Protein AF-0000000068497777 (afdb_homodimer)

Solvent-accessible surface area (backbone atoms only — not comparable to full-atom values): 35418 Å² total; per-residue (Å²): 121,46,76,78,46,37,33,44,28,44,34,46,70,92,45,95,61,66,51,59,37,71,40,70,39,78,86,41,73,68,55,46,53,51,49,53,51,52,52,51,50,53,75,66,37,89,63,47,37,45,18,34,58,46,62,65,91,71,25,62,55,58,51,33,50,48,42,30,70,76,35,62,87,40,38,60,64,34,50,40,52,50,52,52,51,45,45,56,50,34,73,77,33,88,85,57,70,53,30,39,40,36,43,31,38,31,33,49,96,89,40,60,34,33,38,40,38,48,44,57,55,38,70,26,30,34,71,46,80,43,80,56,93,94,33,38,41,31,40,77,44,81,33,79,62,28,30,50,68,85,61,76,73,47,38,35,36,41,39,50,85,64,56,94,83,45,94,44,39,32,37,40,32,42,45,70,31,55,75,66,71,47,86,42,61,65,41,52,60,56,53,26,34,45,77,50,85,43,39,56,52,48,41,52,49,47,54,53,49,51,52,53,48,34,68,72,64,41,70,48,57,65,61,34,50,51,30,50,51,46,51,52,48,46,58,70,73,40,63,59,48,48,59,65,60,47,33,69,74,43,38,55,80,92,46,28,64,59,52,53,51,51,38,49,74,71,67,57,69,63,43,50,49,33,54,69,57,46,63,69,66,58,45,57,43,34,39,36,37,74,71,55,39,32,42,33,31,40,35,70,44,64,70,30,76,71,38,25,50,76,44,76,67,84,80,70,28,26,27,43,32,42,31,65,29,55,46,68,43,82,102,121,46,78,76,45,37,32,44,27,42,35,46,71,92,46,96,61,65,50,60,37,69,40,70,39,77,88,41,73,68,54,47,52,50,50,52,52,52,53,52,50,52,75,65,37,90,64,47,38,44,20,34,59,45,61,66,92,71,27,64,54,60,51,33,48,48,43,28,70,76,36,63,87,38,38,60,61,33,49,39,52,50,52,52,50,44,45,57,51,33,72,77,33,89,85,55,70,52,30,39,40,36,42,32,39,30,34,48,97,88,40,63,33,35,38,40,37,48,44,58,55,38,69,26,30,33,70,46,80,43,78,58,93,93,32,38,41,31,40,76,45,81,33,79,60,28,30,50,68,84,60,76,72,48,38,36,39,42,38,50,86,66,57,95,84,45,95,44,40,33,37,40,32,42,46,70,32,55,76,66,72,48,87,42,60,65,39,52,60,55,53,27,33,46,75,50,85,44,40,57,51,49,41,52,49,48,54,52,48,50,53,52,49,36,69,72,66,42,68,46,58,64,61,35,51,51,30,48,50,46,50,51,47,46,59,70,73,40,62,57,49,48,60,65,59,47,33,68,72,44,38,56,78,92,46,28,64,58,50,52,50,52,37,50,74,72,67,56,69,64,44,51,48,34,55,69,56,45,63,68,66,58,46,56,42,33,38,36,36,74,71,53,37,34,42,35,32,42,36,68,44,64,69,29,76,69,37,23,50,76,45,77,68,83,79,69,26,26,27,42,32,41,31,64,29,54,46,68,42,82,102

Secondary structure (DSSP, 8-state):
-EEEEEEEEEE-TTSSS-B--SSPPPP-HHHHHHHHHHHHHHHT-TT-EEEEETTTTT-HHHHHHHHHHH-GGGHHHHHHHHHHHHHHHHHH-SSS--EEEEEEEEEETTEEEEEEEEEE-EEEEEEEEEEETTEEEEEEEEEEEEEETTPPP-EEEEE----TTSS-SEEEEEHHHHHHT---HIIIIIS-EEE---HHHHHHHHHHHHHHHHHHH-SSHHHHHHHHHHHHHHHHH-SEE-HHHHHHHHS-HHHHHHHHHHHHHTT---EE--HHHHHHHSSEEEEEETTS-EEEEEHHHHT-TTTEEEEE-SSS-EEEEEEEE--EEE-/-EEEEEEEEEE-TTSSS-B--SSPPPP-HHHHHHHHHHHHHHHT-TT-EEEEETTTTT-HHHHHHHHHHH-GGGHHHHHHHHHHHHHHHHHH-SSS--EEEEEEEEEETTEEEEEEEEEE-EEEEEEEEEEETTEEEEEEEEEEEEEETTPPP-EEEEE----TTSS-SEEEEEHHHHHHT---HIIIIIS-EEE---HHHHHHHHHHHHHHHHHHH-SSHHHHHHHHHHHHHHHHH-SEE-HHHHHHHHS-HHHHHHHHHHHHHTT---EE--HHHHHHHSSEEEEEETTS-EEEEEHHHHT-TTTEEEEE-SSS-EEEEEEEE--EEE-

Structure (mmCIF, N/CA/C/O backbone):
data_AF-0000000068497777-model_v1
#
loop_
_entity.id
_entity.type
_entity.pdbx_description
1 polymer 'Phage protein'
#
loop_
_atom_site.group_PDB
_atom_site.id
_atom_site.type_symbol
_atom_site.label_atom_id
_atom_site.label_alt_id
_atom_site.label_comp_id
_atom_site.label_asym_id
_atom_site.label_entity_id
_atom_site.label_seq_id
_atom_site.pdbx_PDB_ins_code
_atom_site.Cartn_x
_atom_site.Cartn_y
_atom_site.Cartn_z
_atom_site.occupancy
_atom_site.B_iso_or_equiv
_atom_site.auth_seq_id
_atom_site.auth_comp_id
_atom_site.auth_asym_id
_atom_site.auth_atom_id
_atom_site.pdbx_PDB_model_num
ATOM 1 N N . MET A 1 1 ? 5.203 11.422 24.797 1 94.56 1 MET A N 1
ATOM 2 C CA . MET A 1 1 ? 4.488 12.523 24.172 1 94.56 1 MET A CA 1
ATOM 3 C C . MET A 1 1 ? 3.098 12.688 24.766 1 94.56 1 MET A C 1
ATOM 5 O O . MET A 1 1 ? 2.398 11.703 25.016 1 94.56 1 MET A O 1
ATOM 9 N N . ILE A 1 2 ? 2.697 13.945 25.156 1 95.38 2 ILE A N 1
ATOM 10 C CA . ILE A 1 2 ? 1.401 14.234 25.766 1 95.38 2 ILE A CA 1
ATOM 11 C C . ILE A 1 2 ? 0.687 15.32 24.953 1 95.38 2 ILE A C 1
ATOM 13 O O . ILE A 1 2 ? 1.232 16.406 24.75 1 95.38 2 ILE A O 1
ATOM 17 N N . ILE A 1 3 ? -0.537 15 24.531 1 97.38 3 ILE A N 1
ATOM 18 C CA . ILE A 1 3 ? -1.357 15.984 23.844 1 97.38 3 ILE A CA 1
ATOM 19 C C . ILE A 1 3 ? -2.131 16.828 24.859 1 97.38 3 ILE A C 1
ATOM 21 O O . ILE A 1 3 ? -2.949 16.297 25.609 1 97.38 3 ILE A O 1
ATOM 25 N N . HIS A 1 4 ? -1.884 18.094 24.891 1 97.12 4 HIS A N 1
ATOM 26 C CA . HIS A 1 4 ? -2.557 18.969 25.859 1 97.12 4 HIS A CA 1
ATOM 27 C C . HIS A 1 4 ? -3.877 19.484 25.297 1 97.12 4 HIS A C 1
ATOM 29 O O . HIS A 1 4 ? -4.891 19.5 26 1 97.12 4 HIS A O 1
ATOM 35 N N . LYS A 1 5 ? -3.805 19.969 24.078 1 98 5 LYS A N 1
ATOM 36 C CA . LYS A 1 5 ? -4.961 20.516 23.375 1 98 5 LYS A CA 1
ATOM 37 C C . LYS A 1 5 ? -4.895 20.203 21.875 1 98 5 LYS A C 1
ATOM 39 O O . LYS A 1 5 ? -3.809 20.047 21.312 1 98 5 LYS A O 1
ATOM 44 N N . PHE A 1 6 ? -6.043 20.047 21.281 1 98.56 6 PHE A N 1
ATOM 45 C CA . PHE A 1 6 ? -6.109 20.016 19.828 1 98.56 6 PHE A CA 1
ATOM 46 C C . PHE A 1 6 ? -7.398 20.656 19.312 1 98.56 6 PHE A C 1
ATOM 48 O O . PHE A 1 6 ? -8.352 20.812 20.078 1 98.56 6 PHE A O 1
ATOM 55 N N . ILE A 1 7 ? -7.359 21.109 18.078 1 98.75 7 ILE A N 1
ATOM 56 C CA . ILE A 1 7 ? -8.516 21.719 17.438 1 98.75 7 ILE A CA 1
ATOM 57 C C . ILE A 1 7 ? -8.492 21.406 15.938 1 98.75 7 ILE A C 1
ATOM 59 O O . ILE A 1 7 ? -7.422 21.203 15.359 1 98.75 7 ILE A O 1
ATOM 63 N N . ILE A 1 8 ? -9.68 21.297 15.352 1 98.56 8 ILE A N 1
ATOM 64 C CA . ILE A 1 8 ? -9.836 21.062 13.922 1 98.56 8 ILE A CA 1
ATOM 65 C C . ILE A 1 8 ? -10.578 22.234 13.281 1 98.56 8 ILE A C 1
ATOM 67 O O . ILE A 1 8 ? -11.617 22.672 13.789 1 98.56 8 ILE A O 1
ATOM 71 N N . HIS A 1 9 ? -10.008 22.812 12.289 1 98.88 9 HIS A N 1
ATOM 72 C CA . HIS A 1 9 ? -10.672 23.781 11.422 1 98.88 9 HIS A CA 1
ATOM 73 C C . HIS A 1 9 ? -10.906 23.188 10.031 1 98.88 9 HIS A C 1
ATOM 75 O O . HIS A 1 9 ? -10.07 22.453 9.508 1 98.88 9 HIS A O 1
ATOM 81 N N . VAL A 1 10 ? -12.016 23.469 9.414 1 98.56 10 VAL A N 1
ATOM 82 C CA . VAL A 1 10 ? -12.344 22.953 8.094 1 98.56 10 VAL A CA 1
ATOM 83 C C . VAL A 1 10 ? -11.977 24 7.031 1 98.56 10 VAL A C 1
ATOM 85 O O . VAL A 1 10 ? -12.539 25.094 7 1 98.56 10 VAL A O 1
ATOM 88 N N . LEU A 1 11 ? -11.031 23.656 6.227 1 98.44 11 LEU A N 1
ATOM 89 C CA . LEU A 1 11 ? -10.594 24.516 5.133 1 98.44 11 LEU A CA 1
ATOM 90 C C . LEU A 1 11 ? -11.039 23.953 3.785 1 98.44 11 LEU A C 1
ATOM 92 O O . LEU A 1 11 ? -10.289 23.234 3.129 1 98.44 11 LEU A O 1
ATOM 96 N N . ASP A 1 12 ? -12.195 24.312 3.381 1 96.25 12 ASP A N 1
ATOM 97 C CA . ASP A 1 12 ? -12.758 23.891 2.1 1 96.25 12 ASP A CA 1
ATOM 98 C C . ASP A 1 12 ? -12.547 24.969 1.033 1 96.25 12 ASP A C 1
ATOM 100 O O . ASP A 1 12 ? -13.188 26.016 1.062 1 96.25 12 ASP A O 1
ATOM 104 N N . LYS A 1 13 ? -11.727 24.75 0.121 1 93.06 13 LYS A N 1
ATOM 105 C CA . LYS A 1 13 ? -11.336 25.703 -0.904 1 93.06 13 LYS A CA 1
ATOM 106 C C . LYS A 1 13 ? -12.531 26.094 -1.775 1 93.06 13 LYS A C 1
ATOM 108 O O . LYS A 1 13 ? -12.484 27.109 -2.477 1 93.06 13 LYS A O 1
ATOM 113 N N . ASN A 1 14 ? -13.562 25.25 -1.854 1 92.62 14 ASN A N 1
ATOM 114 C CA . ASN A 1 14 ? -14.75 25.531 -2.656 1 92.62 14 ASN A CA 1
ATOM 115 C C . ASN A 1 14 ? -15.648 26.562 -1.987 1 92.62 14 ASN A C 1
ATOM 117 O O . ASN A 1 14 ? -16.578 27.078 -2.609 1 92.62 14 ASN A O 1
ATOM 121 N N . SER A 1 15 ? -15.344 26.844 -0.765 1 95.12 15 SER A N 1
ATOM 122 C CA . SER A 1 15 ? -16.078 27.875 -0.03 1 95.12 15 SER A CA 1
ATOM 123 C C . SER A 1 15 ? -15.352 29.203 -0.049 1 95.12 15 SER A C 1
ATOM 125 O O . SER A 1 15 ? -14.148 29.266 -0.307 1 95.12 15 SER A O 1
ATOM 127 N N . ASP A 1 16 ? -16.031 30.25 0.201 1 95.56 16 ASP A N 1
ATOM 128 C CA . ASP A 1 16 ? -15.445 31.594 0.217 1 95.56 16 ASP A CA 1
ATOM 129 C C . ASP A 1 16 ? -14.688 31.844 1.518 1 95.56 16 ASP A C 1
ATOM 131 O O . ASP A 1 16 ? -13.742 32.625 1.547 1 95.56 16 ASP A O 1
ATOM 135 N N . THR A 1 17 ? -15.195 31.188 2.561 1 96.88 17 THR A N 1
ATOM 136 C CA . THR A 1 17 ? -14.586 31.359 3.873 1 96.88 17 THR A CA 1
ATOM 137 C C . THR A 1 17 ? -14.359 30.016 4.547 1 96.88 17 THR A C 1
ATOM 139 O O . THR A 1 17 ? -15.094 29.062 4.293 1 96.88 17 THR A O 1
ATOM 142 N N . PRO A 1 18 ? -13.266 29.891 5.34 1 97.94 18 PRO A N 1
ATOM 143 C CA . PRO A 1 18 ? -13.094 28.656 6.109 1 97.94 18 PRO A CA 1
ATOM 144 C C . PRO A 1 18 ? -14.086 28.547 7.266 1 97.94 18 PRO A C 1
ATOM 146 O O . PRO A 1 18 ? -14.719 29.531 7.645 1 97.94 18 PRO A O 1
ATOM 149 N N . ILE A 1 19 ? -14.289 27.406 7.691 1 98.38 19 ILE A N 1
ATOM 150 C CA . ILE A 1 19 ? -15.055 27.203 8.922 1 98.38 19 ILE A CA 1
ATOM 151 C C . ILE A 1 19 ? -14.094 27.062 10.102 1 98.38 19 ILE A C 1
ATOM 153 O O . ILE A 1 19 ? -13.469 26.016 10.281 1 98.38 19 ILE A O 1
ATOM 157 N N . LEU A 1 20 ? -14.047 28.109 10.891 1 98.69 20 LEU A N 1
ATOM 158 C CA . LEU A 1 20 ? -13.141 28.172 12.031 1 98.69 20 LEU A CA 1
ATOM 159 C C . LEU A 1 20 ? -13.836 27.703 13.305 1 98.69 20 LEU A C 1
ATOM 161 O O . LEU A 1 20 ? -14.938 28.156 13.617 1 98.69 20 LEU A O 1
ATOM 165 N N . ASN A 1 21 ? -13.242 26.766 13.969 1 98.69 21 ASN A N 1
ATOM 166 C CA . ASN A 1 21 ? -13.828 26.156 15.156 1 98.69 21 ASN A CA 1
ATOM 167 C C . ASN A 1 21 ? -13.789 27.109 16.344 1 98.69 21 ASN A C 1
ATOM 169 O O . ASN A 1 21 ? -12.797 27.797 16.562 1 98.69 21 ASN A O 1
ATOM 173 N N . ASP A 1 22 ? -14.836 27.156 17.062 1 98.31 22 ASP A N 1
ATOM 174 C CA . ASP A 1 22 ? -14.938 28 18.25 1 98.31 22 ASP A CA 1
ATOM 175 C C . ASP A 1 22 ? -14.703 27.188 19.516 1 98.31 22 ASP A C 1
ATOM 177 O O . ASP A 1 22 ? -14.719 27.734 20.625 1 98.31 22 ASP A O 1
ATOM 181 N N . PHE A 1 23 ? -14.438 25.859 19.344 1 97.44 23 PHE A N 1
ATOM 182 C CA . PHE A 1 23 ? -14.242 24.984 20.5 1 97.44 23 PHE A CA 1
ATOM 183 C C . PHE A 1 23 ? -13.008 24.109 20.297 1 97.44 23 PHE A C 1
ATOM 185 O O . PHE A 1 23 ? -12.742 23.641 19.203 1 97.44 23 PHE A O 1
ATOM 192 N N . GLU A 1 24 ? -12.336 23.859 21.406 1 97.38 24 GLU A N 1
ATOM 193 C CA . GLU A 1 24 ? -11.242 22.891 21.391 1 97.38 24 GLU A CA 1
ATOM 194 C C . GLU A 1 24 ? -11.758 21.469 21.141 1 97.38 24 GLU A C 1
ATOM 196 O O . GLU A 1 24 ? -12.914 21.172 21.438 1 97.38 24 GLU A O 1
ATOM 201 N N . GLY A 1 25 ? -10.891 20.672 20.547 1 96.81 25 GLY A N 1
ATOM 202 C CA . GLY A 1 25 ? -11.258 19.266 20.391 1 96.81 25 GLY A CA 1
ATOM 203 C C . GLY A 1 25 ? -11.469 18.547 21.703 1 96.81 25 GLY A C 1
ATOM 204 O O . GLY A 1 25 ? -10.789 18.828 22.688 1 96.81 25 GLY A O 1
ATOM 205 N N . ARG A 1 26 ? -12.383 17.656 21.719 1 92.69 26 ARG A N 1
ATOM 206 C CA . ARG A 1 26 ? -12.625 16.828 22.891 1 92.69 26 ARG A CA 1
ATOM 207 C C . ARG A 1 26 ? -11.547 15.758 23.047 1 92.69 26 ARG A C 1
ATOM 209 O O . ARG A 1 26 ? -11.375 14.922 22.156 1 92.69 26 ARG A O 1
ATOM 216 N N . VAL A 1 27 ? -10.906 15.844 24.109 1 85.75 27 VAL A N 1
ATOM 217 C CA . VAL A 1 27 ? -9.812 14.906 24.359 1 85.75 27 VAL A CA 1
ATOM 218 C C . VAL A 1 27 ? -10.375 13.516 24.656 1 85.75 27 VAL A C 1
ATOM 220 O O . VAL A 1 27 ? -11.32 13.383 25.438 1 85.75 27 VAL A O 1
ATOM 223 N N . SER A 1 28 ? -10.031 12.523 23.953 1 92.06 28 SER A N 1
ATOM 224 C CA . SER A 1 28 ? -10.328 11.109 24.172 1 92.06 28 SER A CA 1
ATOM 225 C C . SER A 1 28 ? -9.102 10.242 23.922 1 92.06 28 SER A C 1
ATOM 227 O O . SER A 1 28 ? -8.117 10.703 23.344 1 92.06 28 SER A O 1
ATOM 229 N N . GLN A 1 29 ? -9.227 9.078 24.422 1 93 29 GLN A N 1
ATOM 230 C CA . GLN A 1 29 ? -8.117 8.156 24.219 1 93 29 GLN A CA 1
ATOM 231 C C . GLN A 1 29 ? -7.844 7.953 22.734 1 93 29 GLN A C 1
ATOM 233 O O . GLN A 1 29 ? -6.691 7.941 22.297 1 93 29 GLN A O 1
ATOM 238 N N . ASP A 1 30 ? -8.867 7.852 21.906 1 92.38 30 ASP A N 1
ATOM 239 C CA . ASP A 1 30 ? -8.742 7.629 20.469 1 92.38 30 ASP A CA 1
ATOM 240 C C . ASP A 1 30 ? -8.078 8.82 19.797 1 92.38 30 ASP A C 1
ATOM 242 O O . ASP A 1 30 ? -7.172 8.641 18.969 1 92.38 30 ASP A O 1
ATOM 246 N N . MET A 1 31 ? -8.484 9.977 20.203 1 94.81 31 MET A N 1
ATOM 247 C CA . MET A 1 31 ? -7.926 11.18 19.578 1 94.81 31 MET A CA 1
ATOM 248 C C . MET A 1 31 ? -6.477 11.383 20.016 1 94.81 31 MET A C 1
ATOM 250 O O . MET A 1 31 ? -5.637 11.781 19.203 1 94.81 31 MET A O 1
ATOM 254 N N . ASP A 1 32 ? -6.227 11.07 21.281 1 96.12 32 ASP A N 1
ATOM 255 C CA . ASP A 1 32 ? -4.859 11.18 21.781 1 96.12 32 ASP A CA 1
ATOM 256 C C . ASP A 1 32 ? -3.912 10.273 21 1 96.12 32 ASP A C 1
ATOM 258 O O . ASP A 1 32 ? -2.867 10.719 20.531 1 96.12 32 ASP A O 1
ATOM 262 N N . LEU A 1 33 ? -4.344 9.094 20.844 1 95.5 33 LEU A N 1
ATOM 263 C CA . LEU A 1 33 ? -3.523 8.117 20.141 1 95.5 33 LEU A CA 1
ATOM 264 C C . LEU A 1 33 ? -3.354 8.516 18.672 1 95.5 33 LEU A C 1
ATOM 266 O O . LEU A 1 33 ? -2.268 8.359 18.109 1 95.5 33 LEU A O 1
ATOM 270 N N . PHE A 1 34 ? -4.387 9.008 18.109 1 96.38 34 PHE A N 1
ATOM 271 C CA . PHE A 1 34 ? -4.367 9.43 16.703 1 96.38 34 PHE A CA 1
ATOM 272 C C . PHE A 1 34 ? -3.314 10.508 16.484 1 96.38 34 PHE A C 1
ATOM 274 O O . PHE A 1 34 ? -2.434 10.359 15.633 1 96.38 34 PHE A O 1
ATOM 281 N N . PHE A 1 35 ? -3.336 11.508 17.281 1 97.88 35 PHE A N 1
ATOM 282 C CA . PHE A 1 35 ? -2.455 12.648 17.062 1 97.88 35 PHE A CA 1
ATOM 283 C C . PHE A 1 35 ? -1.031 12.328 17.5 1 97.88 35 PHE A C 1
ATOM 285 O O . PHE A 1 35 ? -0.067 12.812 16.906 1 97.88 35 PHE A O 1
ATOM 292 N N . GLN A 1 36 ? -0.919 11.531 18.547 1 97.69 36 GLN A N 1
ATOM 293 C CA . GLN A 1 36 ? 0.421 11.086 18.922 1 97.69 36 GLN A CA 1
ATOM 294 C C . GLN A 1 36 ? 1.099 10.344 17.766 1 97.69 36 GLN A C 1
ATOM 296 O O . GLN A 1 36 ? 2.26 10.609 17.453 1 97.69 36 GLN A O 1
ATOM 301 N N . LYS A 1 37 ? 0.345 9.5 17.172 1 97.06 37 LYS A N 1
ATOM 302 C CA . LYS A 1 37 ? 0.875 8.727 16.047 1 97.06 37 LYS A CA 1
ATOM 303 C C . LYS A 1 37 ? 1.213 9.633 14.867 1 97.06 37 LYS A C 1
ATOM 305 O O . LYS A 1 37 ? 2.287 9.508 14.273 1 97.06 37 LYS A O 1
ATOM 310 N N . LYS A 1 38 ? 0.327 10.555 14.516 1 98.19 38 LYS A N 1
ATOM 311 C CA . LYS A 1 38 ? 0.532 11.453 13.383 1 98.19 38 LYS A CA 1
ATOM 312 C C . LYS A 1 38 ? 1.753 12.344 13.602 1 98.19 38 LYS A C 1
ATOM 314 O O . LYS A 1 38 ? 2.6 12.469 12.711 1 98.19 38 LYS A O 1
ATOM 319 N N . ILE A 1 39 ? 1.844 12.883 14.789 1 98.44 39 ILE A N 1
ATOM 320 C CA . ILE A 1 39 ? 2.941 13.797 15.094 1 98.44 39 ILE A CA 1
ATOM 321 C C . ILE A 1 39 ? 4.262 13.031 15.109 1 98.44 39 ILE A C 1
ATOM 323 O O . ILE A 1 39 ? 5.266 13.5 14.57 1 98.44 39 ILE A O 1
ATOM 327 N N . SER A 1 40 ? 4.254 11.875 15.656 1 97.88 40 SER A N 1
ATOM 328 C CA . SER A 1 40 ? 5.453 11.039 15.695 1 97.88 40 SER A CA 1
ATOM 329 C C . SER A 1 40 ? 5.926 10.68 14.297 1 97.88 40 SER A C 1
ATOM 331 O O . SER A 1 40 ? 7.117 10.773 13.992 1 97.88 40 SER A O 1
ATOM 333 N N . LYS A 1 41 ? 5.031 10.328 13.438 1 97.44 41 LYS A N 1
ATOM 334 C CA . LYS A 1 41 ? 5.375 9.969 12.07 1 97.44 41 LYS A CA 1
ATOM 335 C C . LYS A 1 41 ? 5.926 11.164 11.305 1 97.44 41 LYS A C 1
ATOM 337 O O . LYS A 1 41 ? 6.887 11.039 10.539 1 97.44 41 LYS A O 1
ATOM 342 N N . VAL A 1 42 ? 5.312 12.281 11.539 1 97.94 42 VAL A N 1
ATOM 343 C CA . VAL A 1 42 ? 5.777 13.492 10.875 1 97.94 42 VAL A CA 1
ATOM 344 C C . VAL A 1 42 ? 7.191 13.828 11.352 1 97.94 42 VAL A C 1
ATOM 346 O O . VAL A 1 42 ? 8.07 14.125 10.531 1 97.94 42 VAL A O 1
ATOM 349 N N . SER A 1 43 ? 7.434 13.711 12.625 1 96.5 43 SER A N 1
ATOM 350 C CA . SER A 1 43 ? 8.703 14.094 13.219 1 96.5 43 SER A CA 1
ATOM 351 C C . SER A 1 43 ? 9.828 13.172 12.766 1 96.5 43 SER A C 1
ATOM 353 O O . SER A 1 43 ? 11 13.547 12.789 1 96.5 43 SER A O 1
ATOM 355 N N . ARG A 1 44 ? 9.508 12.023 12.32 1 93.06 44 ARG A N 1
ATOM 356 C CA . ARG A 1 44 ? 10.516 11.031 11.969 1 93.06 44 ARG A CA 1
ATOM 357 C C . ARG A 1 44 ? 10.57 10.82 10.453 1 93.06 44 ARG A C 1
ATOM 359 O O . ARG A 1 44 ? 11.305 9.953 9.969 1 93.06 44 ARG A O 1
ATOM 366 N N . ASP A 1 45 ? 9.734 11.555 9.789 1 95.31 45 ASP A N 1
ATOM 367 C CA . ASP A 1 45 ? 9.68 11.391 8.336 1 95.31 45 ASP A CA 1
ATOM 368 C C . ASP A 1 45 ? 11.023 11.711 7.695 1 95.31 45 ASP A C 1
ATOM 370 O O . ASP A 1 45 ? 11.695 12.664 8.086 1 95.31 45 ASP A O 1
ATOM 374 N N . ASN A 1 46 ? 11.406 11.008 6.66 1 90.38 46 ASN A N 1
ATOM 375 C CA . ASN A 1 46 ? 12.688 11.18 5.988 1 90.38 46 ASN A CA 1
ATOM 376 C C . ASN A 1 46 ? 12.766 12.523 5.262 1 90.38 46 ASN A C 1
ATOM 378 O O . ASN A 1 46 ? 13.859 13.047 5.039 1 90.38 46 ASN A O 1
ATOM 382 N N . ASP A 1 47 ? 11.578 13.102 4.961 1 93.81 47 ASP A N 1
ATOM 383 C CA . ASP A 1 47 ? 11.547 14.312 4.148 1 93.81 47 ASP A CA 1
ATOM 384 C C . ASP A 1 47 ? 11.344 15.547 5.023 1 93.81 47 ASP A C 1
ATOM 386 O O . ASP A 1 47 ? 11.219 16.672 4.512 1 93.81 47 ASP A O 1
ATOM 390 N N . ILE A 1 48 ? 11.305 15.375 6.285 1 95.88 48 ILE A N 1
ATOM 391 C CA . ILE A 1 48 ? 11.148 16.5 7.191 1 95.88 48 ILE A CA 1
ATOM 392 C C . ILE A 1 48 ? 12.391 17.391 7.121 1 95.88 48 ILE A C 1
ATOM 394 O O . ILE A 1 48 ? 13.516 16.906 7.035 1 95.88 48 ILE A O 1
ATOM 398 N N . ARG A 1 49 ? 12.227 18.766 7.172 1 96.12 49 ARG A N 1
ATOM 399 C CA . ARG A 1 49 ? 13.312 19.75 7.078 1 96.12 49 ARG A CA 1
ATOM 400 C C . ARG A 1 49 ? 13.273 20.719 8.25 1 96.12 49 ARG A C 1
ATOM 402 O O . ARG A 1 49 ? 1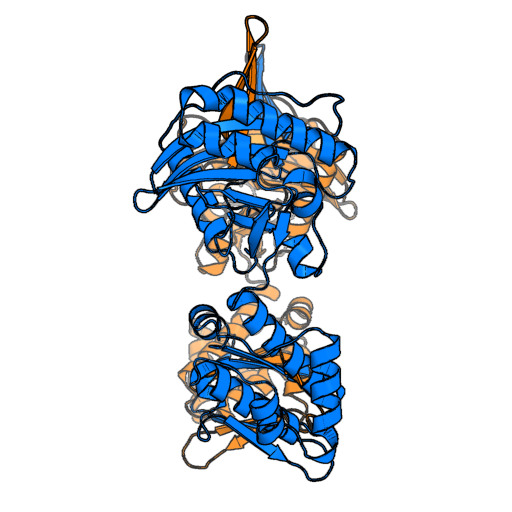2.195 21.047 8.758 1 96.12 49 ARG A O 1
ATOM 409 N N . THR A 1 50 ? 14.43 21.141 8.648 1 97.38 50 THR A N 1
ATOM 410 C CA . THR A 1 50 ? 14.5 22.281 9.555 1 97.38 50 THR A CA 1
ATOM 411 C C . THR A 1 50 ? 14.391 23.594 8.773 1 97.38 50 THR A C 1
ATOM 413 O O . THR A 1 50 ? 14.789 23.656 7.613 1 97.38 50 THR A O 1
ATOM 416 N N . ALA A 1 51 ? 13.844 24.609 9.43 1 98 51 ALA A N 1
ATOM 417 C CA . ALA A 1 51 ? 13.656 25.906 8.766 1 98 51 ALA A CA 1
ATOM 418 C C . ALA A 1 51 ? 13.742 27.047 9.758 1 98 51 ALA A C 1
ATOM 420 O O . ALA A 1 51 ? 13.688 26.844 10.969 1 98 51 ALA A O 1
ATOM 421 N N . VAL A 1 52 ? 13.992 28.25 9.195 1 98.5 52 VAL A N 1
ATOM 422 C CA . VAL A 1 52 ? 13.984 29.469 9.984 1 98.5 52 VAL A CA 1
ATOM 423 C C . VAL A 1 52 ? 12.875 30.391 9.492 1 98.5 52 VAL A C 1
ATOM 425 O O . VAL A 1 52 ? 12.625 30.484 8.289 1 98.5 52 VAL A O 1
ATOM 428 N N . PHE A 1 53 ? 12.18 31.047 10.406 1 98.69 53 PHE A N 1
ATOM 429 C CA . PHE A 1 53 ? 11.148 32 10.031 1 98.69 53 PHE A CA 1
ATOM 430 C C . PHE A 1 53 ? 11.758 33.219 9.367 1 98.69 53 PHE A C 1
ATOM 432 O O . PHE A 1 53 ? 12.789 33.75 9.812 1 98.69 53 PHE A O 1
ATOM 439 N N . ASN A 1 54 ? 11.141 33.594 8.289 1 97.94 54 ASN A N 1
ATOM 440 C CA . ASN A 1 54 ? 11.461 34.906 7.738 1 97.94 54 ASN A CA 1
ATOM 441 C C . ASN A 1 54 ? 10.773 36 8.508 1 97.94 54 ASN A C 1
ATOM 443 O O . ASN A 1 54 ? 9.633 35.875 8.953 1 97.94 54 ASN A O 1
ATOM 447 N N . ASP A 1 55 ? 11.453 37.188 8.695 1 96.62 55 ASP A N 1
ATOM 448 C CA . ASP A 1 55 ? 10.914 38.25 9.5 1 96.62 55 ASP A CA 1
ATOM 449 C C . ASP A 1 55 ? 10.555 37.781 10.906 1 96.62 55 ASP A C 1
ATOM 451 O O . ASP A 1 55 ? 9.422 37.938 11.359 1 96.62 55 ASP A O 1
ATOM 455 N N . TYR A 1 56 ? 11.508 37.219 11.555 1 97.56 56 TYR A N 1
ATOM 456 C CA . TYR A 1 56 ? 11.406 36.469 12.805 1 97.56 56 TYR A CA 1
ATOM 457 C C . TYR A 1 56 ? 10.508 37.188 13.797 1 97.56 56 TYR A C 1
ATOM 459 O O . TYR A 1 56 ? 9.617 36.562 14.398 1 97.56 56 TYR A O 1
ATOM 467 N N . SER A 1 57 ? 10.656 38.438 13.93 1 96.62 57 SER A N 1
ATOM 468 C CA . SER A 1 57 ? 9.961 39.188 14.969 1 96.62 57 SER A CA 1
ATOM 469 C C . SER A 1 57 ? 8.5 39.438 14.594 1 96.62 57 SER A C 1
ATOM 471 O O . SER A 1 57 ? 7.648 39.594 15.477 1 96.62 57 SER A O 1
ATOM 473 N N . ASN A 1 58 ? 8.211 39.406 13.273 1 97.19 58 ASN A N 1
ATOM 474 C CA . ASN A 1 58 ? 6.863 39.75 12.844 1 97.19 58 ASN A CA 1
ATOM 475 C C . ASN A 1 58 ? 6.156 38.562 12.188 1 97.19 58 ASN A C 1
ATOM 477 O O . ASN A 1 58 ? 5.043 38.719 11.68 1 97.19 58 ASN A O 1
ATOM 481 N N . ASN A 1 59 ? 6.77 37.438 12.211 1 98.38 59 ASN A N 1
ATOM 482 C CA . ASN A 1 59 ? 6.16 36.281 11.578 1 98.38 59 ASN A CA 1
ATOM 483 C C . ASN A 1 59 ? 4.875 35.875 12.289 1 98.38 59 ASN A C 1
ATOM 485 O O . ASN A 1 59 ? 4.891 35.562 13.484 1 98.38 59 ASN A O 1
ATOM 489 N N . LEU A 1 60 ? 3.82 35.844 11.547 1 98.44 60 LEU A N 1
ATOM 490 C CA . LEU A 1 60 ? 2.494 35.594 12.109 1 98.44 60 LEU A CA 1
ATOM 491 C C . LEU A 1 60 ? 2.408 34.219 12.75 1 98.44 60 LEU A C 1
ATOM 493 O O . LEU A 1 60 ? 1.934 34.094 13.883 1 98.44 60 LEU A O 1
ATOM 497 N N . ILE A 1 61 ? 2.844 33.219 12.047 1 98.81 61 ILE A N 1
ATOM 498 C CA . ILE A 1 61 ? 2.723 31.828 12.5 1 98.81 61 ILE A CA 1
ATOM 499 C C . ILE A 1 61 ? 3.584 31.609 13.742 1 98.81 61 ILE A C 1
ATOM 501 O O . ILE A 1 61 ? 3.137 31.016 14.727 1 98.81 61 ILE A O 1
ATOM 505 N N . LYS A 1 62 ? 4.77 32.125 13.719 1 98.75 62 LYS A N 1
ATOM 506 C CA . LYS A 1 62 ? 5.645 32.062 14.883 1 98.75 62 LYS A CA 1
ATOM 507 C C . LYS A 1 62 ? 4.98 32.656 16.109 1 98.75 62 LYS A C 1
ATOM 509 O O . LYS A 1 62 ? 4.941 32.062 17.172 1 98.75 62 LYS A O 1
ATOM 514 N N . LYS A 1 63 ? 4.461 33.844 15.953 1 98.56 63 LYS A N 1
ATOM 515 C CA . LYS A 1 63 ? 3.844 34.594 17.062 1 98.56 63 LYS A CA 1
ATOM 516 C C . LYS A 1 63 ? 2.654 33.812 17.625 1 98.56 63 LYS A C 1
ATOM 518 O O . LYS A 1 63 ? 2.512 33.688 18.844 1 98.56 63 LYS A O 1
ATOM 523 N N . CYS A 1 64 ? 1.833 33.312 16.75 1 98.81 64 CYS A N 1
ATOM 524 C CA . CYS A 1 64 ? 0.669 32.562 17.172 1 98.81 64 CYS A CA 1
ATOM 525 C C . CYS A 1 64 ? 1.09 31.344 17.984 1 98.81 64 CYS A C 1
ATOM 527 O O . CYS A 1 64 ? 0.536 31.062 19.047 1 98.81 64 CYS A O 1
ATOM 529 N N . CYS A 1 65 ? 2.037 30.609 17.5 1 98.81 65 CYS A N 1
ATOM 530 C CA . CYS A 1 65 ? 2.48 29.391 18.172 1 98.81 65 CYS A CA 1
ATOM 531 C C . CYS A 1 65 ? 3.131 29.703 19.516 1 98.81 65 CYS A C 1
ATOM 533 O O . CYS A 1 65 ? 2.902 29 20.5 1 98.81 65 CYS A O 1
ATOM 535 N N . GLU A 1 66 ? 3.938 30.734 19.516 1 98.38 66 GLU A N 1
ATOM 536 C CA . GLU A 1 66 ? 4.562 31.156 20.766 1 98.38 66 GLU A CA 1
ATOM 537 C C . GLU A 1 66 ? 3.512 31.531 21.812 1 98.38 66 GLU A C 1
ATOM 539 O O . GLU A 1 66 ? 3.635 31.188 22.984 1 98.38 66 GLU A O 1
ATOM 544 N N . GLN A 1 67 ? 2.543 32.25 21.344 1 98.44 67 GLN A N 1
ATOM 545 C CA . GLN A 1 67 ? 1.459 32.656 22.25 1 98.44 67 GLN A CA 1
ATOM 546 C C . GLN A 1 67 ? 0.753 31.438 22.828 1 98.44 67 GLN A C 1
ATOM 548 O O . GLN A 1 67 ? 0.461 31.406 24.031 1 98.44 67 GLN A O 1
ATOM 553 N N . ILE A 1 68 ? 0.524 30.453 21.984 1 98.69 68 ILE A N 1
ATOM 554 C CA . ILE A 1 68 ? -0.128 29.219 22.422 1 98.69 68 ILE A CA 1
ATOM 555 C C . ILE A 1 68 ? 0.71 28.547 23.5 1 98.69 68 ILE A C 1
ATOM 557 O O . ILE A 1 68 ? 0.172 28.078 24.516 1 98.69 68 ILE A O 1
ATOM 561 N N . ILE A 1 69 ? 2.002 28.516 23.328 1 98.44 69 ILE A N 1
ATOM 562 C CA . ILE A 1 69 ? 2.906 27.812 24.219 1 98.44 69 ILE A CA 1
ATOM 563 C C . ILE A 1 69 ? 2.996 28.562 25.562 1 98.44 69 ILE A C 1
ATOM 565 O O . ILE A 1 69 ? 2.961 27.938 26.625 1 98.44 69 ILE A O 1
ATOM 569 N N . TYR A 1 70 ? 3.014 29.906 25.5 1 97.62 70 TYR A N 1
ATOM 570 C CA . TYR A 1 70 ? 3.176 30.703 26.703 1 97.62 70 TYR A CA 1
ATOM 571 C C . TYR A 1 70 ? 1.862 30.812 27.469 1 97.62 70 TYR A C 1
ATOM 573 O O . TYR A 1 70 ? 1.856 30.875 28.703 1 97.62 70 TYR A O 1
ATOM 581 N N . ASP A 1 71 ? 0.808 30.938 26.703 1 97.94 71 ASP A N 1
ATOM 582 C CA . ASP A 1 71 ? -0.513 31.141 27.297 1 97.94 71 ASP A CA 1
ATOM 583 C C . ASP A 1 71 ? -1.555 30.25 26.609 1 97.94 71 ASP A C 1
ATOM 585 O O . ASP A 1 71 ? -2.17 30.656 25.625 1 97.94 71 ASP A O 1
ATOM 589 N N . GLU A 1 72 ? -1.841 29.203 27.172 1 96.88 72 GLU A N 1
ATOM 590 C CA . GLU A 1 72 ? -2.723 28.188 26.594 1 96.88 72 GLU A CA 1
ATOM 591 C C . GLU A 1 72 ? -4.129 28.75 26.375 1 96.88 72 GLU A C 1
ATOM 593 O O . GLU A 1 72 ? -4.914 28.188 25.609 1 96.88 72 GLU A O 1
ATOM 598 N N . SER A 1 73 ? -4.469 29.781 27.078 1 97.56 73 SER A N 1
ATOM 599 C CA . SER A 1 73 ? -5.789 30.375 26.906 1 97.56 73 SER A CA 1
ATOM 600 C C . SER A 1 73 ? -5.934 31.031 25.531 1 97.56 73 SER A C 1
ATOM 602 O O . SER A 1 73 ? -7.047 31.312 25.078 1 97.56 73 SER A O 1
ATOM 604 N N . SER A 1 74 ? -4.797 31.234 24.906 1 98.12 74 SER A N 1
ATOM 605 C CA . SER A 1 74 ? -4.82 31.859 23.594 1 98.12 74 SER A CA 1
ATOM 606 C C . SER A 1 74 ? -4.977 30.797 22.5 1 98.12 74 SER A C 1
ATOM 608 O O . SER A 1 74 ? -5.062 31.141 21.312 1 98.12 74 SER A O 1
ATOM 610 N N . PHE A 1 75 ? -5.055 29.578 22.875 1 98.69 75 PHE A N 1
ATOM 611 C CA . PHE A 1 75 ? -5.023 28.469 21.938 1 98.69 75 PHE A CA 1
ATOM 612 C C . PHE A 1 75 ? -6.098 28.609 20.875 1 98.69 75 PHE A C 1
ATOM 614 O O . PHE A 1 75 ? -5.809 28.516 19.672 1 98.69 75 PHE A O 1
ATOM 621 N N . LEU A 1 76 ? -7.262 28.922 21.266 1 98.5 76 LEU A N 1
ATOM 622 C CA . LEU A 1 76 ? -8.398 29.016 20.344 1 98.5 76 LEU A CA 1
ATOM 623 C C . LEU A 1 76 ? -8.203 30.156 19.344 1 98.5 76 LEU A C 1
ATOM 625 O O . LEU A 1 76 ? -8.25 29.922 18.141 1 98.5 76 LEU A O 1
ATOM 629 N N . ASN A 1 77 ? -7.938 31.312 19.875 1 98.44 77 ASN A N 1
ATOM 630 C CA . ASN A 1 77 ? -7.801 32.469 19.016 1 98.44 77 ASN A CA 1
ATOM 631 C C . ASN A 1 77 ? -6.605 32.344 18.078 1 98.44 77 ASN A C 1
ATOM 633 O O . ASN A 1 77 ? -6.711 32.656 16.891 1 98.44 77 ASN A O 1
ATOM 637 N N . SER A 1 78 ? -5.508 31.891 18.594 1 98.81 78 SER A N 1
ATOM 638 C CA . SER A 1 78 ? -4.309 31.719 17.781 1 98.81 78 SER A CA 1
ATOM 639 C C . SER A 1 78 ? -4.516 30.656 16.703 1 98.81 78 SER A C 1
ATOM 641 O O . SER A 1 78 ? -4.059 30.812 15.57 1 98.81 78 SER A O 1
ATOM 643 N N . SER A 1 79 ? -5.219 29.594 17.062 1 98.81 79 SER A N 1
ATOM 644 C CA . SER A 1 79 ? -5.484 28.531 16.078 1 98.81 79 SER A CA 1
ATOM 645 C C . SER A 1 79 ? -6.348 29.047 14.938 1 98.81 79 SER A C 1
ATOM 647 O O . SER A 1 79 ? -6.137 28.688 13.781 1 98.81 79 SER A O 1
ATOM 649 N N . LYS A 1 80 ? -7.32 29.906 15.266 1 98.75 80 LYS A N 1
ATOM 650 C CA . LYS A 1 80 ? -8.18 30.484 14.234 1 98.75 80 LYS A CA 1
ATOM 651 C C . LYS A 1 80 ? -7.375 31.375 13.289 1 98.75 80 LYS A C 1
ATOM 653 O O . LYS A 1 80 ? -7.59 31.344 12.07 1 98.75 80 LYS A O 1
ATOM 658 N N . GLU A 1 81 ? -6.512 32.125 13.875 1 98.81 81 GLU A N 1
ATOM 659 C CA . GLU A 1 81 ? -5.672 33 13.062 1 98.81 81 GLU A CA 1
ATOM 660 C C . GLU A 1 81 ? -4.793 32.188 12.109 1 98.81 81 GLU A C 1
ATOM 662 O O . GLU A 1 81 ? -4.68 32.531 10.93 1 98.81 81 GLU A O 1
ATOM 667 N N . ILE A 1 82 ? -4.211 31.125 12.586 1 98.88 82 ILE A N 1
ATOM 668 C CA . ILE A 1 82 ? -3.369 30.234 11.789 1 98.88 82 ILE A CA 1
ATOM 669 C C . ILE A 1 82 ? -4.184 29.641 10.641 1 98.88 82 ILE A C 1
ATOM 671 O O . ILE A 1 82 ? -3.768 29.688 9.484 1 98.88 82 ILE A O 1
ATOM 675 N N . ALA A 1 83 ? -5.348 29.125 10.961 1 98.88 83 ALA A N 1
ATOM 676 C CA . ALA A 1 83 ? -6.203 28.453 9.984 1 98.88 83 ALA A CA 1
ATOM 677 C C . ALA A 1 83 ? -6.688 29.438 8.922 1 98.88 83 ALA A C 1
ATOM 679 O O . ALA A 1 83 ? -6.695 29.125 7.73 1 98.88 83 ALA A O 1
ATOM 680 N N . ALA A 1 84 ? -7.086 30.625 9.391 1 98.69 84 ALA A N 1
ATOM 681 C CA . ALA A 1 84 ? -7.559 31.641 8.469 1 98.69 84 ALA A CA 1
ATOM 682 C C . ALA A 1 84 ? -6.461 32.031 7.484 1 98.69 84 ALA A C 1
ATOM 684 O O . ALA A 1 84 ? -6.715 32.188 6.285 1 98.69 84 ALA A O 1
ATOM 685 N N . TYR A 1 85 ? -5.324 32.219 8.016 1 98.62 85 TYR A N 1
ATOM 686 C CA . TYR A 1 85 ? -4.211 32.625 7.16 1 98.62 85 TYR A CA 1
ATOM 687 C C . TYR A 1 85 ? -3.873 31.516 6.156 1 98.62 85 TYR A C 1
ATOM 689 O O . TYR A 1 85 ? -3.65 31.797 4.973 1 98.62 85 TYR A O 1
ATOM 697 N N . LEU A 1 86 ? -3.826 30.203 6.586 1 98.5 86 LEU A N 1
ATOM 698 C CA . LEU A 1 86 ? -3.58 29.109 5.645 1 98.5 86 LEU A CA 1
ATOM 699 C C . LEU A 1 86 ? -4.652 29.078 4.559 1 98.5 86 LEU A C 1
ATOM 701 O O . LEU A 1 86 ? -4.344 28.859 3.385 1 98.5 86 LEU A O 1
ATOM 705 N N . PHE A 1 87 ? -5.863 29.312 4.941 1 98.56 87 PHE A N 1
ATOM 706 C CA . PHE A 1 87 ? -6.961 29.312 3.98 1 98.56 87 PHE A CA 1
ATOM 707 C C . PHE A 1 87 ? -6.746 30.359 2.908 1 98.56 87 PHE A C 1
ATOM 709 O O . PHE A 1 87 ? -6.953 30.109 1.722 1 98.56 87 PHE A O 1
ATOM 716 N N . ASP A 1 88 ? -6.301 31.547 3.322 1 97.69 88 ASP A N 1
ATOM 717 C CA . ASP A 1 88 ? -5.996 32.625 2.375 1 97.69 88 ASP A CA 1
ATOM 718 C C . ASP A 1 88 ? -4.93 32.188 1.375 1 97.69 88 ASP A C 1
ATOM 720 O O . ASP A 1 88 ? -5.051 32.438 0.176 1 97.69 88 ASP A O 1
ATOM 724 N N . VAL A 1 89 ? -3.963 31.547 1.868 1 96.81 89 VAL A N 1
ATOM 725 C CA . VAL A 1 89 ? -2.867 31.062 1.035 1 96.81 89 VAL A CA 1
ATOM 726 C C . VAL A 1 89 ? -3.381 29.984 0.083 1 96.81 89 VAL A C 1
ATOM 728 O O . VAL A 1 89 ? -3.008 29.953 -1.092 1 96.81 89 VAL A O 1
ATOM 731 N N . MET A 1 90 ? -4.246 29.109 0.565 1 96.62 90 MET A N 1
ATOM 732 C CA . MET A 1 90 ? -4.816 28.016 -0.219 1 96.62 90 MET A CA 1
ATOM 733 C C . MET A 1 90 ? -5.656 28.547 -1.373 1 96.62 90 MET A C 1
ATOM 735 O O . MET A 1 90 ? -5.668 27.969 -2.461 1 96.62 90 MET A O 1
ATOM 739 N N . LYS A 1 91 ? -6.332 29.641 -1.141 1 95.25 91 LYS A N 1
ATOM 740 C CA . LYS A 1 91 ? -7.195 30.234 -2.154 1 95.25 91 LYS A CA 1
ATOM 741 C C . LYS A 1 91 ? -6.383 30.75 -3.336 1 95.25 91 LYS A C 1
ATOM 743 O O . LYS A 1 91 ? -6.859 30.75 -4.473 1 95.25 91 LYS A O 1
ATOM 748 N N . LEU A 1 92 ? -5.168 31.078 -3.09 1 92.38 92 LEU A N 1
ATOM 749 C CA . LEU A 1 92 ? -4.312 31.672 -4.105 1 92.38 92 LEU A CA 1
ATOM 750 C C . LEU A 1 92 ? -3.416 30.625 -4.75 1 92.38 92 LEU A C 1
ATOM 752 O O . LEU A 1 92 ? -2.697 30.906 -5.707 1 92.38 92 LEU A O 1
ATOM 756 N N . ASN A 1 93 ? -3.482 29.422 -4.203 1 87.19 93 ASN A N 1
ATOM 757 C CA . ASN A 1 93 ? -2.568 28.375 -4.672 1 87.19 93 ASN A CA 1
ATOM 758 C C . ASN A 1 93 ? -3.316 27.109 -5.078 1 87.19 93 ASN A C 1
ATOM 760 O O . ASN A 1 93 ? -4.109 26.578 -4.301 1 87.19 93 ASN A O 1
ATOM 764 N N . ALA A 1 94 ? -2.982 26.609 -6.211 1 80.44 94 ALA A N 1
ATOM 765 C CA . ALA A 1 94 ? -3.709 25.484 -6.789 1 80.44 94 ALA A CA 1
ATOM 766 C C . ALA A 1 94 ? -3.266 24.172 -6.16 1 80.44 94 ALA A C 1
ATOM 768 O O . ALA A 1 94 ? -4.035 23.203 -6.117 1 80.44 94 ALA A O 1
ATOM 769 N N . THR A 1 95 ? -2.098 24.062 -5.496 1 85.69 95 THR A N 1
ATOM 770 C CA . THR A 1 95 ? -1.531 22.781 -5.094 1 85.69 95 THR A CA 1
ATOM 771 C C . THR A 1 95 ? -2.043 22.359 -3.717 1 85.69 95 THR A C 1
ATOM 773 O O . THR A 1 95 ? -2.02 21.188 -3.365 1 85.69 95 THR A O 1
ATOM 776 N N . LEU A 1 96 ? -2.473 23.281 -2.936 1 91.94 96 LEU A N 1
ATOM 777 C CA . LEU A 1 96 ? -3 22.969 -1.611 1 91.94 96 LEU A CA 1
ATOM 778 C C . LEU A 1 96 ? -4.492 22.672 -1.679 1 91.94 96 LEU A C 1
ATOM 780 O O . LEU A 1 96 ? -5.309 23.562 -1.867 1 91.94 96 LEU A O 1
ATOM 784 N N . GLU A 1 97 ? -4.887 21.453 -1.426 1 93.12 97 GLU A N 1
ATOM 785 C CA . GLU A 1 97 ? -6.266 20.984 -1.544 1 93.12 97 GLU A CA 1
ATOM 786 C C . GLU A 1 97 ? -7.027 21.172 -0.235 1 93.12 97 GLU A C 1
ATOM 788 O O . GLU A 1 97 ? -6.418 21.406 0.814 1 93.12 97 GLU A O 1
ATOM 793 N N . SER A 1 98 ? -8.414 21.078 -0.341 1 96.75 98 SER A N 1
ATOM 794 C CA . SER A 1 98 ? -9.273 21.156 0.837 1 96.75 98 SER A CA 1
ATOM 795 C C . SER A 1 98 ? -8.852 20.125 1.887 1 96.75 98 SER A C 1
ATOM 797 O O . SER A 1 98 ? -8.391 19.047 1.548 1 96.75 98 SER A O 1
ATOM 799 N N . CYS A 1 99 ? -9.023 20.516 3.127 1 98.12 99 CYS A N 1
ATOM 800 C CA . CYS A 1 99 ? -8.578 19.641 4.207 1 98.12 99 CYS A CA 1
ATOM 801 C C . CYS A 1 99 ? -9.195 20.062 5.535 1 98.12 99 CYS A C 1
ATOM 803 O O . CYS A 1 99 ? -9.844 21.094 5.625 1 98.12 99 CYS A O 1
ATOM 805 N N . ASP A 1 100 ? -9.016 19.172 6.5 1 98.5 100 ASP A N 1
ATOM 806 C CA . ASP A 1 100 ? -9.078 19.594 7.895 1 98.5 100 ASP A CA 1
ATOM 807 C C . ASP A 1 100 ? -7.699 20 8.406 1 98.5 100 ASP A C 1
ATOM 809 O O . ASP A 1 100 ? -6.715 19.281 8.195 1 98.5 100 ASP A O 1
ATOM 813 N N . LEU A 1 101 ? -7.656 21.141 8.977 1 98.88 101 LEU A N 1
ATOM 814 C CA . LEU A 1 101 ? -6.406 21.578 9.602 1 98.88 101 LEU A CA 1
ATOM 815 C C . LEU A 1 101 ? -6.422 21.297 11.102 1 98.88 101 LEU A C 1
ATOM 817 O O . LEU A 1 101 ? -7.273 21.812 11.82 1 98.88 101 LEU A O 1
ATOM 821 N N . ALA A 1 102 ? -5.496 20.484 11.523 1 98.81 102 ALA A N 1
ATOM 822 C CA . ALA A 1 102 ? -5.367 20.172 12.945 1 98.81 102 ALA A CA 1
ATOM 823 C C . ALA A 1 102 ? -4.23 20.984 13.57 1 98.81 102 ALA A C 1
ATOM 825 O O . ALA A 1 102 ? -3.129 21.047 13.023 1 98.81 102 ALA A O 1
ATOM 826 N N . ILE A 1 103 ? -4.492 21.609 14.633 1 98.88 103 ILE A N 1
ATOM 827 C CA . ILE A 1 103 ? -3.484 22.266 15.453 1 98.88 103 ILE A CA 1
ATOM 828 C C . ILE A 1 103 ? -3.438 21.625 16.828 1 98.88 103 ILE A C 1
ATOM 830 O O . ILE A 1 103 ? -4.465 21.5 17.5 1 98.88 103 ILE A O 1
ATOM 834 N N . CYS A 1 104 ? -2.27 21.203 17.266 1 98.75 104 CYS A N 1
ATOM 835 C CA . CYS A 1 104 ? -2.117 20.5 18.531 1 98.75 104 CYS A CA 1
ATOM 836 C C . CYS A 1 104 ? -1.049 21.141 19.406 1 98.75 104 CYS A C 1
ATOM 838 O O . CYS A 1 104 ? 0.03 21.484 18.906 1 98.75 104 CYS A O 1
ATOM 840 N N . LEU A 1 105 ? -1.385 21.391 20.641 1 98.69 105 LEU A N 1
ATOM 841 C CA . LEU A 1 105 ? -0.395 21.688 21.672 1 98.69 105 LEU A CA 1
ATOM 842 C C . LEU A 1 105 ? 0.03 20.406 22.391 1 98.69 105 LEU A C 1
ATOM 844 O O . LEU A 1 105 ? -0.811 19.688 22.922 1 98.69 105 LEU A O 1
ATOM 848 N N . TYR A 1 106 ? 1.307 20.094 22.344 1 98.19 106 TYR A N 1
ATOM 849 C CA . TYR A 1 106 ? 1.759 18.844 22.953 1 98.19 106 TYR A CA 1
ATOM 850 C C . TYR A 1 106 ? 3.121 19.031 23.625 1 98.19 106 TYR A C 1
ATOM 852 O O . TYR A 1 106 ? 3.787 20.047 23.406 1 98.19 106 TYR A O 1
ATOM 860 N N . SER A 1 107 ? 3.449 18.125 24.453 1 97.5 107 SER A N 1
ATOM 861 C CA . SER A 1 107 ? 4.773 18.094 25.062 1 97.5 107 SER A CA 1
ATOM 862 C C . SER A 1 107 ? 5.527 16.828 24.703 1 97.5 107 SER A C 1
ATOM 864 O O . SER A 1 107 ? 4.93 15.75 24.594 1 97.5 107 SER A O 1
ATOM 866 N N . GLN A 1 108 ? 6.699 16.969 24.469 1 95.25 108 GLN A N 1
ATOM 867 C CA . GLN A 1 108 ? 7.652 15.891 24.25 1 95.25 108 GLN A CA 1
ATOM 868 C C . GLN A 1 108 ? 8.977 16.172 24.953 1 95.25 108 GLN A C 1
ATOM 870 O O . GLN A 1 108 ? 9.57 17.234 24.766 1 95.25 108 GLN A O 1
ATOM 875 N N . LYS A 1 109 ? 9.484 15.289 25.766 1 92.31 109 LYS A N 1
ATOM 876 C CA . LYS A 1 109 ? 10.695 15.461 26.562 1 92.31 109 LYS A CA 1
ATOM 877 C C . LYS A 1 109 ? 10.656 16.781 27.328 1 92.31 109 LYS A C 1
ATOM 879 O O . LYS A 1 109 ? 11.609 17.562 27.297 1 92.31 109 LYS A O 1
ATOM 884 N N . ASP A 1 110 ? 9.578 17.219 27.797 1 90.31 110 ASP A N 1
ATOM 885 C CA . ASP A 1 110 ? 9.352 18.344 28.703 1 90.31 110 ASP A CA 1
ATOM 886 C C . ASP A 1 110 ? 9.367 19.672 27.953 1 90.31 110 ASP A C 1
ATOM 888 O O . ASP A 1 110 ? 9.531 20.734 28.562 1 90.31 110 ASP A O 1
ATOM 892 N N . GLU A 1 111 ? 9.336 19.641 26.703 1 95.69 111 GLU A N 1
ATOM 893 C CA . GLU A 1 111 ? 9.203 20.844 25.875 1 95.69 111 GLU A CA 1
ATOM 894 C C . GLU A 1 111 ? 7.84 20.891 25.203 1 95.69 111 GLU A C 1
ATOM 896 O O . GLU A 1 111 ? 7.383 19.906 24.625 1 95.69 111 GLU A O 1
ATOM 901 N N . LYS A 1 112 ? 7.258 22.047 25.312 1 97.69 112 LYS A N 1
ATOM 902 C CA . LYS A 1 112 ? 5.973 22.25 24.656 1 97.69 112 LYS A CA 1
ATOM 903 C C . LYS A 1 112 ? 6.168 22.719 23.219 1 97.69 112 LYS A C 1
ATOM 905 O O . LYS A 1 112 ? 7.027 23.547 22.938 1 97.69 112 LYS A O 1
ATOM 910 N N . LYS A 1 113 ? 5.391 22.156 22.344 1 98.56 113 LYS A N 1
ATOM 911 C CA . LYS A 1 113 ? 5.43 22.484 20.922 1 98.56 113 LYS A CA 1
ATOM 912 C C . LYS A 1 113 ? 4.023 22.531 20.328 1 98.56 113 LYS A C 1
ATOM 914 O O . LYS A 1 113 ? 3.07 22.062 20.938 1 98.56 113 LYS A O 1
ATOM 919 N N . VAL A 1 114 ? 3.918 23.172 19.219 1 98.88 114 VAL A N 1
ATOM 920 C CA . VAL A 1 114 ? 2.68 23.203 18.438 1 98.88 114 VAL A CA 1
ATOM 921 C C . VAL A 1 114 ? 2.857 22.438 17.141 1 98.88 114 VAL A C 1
ATOM 923 O O . VAL A 1 114 ? 3.832 22.641 16.406 1 98.88 114 VAL A O 1
ATOM 926 N N . ALA A 1 115 ? 1.974 21.484 16.891 1 98.88 115 ALA A N 1
ATOM 927 C CA . ALA A 1 115 ? 1.931 20.781 15.602 1 98.88 115 ALA A CA 1
ATOM 928 C C . ALA A 1 115 ? 0.799 21.312 14.734 1 98.88 115 ALA A C 1
ATOM 930 O O . ALA A 1 115 ? -0.342 21.438 15.18 1 98.88 115 ALA A O 1
ATOM 931 N N . ILE A 1 116 ? 1.108 21.719 13.539 1 98.94 116 ILE A N 1
ATOM 932 C CA . ILE A 1 116 ? 0.148 22.078 12.508 1 98.94 116 ILE A CA 1
ATOM 933 C C . ILE A 1 116 ? 0.106 20.984 11.438 1 98.94 116 ILE A C 1
ATOM 935 O O . ILE A 1 116 ? 1.079 20.781 10.711 1 98.94 116 ILE A O 1
ATOM 939 N N . LEU A 1 117 ? -1.017 20.328 11.312 1 98.81 117 LEU A N 1
ATOM 940 C CA . LEU A 1 117 ? -1.107 19.156 10.453 1 98.81 117 LEU A CA 1
ATOM 941 C C . LEU A 1 117 ? -2.238 19.297 9.445 1 98.81 117 LEU A C 1
ATOM 943 O O . LEU A 1 117 ? -3.389 19.547 9.82 1 98.81 117 LEU A O 1
ATOM 947 N N . LYS A 1 118 ? -1.895 19.203 8.203 1 98.5 118 LYS A N 1
ATOM 948 C CA . LYS A 1 118 ? -2.906 19.141 7.148 1 98.5 118 LYS A CA 1
ATOM 949 C C . LYS A 1 118 ? -3.471 17.734 6.992 1 98.5 118 LYS A C 1
ATOM 951 O O . LYS A 1 118 ? -2.785 16.844 6.496 1 98.5 118 LYS A O 1
ATOM 956 N N . LEU A 1 119 ? -4.664 17.5 7.398 1 98.19 119 LEU A N 1
ATOM 957 C CA . LEU A 1 119 ? -5.32 16.203 7.266 1 98.19 119 LEU A CA 1
ATOM 958 C C . LEU A 1 119 ? -6.059 16.094 5.938 1 98.19 1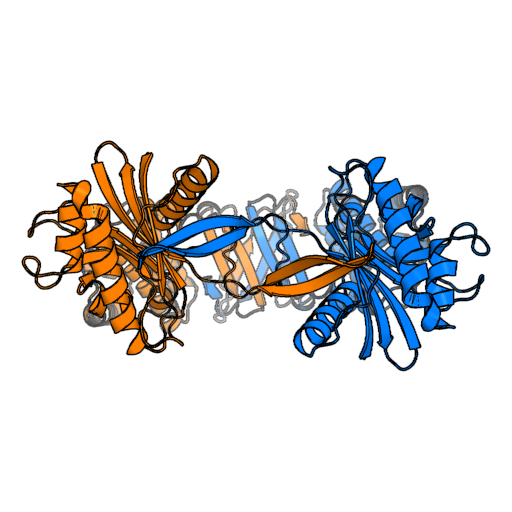19 LEU A C 1
ATOM 960 O O . LEU A 1 119 ? -7.121 16.703 5.762 1 98.19 119 LEU A O 1
ATOM 964 N N . ASP A 1 120 ? -5.551 15.297 5.074 1 97.12 120 ASP A N 1
ATOM 965 C CA . ASP A 1 120 ? -6.129 15.156 3.744 1 97.12 120 ASP A CA 1
ATOM 966 C C . ASP A 1 120 ? -7.297 14.172 3.752 1 97.12 120 ASP A C 1
ATOM 968 O O . ASP A 1 120 ? -7.246 13.148 4.441 1 97.12 120 ASP A O 1
ATOM 972 N N . TYR A 1 121 ? -8.211 14.523 2.906 1 95.94 121 TYR A N 1
ATOM 973 C CA . TYR A 1 121 ? -9.375 13.656 2.791 1 95.94 121 TYR A CA 1
ATOM 974 C C . TYR A 1 121 ? -9.094 12.477 1.871 1 95.94 121 TYR A C 1
ATOM 976 O O . TYR A 1 121 ? -8.234 12.562 0.985 1 95.94 121 TYR A O 1
ATOM 984 N N . ASN A 1 122 ? -9.812 11.383 2.094 1 94.25 122 ASN A N 1
ATOM 985 C CA . ASN A 1 122 ? -9.797 10.211 1.231 1 94.25 122 ASN A CA 1
ATOM 986 C C . ASN A 1 122 ? -11.18 9.891 0.688 1 94.25 122 ASN A C 1
ATOM 988 O O . ASN A 1 122 ? -12.18 10.016 1.403 1 94.25 122 ASN A O 1
ATOM 992 N N . LYS A 1 123 ? -11.164 9.445 -0.546 1 92.19 123 LYS A N 1
ATOM 993 C CA . LYS A 1 123 ? -12.422 8.992 -1.125 1 92.19 123 LYS A CA 1
ATOM 994 C C . LYS A 1 123 ? -12.922 7.727 -0.431 1 92.19 123 LYS A C 1
ATOM 996 O O . LYS A 1 123 ? -12.172 6.758 -0.275 1 92.19 123 LYS A O 1
ATOM 1001 N N . SER A 1 124 ? -14.141 7.793 0.025 1 95.12 124 SER A N 1
ATOM 1002 C CA . SER A 1 124 ? -14.727 6.668 0.741 1 95.12 124 SER A CA 1
ATOM 1003 C C . SER A 1 124 ? -16.25 6.68 0.639 1 95.12 124 SER A C 1
ATOM 1005 O O . SER A 1 124 ? -16.828 7.562 0.002 1 95.12 124 SER A O 1
ATOM 1007 N N . TYR A 1 125 ? -16.844 5.652 1.124 1 94.81 125 TYR A N 1
ATOM 1008 C CA . TYR A 1 125 ? -18.281 5.48 1.136 1 94.81 125 TYR A CA 1
ATOM 1009 C C . TYR A 1 125 ? -18.781 5.082 2.523 1 94.81 125 TYR A C 1
ATOM 1011 O O . TYR A 1 125 ? -18.016 4.52 3.318 1 94.81 125 TYR A O 1
ATOM 1019 N N . THR A 1 126 ? -19.953 5.449 2.807 1 94.19 126 THR A N 1
ATOM 1020 C CA . THR A 1 126 ? -20.609 5.059 4.043 1 94.19 126 THR A CA 1
ATOM 1021 C C . THR A 1 126 ? -22.094 4.754 3.789 1 94.19 126 THR A C 1
ATOM 1023 O O . THR A 1 126 ? -22.641 5.164 2.77 1 94.19 126 THR A O 1
ATOM 1026 N N . HIS A 1 127 ? -22.625 3.896 4.609 1 95.75 127 HIS A N 1
ATOM 1027 C CA . HIS A 1 127 ? -24.062 3.648 4.48 1 95.75 127 HIS A CA 1
ATOM 1028 C C . HIS A 1 127 ? -24.859 4.5 5.461 1 95.75 127 HIS A C 1
ATOM 1030 O O . HIS A 1 127 ? -24.344 4.883 6.516 1 95.75 127 HIS A O 1
ATOM 1036 N N . SER A 1 128 ? -26.047 4.902 5.109 1 95.25 128 SER A N 1
ATOM 1037 C CA . SER A 1 128 ? -27.031 5.523 5.992 1 95.25 128 SER A CA 1
ATOM 1038 C C . SER A 1 128 ? -28.266 4.641 6.152 1 95.25 128 SER A C 1
ATOM 1040 O O . SER A 1 128 ? -28.656 3.953 5.211 1 95.25 128 SER A O 1
ATOM 1042 N N . ILE A 1 129 ? -28.812 4.625 7.387 1 96.19 129 ILE A N 1
ATOM 1043 C CA . ILE A 1 129 ? -29.984 3.818 7.68 1 96.19 129 ILE A CA 1
ATOM 1044 C C . ILE A 1 129 ? -31.156 4.727 8.07 1 96.19 129 ILE A C 1
ATOM 1046 O O . ILE A 1 129 ? -31.047 5.504 9.023 1 96.19 129 ILE A O 1
ATOM 1050 N N . GLU A 1 130 ? -32.094 4.699 7.297 1 96.19 130 GLU A N 1
ATOM 1051 C CA . GLU A 1 130 ? -33.344 5.367 7.617 1 96.19 130 GLU A CA 1
ATOM 1052 C C . GLU A 1 130 ? -34.438 4.359 7.922 1 96.19 130 GLU A C 1
ATOM 1054 O O . GLU A 1 130 ? -34.562 3.324 7.258 1 96.19 130 GLU A O 1
ATOM 1059 N N . PHE A 1 131 ? -35.156 4.605 8.961 1 93.62 131 PHE A N 1
ATOM 1060 C CA . PHE A 1 131 ? -36.25 3.736 9.344 1 93.62 131 PHE A CA 1
ATOM 1061 C C . PHE A 1 131 ? -37.594 4.48 9.25 1 93.62 131 PHE A C 1
ATOM 1063 O O . PHE A 1 131 ? -37.812 5.469 9.953 1 93.62 131 PHE A O 1
ATOM 1070 N N . LYS A 1 132 ? -38.438 4.07 8.305 1 90.06 132 LYS A N 1
ATOM 1071 C CA . LYS A 1 132 ? -39.75 4.68 8.125 1 90.06 132 LYS A CA 1
ATOM 1072 C C . LYS A 1 132 ? -40.781 3.627 7.758 1 90.06 132 LYS A C 1
ATOM 1074 O O . LYS A 1 132 ? -40.562 2.781 6.895 1 90.06 132 LYS A O 1
ATOM 1079 N N . ASP A 1 133 ? -41.969 3.703 8.344 1 92.12 133 ASP A N 1
ATOM 1080 C CA . ASP A 1 133 ? -43.094 2.811 8.086 1 92.12 133 ASP A CA 1
ATOM 1081 C C . ASP A 1 133 ? -42.688 1.35 8.266 1 92.12 133 ASP A C 1
ATOM 1083 O O . ASP A 1 133 ? -42.969 0.514 7.402 1 92.12 133 ASP A O 1
ATOM 1087 N N . ASP A 1 134 ? -41.844 1.058 9.297 1 92.31 134 ASP A N 1
ATOM 1088 C CA . ASP A 1 134 ? -41.438 -0.282 9.688 1 92.31 134 ASP A CA 1
ATOM 1089 C C . ASP A 1 134 ? -40.531 -0.904 8.617 1 92.31 134 ASP A C 1
ATOM 1091 O O . ASP A 1 134 ? -40.5 -2.125 8.453 1 92.31 134 ASP A O 1
ATOM 1095 N N . LYS A 1 135 ? -39.906 -0.033 7.832 1 95.38 135 LYS A N 1
ATOM 1096 C CA . LYS A 1 135 ? -38.969 -0.477 6.793 1 95.38 135 LYS A CA 1
ATOM 1097 C C . LYS A 1 135 ? -37.625 0.222 6.918 1 95.38 135 LYS A C 1
ATOM 1099 O O . LYS A 1 135 ? -37.562 1.41 7.238 1 95.38 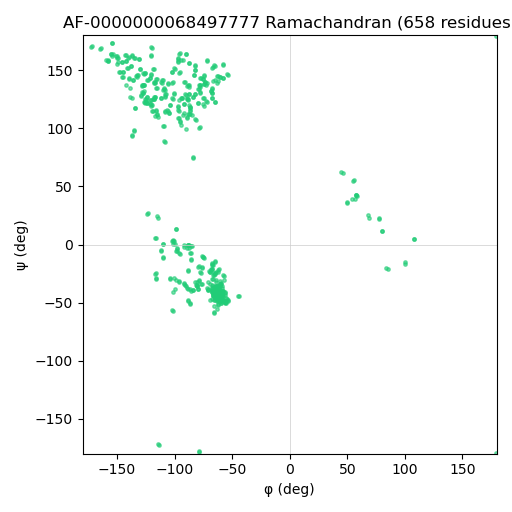135 LYS A O 1
ATOM 1104 N N . PHE A 1 136 ? -36.625 -0.64 6.738 1 96.75 136 PHE A N 1
ATOM 1105 C CA . PHE A 1 136 ? -35.281 -0.078 6.738 1 96.75 136 PHE A CA 1
ATOM 1106 C C . PHE A 1 136 ? -34.875 0.352 5.332 1 96.75 136 PHE A C 1
ATOM 1108 O O . PHE A 1 136 ? -35.031 -0.406 4.375 1 96.75 136 PHE A O 1
ATOM 1115 N N . ASN A 1 137 ? -34.469 1.557 5.156 1 97.81 137 ASN A N 1
ATOM 1116 C CA . ASN A 1 137 ? -33.875 2.07 3.928 1 97.81 137 ASN A CA 1
ATOM 1117 C C . ASN A 1 137 ? -32.375 2.371 4.113 1 97.81 137 ASN A C 1
ATOM 1119 O O . ASN A 1 137 ? -32.031 3.387 4.707 1 97.81 137 ASN A O 1
ATOM 1123 N N . ILE A 1 138 ? -31.547 1.476 3.611 1 97.75 138 ILE A N 1
ATOM 1124 C CA . ILE A 1 138 ? -30.109 1.603 3.727 1 97.75 138 ILE A CA 1
ATOM 1125 C C . ILE A 1 138 ? -29.516 2.047 2.389 1 97.75 138 ILE A C 1
ATOM 1127 O O . ILE A 1 138 ? -29.672 1.361 1.376 1 97.75 138 ILE A O 1
ATOM 1131 N N . GLN A 1 139 ? -28.875 3.146 2.34 1 97.25 139 GLN A N 1
ATOM 1132 C CA . GLN A 1 139 ? -28.266 3.67 1.116 1 97.25 139 GLN A CA 1
ATOM 1133 C C . GLN A 1 139 ? -26.797 3.996 1.325 1 97.25 139 GLN A C 1
ATOM 1135 O O . GLN A 1 139 ? -26.406 4.473 2.393 1 97.25 139 GLN A O 1
ATOM 1140 N N . MET A 1 140 ? -26.047 3.631 0.383 1 95.69 140 MET A N 1
ATOM 1141 C CA . MET A 1 140 ? -24.625 3.967 0.349 1 95.69 140 MET A CA 1
ATOM 1142 C C . MET A 1 140 ? -24.406 5.312 -0.334 1 95.69 140 MET A C 1
ATOM 1144 O O . MET A 1 140 ? -25.047 5.621 -1.337 1 95.69 140 MET A O 1
ATOM 1148 N N . SER A 1 141 ? -23.562 6.121 0.205 1 94.25 141 SER A N 1
ATOM 1149 C CA . SER A 1 141 ? -23.234 7.414 -0.387 1 94.25 141 SER A CA 1
ATOM 1150 C C . SER A 1 141 ? -21.75 7.738 -0.23 1 94.25 141 SER A C 1
ATOM 1152 O O . SER A 1 141 ? -21.078 7.191 0.647 1 94.25 141 SER A O 1
ATOM 1154 N N . LYS A 1 142 ? -21.234 8.602 -1.057 1 93.19 142 LYS A N 1
ATOM 1155 C CA . LYS A 1 142 ? -19.859 9.062 -1.004 1 93.19 142 LYS A CA 1
ATOM 1156 C C . LYS A 1 142 ? -19.609 9.914 0.237 1 93.19 142 LYS A C 1
ATOM 1158 O O . LYS A 1 142 ? -20.438 10.75 0.601 1 93.19 142 LYS A O 1
ATOM 1163 N N . ASN A 1 143 ? -18.547 9.578 0.893 1 91.81 143 ASN A N 1
ATOM 1164 C CA . ASN A 1 143 ? -18.047 10.398 1.983 1 91.81 143 ASN A CA 1
ATOM 1165 C C . ASN A 1 143 ? -16.797 11.188 1.56 1 91.81 143 ASN A C 1
ATOM 1167 O O . ASN A 1 143 ? -15.719 10.609 1.426 1 91.81 143 ASN A O 1
ATOM 1171 N N . GLU A 1 144 ? -16.922 12.492 1.498 1 90.31 144 GLU A N 1
ATOM 1172 C CA . GLU A 1 144 ? -15.883 13.328 0.907 1 90.31 144 GLU A CA 1
ATOM 1173 C C . GLU A 1 144 ? -14.977 13.922 1.98 1 90.31 144 GLU A C 1
ATOM 1175 O O . GLU A 1 144 ? -14 14.609 1.667 1 90.31 144 GLU A O 1
ATOM 1180 N N . ILE A 1 145 ? -15.281 13.672 3.219 1 92.69 145 ILE A N 1
ATOM 1181 C CA . ILE A 1 145 ? -14.508 14.312 4.27 1 92.69 145 ILE A CA 1
ATOM 1182 C C . ILE A 1 145 ? -13.914 13.258 5.199 1 92.69 145 ILE A C 1
ATOM 1184 O O . ILE A 1 145 ? -13.695 13.508 6.383 1 92.69 145 ILE A O 1
ATOM 1188 N N . ASN A 1 146 ? -13.727 12.109 4.648 1 94.62 146 ASN A N 1
ATOM 1189 C CA . ASN A 1 146 ? -13.164 11 5.418 1 94.62 146 ASN A CA 1
ATOM 1190 C C . ASN A 1 146 ? -11.656 11.133 5.57 1 94.62 146 ASN A C 1
ATOM 1192 O O . ASN A 1 146 ? -10.953 11.438 4.602 1 94.62 146 ASN A O 1
ATOM 1196 N N . ILE A 1 147 ? -11.211 10.883 6.781 1 95.75 147 ILE A N 1
ATOM 1197 C CA . ILE A 1 147 ? -9.781 10.844 7.074 1 95.75 147 ILE A CA 1
ATOM 1198 C C . ILE A 1 147 ? -9.375 9.438 7.5 1 95.75 147 ILE A C 1
ATOM 1200 O O . ILE A 1 147 ? -9.719 8.992 8.602 1 95.75 147 ILE A O 1
ATOM 1204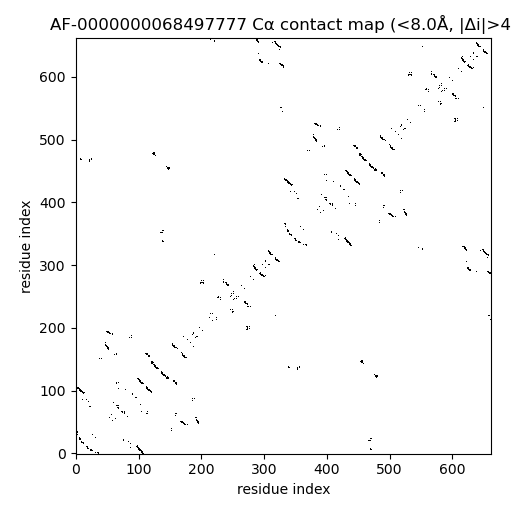 N N . GLN A 1 148 ? -8.625 8.836 6.645 1 93.69 148 GLN A N 1
ATOM 1205 C CA . GLN A 1 148 ? -8.203 7.465 6.922 1 93.69 148 GLN A CA 1
ATOM 1206 C C . GLN A 1 148 ? -7.137 7.426 8.016 1 93.69 148 GLN A C 1
ATOM 1208 O O . GLN A 1 148 ? -6.203 8.234 8 1 93.69 148 GLN A O 1
ATOM 1213 N N . GLU A 1 149 ? -7.223 6.488 8.867 1 91.88 149 GLU A N 1
ATOM 1214 C CA . GLU A 1 149 ? -6.289 6.363 9.984 1 91.88 149 GLU A CA 1
ATOM 1215 C C . GLU A 1 149 ? -4.863 6.148 9.484 1 91.88 149 GLU A C 1
ATOM 1217 O O . GLU A 1 149 ? -3.92 6.734 10.023 1 91.88 149 GLU A O 1
ATOM 1222 N N . THR A 1 150 ? -4.699 5.367 8.477 1 90.88 150 THR A N 1
ATOM 1223 C CA . THR A 1 150 ? -3.377 4.945 8.031 1 90.88 150 THR A CA 1
ATOM 1224 C C . THR A 1 150 ? -2.783 5.969 7.062 1 90.88 150 THR A C 1
ATOM 1226 O O . THR A 1 150 ? -1.625 5.848 6.66 1 90.88 150 THR A O 1
ATOM 1229 N N . LYS A 1 151 ? -3.537 6.988 6.641 1 91.81 151 LYS A N 1
ATOM 1230 C CA . LYS A 1 151 ? -3.039 7.957 5.668 1 91.81 151 LYS A CA 1
ATOM 1231 C C . LYS A 1 151 ? -1.917 8.805 6.258 1 91.81 151 LYS A C 1
ATOM 1233 O O . LYS A 1 151 ? -2.055 9.344 7.355 1 91.81 151 LYS A O 1
ATOM 1238 N N . THR A 1 152 ? -0.903 8.875 5.555 1 95 152 THR A N 1
ATOM 1239 C CA . THR A 1 152 ? 0.261 9.641 5.988 1 95 152 THR A CA 1
ATOM 1240 C C . THR A 1 152 ? 0.014 11.133 5.832 1 95 152 THR A C 1
ATOM 1242 O O . THR A 1 152 ? -0.618 11.57 4.867 1 95 152 THR A O 1
ATOM 1245 N N . ILE A 1 153 ? 0.533 11.859 6.789 1 97.88 153 ILE A N 1
ATOM 1246 C CA . ILE A 1 153 ? 0.526 13.312 6.668 1 97.88 153 ILE A CA 1
ATOM 1247 C C . ILE A 1 153 ? 1.587 13.758 5.66 1 97.88 153 ILE A C 1
ATOM 1249 O O . ILE A 1 153 ? 2.768 13.438 5.816 1 97.88 153 ILE A O 1
ATOM 1253 N N . LYS A 1 154 ? 1.18 14.516 4.688 1 97.31 154 LYS A N 1
ATOM 1254 C CA . LYS A 1 154 ? 2.119 14.961 3.662 1 97.31 154 LYS A CA 1
ATOM 1255 C C . LYS A 1 154 ? 2.65 16.359 3.971 1 97.31 154 LYS A C 1
ATOM 1257 O O . LYS A 1 154 ? 3.766 16.703 3.574 1 97.31 154 LYS A O 1
ATOM 1262 N N . ILE A 1 155 ? 1.781 17.156 4.609 1 98.25 155 ILE A N 1
ATOM 1263 C CA . ILE A 1 155 ? 2.135 18.531 4.891 1 98.25 155 ILE A CA 1
ATOM 1264 C C . ILE A 1 155 ? 1.89 18.844 6.367 1 98.25 155 ILE A C 1
ATOM 1266 O O . ILE A 1 155 ? 0.812 18.562 6.895 1 98.25 155 ILE A O 1
ATOM 1270 N N . GLY A 1 156 ? 2.855 19.359 7.012 1 98.44 156 GLY A N 1
ATOM 1271 C CA . GLY A 1 156 ? 2.75 19.734 8.406 1 98.44 156 GLY A CA 1
ATOM 1272 C C . GLY A 1 156 ? 3.961 20.5 8.914 1 98.44 156 GLY A C 1
ATOM 1273 O O . GLY A 1 156 ? 4.945 20.656 8.195 1 98.44 156 GLY A O 1
ATOM 1274 N N . ALA A 1 157 ? 3.846 21.031 10.117 1 98.81 157 ALA A N 1
ATOM 1275 C CA . ALA A 1 157 ? 4.922 21.781 10.758 1 98.81 157 ALA A CA 1
ATOM 1276 C C . ALA A 1 157 ? 4.926 21.562 12.266 1 98.81 157 ALA A C 1
ATOM 1278 O O . ALA A 1 157 ? 3.873 21.359 12.867 1 98.81 157 ALA A O 1
ATOM 1279 N N . ILE A 1 158 ? 6.055 21.516 12.836 1 98.81 158 ILE A N 1
ATOM 1280 C CA . ILE A 1 158 ? 6.27 21.422 14.273 1 98.81 158 ILE A CA 1
ATOM 1281 C C . ILE A 1 158 ? 7.055 22.641 14.758 1 98.81 158 ILE A C 1
ATOM 1283 O O . ILE A 1 158 ? 8.18 22.875 14.32 1 98.81 158 ILE A O 1
ATOM 1287 N N . ILE A 1 159 ? 6.48 23.359 15.617 1 98.81 159 ILE A N 1
ATOM 1288 C CA . ILE A 1 159 ? 7.059 24.641 16.031 1 98.81 159 ILE A CA 1
ATOM 1289 C C . ILE A 1 159 ? 7.195 24.672 17.547 1 98.81 159 ILE A C 1
ATOM 1291 O O . ILE A 1 159 ? 6.223 24.438 18.266 1 98.81 159 ILE A O 1
ATOM 1295 N N . GLY A 1 160 ? 8.398 24.875 18.047 1 97.62 160 GLY A N 1
ATOM 1296 C CA . GLY A 1 160 ? 8.672 25.125 19.453 1 97.62 160 GLY A CA 1
ATOM 1297 C C . GLY A 1 160 ? 9.211 26.516 19.703 1 97.62 160 GLY A C 1
ATOM 1298 O O . GLY A 1 160 ? 9.156 27.391 18.828 1 97.62 160 GLY A O 1
ATOM 1299 N N . LEU A 1 161 ? 9.617 26.703 20.922 1 97.06 161 LEU A N 1
ATOM 1300 C CA . LEU A 1 161 ? 10.242 27.969 21.25 1 97.06 161 LEU A CA 1
ATOM 1301 C C . LEU A 1 161 ? 11.656 28.047 20.688 1 97.06 161 LEU A C 1
ATOM 1303 O O . LEU A 1 161 ? 12.383 27.047 20.688 1 97.06 161 LEU A O 1
ATOM 1307 N N . SER A 1 162 ? 11.992 29.203 20.156 1 96.62 162 SER A N 1
ATOM 1308 C CA . SER A 1 162 ? 13.32 29.391 19.594 1 96.62 162 SER A CA 1
ATOM 1309 C C . SER A 1 162 ? 13.773 30.844 19.719 1 96.62 162 SER A C 1
ATOM 1311 O O . SER A 1 162 ? 12.945 31.75 19.891 1 96.62 162 SER A O 1
ATOM 1313 N N . GLY A 1 163 ? 15.094 31 19.719 1 96.75 163 GLY A N 1
ATOM 1314 C CA . GLY A 1 163 ? 15.68 32.344 19.594 1 96.75 163 GLY A CA 1
ATOM 1315 C C . GLY A 1 163 ? 16.078 32.688 18.188 1 96.75 163 GLY A C 1
ATOM 1316 O O . GLY A 1 163 ? 16.328 31.812 17.359 1 96.75 163 GLY A O 1
ATOM 1317 N N . VAL A 1 164 ? 16.172 33.938 17.938 1 95.56 164 VAL A N 1
ATOM 1318 C CA . VAL A 1 164 ? 16.422 34.469 16.594 1 95.56 164 VAL A CA 1
ATOM 1319 C C . VAL A 1 164 ? 17.734 33.875 16.062 1 95.56 164 VAL A C 1
ATOM 1321 O O . VAL A 1 164 ? 17.859 33.656 14.852 1 95.56 164 VAL A O 1
ATOM 1324 N N . ASN A 1 165 ? 18.672 33.469 16.906 1 95.88 165 ASN A N 1
ATOM 1325 C CA . ASN A 1 165 ? 20 33.031 16.469 1 95.88 165 ASN A CA 1
ATOM 1326 C C . ASN A 1 165 ? 20.125 31.516 16.469 1 95.88 165 ASN A C 1
ATOM 1328 O O . ASN A 1 165 ? 21.188 30.984 16.188 1 95.88 165 ASN A O 1
ATOM 1332 N N . ASP A 1 166 ? 19 30.891 16.797 1 96.62 166 ASP A N 1
ATOM 1333 C CA . ASP A 1 166 ? 19.047 29.422 16.797 1 96.62 166 ASP A CA 1
ATOM 1334 C C . ASP A 1 166 ? 19.281 28.891 15.375 1 96.62 166 ASP A C 1
ATOM 1336 O O . ASP A 1 166 ? 18.938 29.547 14.398 1 96.62 166 ASP A O 1
ATOM 1340 N N . GLU A 1 167 ? 19.859 27.719 15.227 1 95.38 167 GLU A N 1
ATOM 1341 C CA . GLU A 1 167 ? 20.172 27.094 13.938 1 95.38 167 GLU A CA 1
ATOM 1342 C C . GLU A 1 167 ? 18.922 26.891 13.109 1 95.38 167 GLU A C 1
ATOM 1344 O O . GLU A 1 167 ? 18.953 26.953 11.875 1 95.38 167 GLU A O 1
ATOM 1349 N N . TYR A 1 168 ? 17.891 26.641 13.805 1 97.75 168 TYR A N 1
ATOM 1350 C CA . TYR A 1 168 ? 16.594 26.531 13.164 1 97.75 168 TYR A CA 1
ATOM 1351 C C . TYR A 1 168 ? 15.469 26.859 14.148 1 97.75 168 TYR A C 1
ATOM 1353 O O . TYR A 1 168 ? 15.688 26.875 15.359 1 97.75 168 TYR A O 1
ATOM 1361 N N . HIS A 1 169 ? 14.297 27.141 13.602 1 98.44 169 HIS A N 1
ATOM 1362 C CA . HIS A 1 169 ? 13.188 27.609 14.43 1 98.44 169 HIS A CA 1
ATOM 1363 C C . HIS A 1 169 ? 12.031 26.609 14.414 1 98.44 169 HIS A C 1
ATOM 1365 O O . HIS A 1 169 ? 11.234 26.562 15.352 1 98.44 169 HIS A O 1
ATOM 1371 N N . LEU A 1 170 ? 11.938 25.812 13.367 1 98.56 170 LEU A N 1
ATOM 1372 C CA . LEU A 1 170 ? 10.828 24.891 13.195 1 98.56 170 LEU A CA 1
ATOM 1373 C C . LEU A 1 170 ? 11.227 23.719 12.297 1 98.56 170 LEU A C 1
ATOM 1375 O O . LEU A 1 170 ? 12.281 23.766 11.656 1 98.56 170 LEU A O 1
ATOM 1379 N N . LYS A 1 171 ? 10.414 22.703 12.359 1 98.12 171 LYS A N 1
ATOM 1380 C CA . LYS A 1 171 ? 10.484 21.609 11.398 1 98.12 171 LYS A CA 1
ATOM 1381 C C . LYS A 1 171 ? 9.258 21.594 10.484 1 98.12 171 LYS A C 1
ATOM 1383 O O . LYS A 1 171 ? 8.141 21.859 10.938 1 98.12 171 LYS A O 1
ATOM 1388 N N . VAL A 1 172 ? 9.523 21.328 9.227 1 98.19 172 VAL A N 1
ATOM 1389 C CA . VAL A 1 172 ? 8.43 21.422 8.266 1 98.19 172 VAL A CA 1
ATOM 1390 C C . VAL A 1 172 ? 8.469 20.234 7.312 1 98.19 172 VAL A C 1
ATOM 1392 O O . VAL A 1 172 ? 9.555 19.75 6.957 1 98.19 172 VAL A O 1
ATOM 1395 N N . LEU A 1 173 ? 7.312 19.75 6.992 1 97.69 173 LEU A N 1
ATOM 1396 C CA . LEU A 1 173 ? 7.156 18.625 6.074 1 97.69 173 LEU A CA 1
ATOM 1397 C C . LEU A 1 173 ? 6.254 19 4.906 1 97.69 173 LEU A C 1
ATOM 1399 O O . LEU A 1 173 ? 5.137 19.469 5.105 1 97.69 173 LEU A O 1
ATOM 1403 N N . ASP A 1 174 ? 6.73 18.891 3.773 1 96.12 174 ASP A N 1
ATOM 1404 C CA . ASP A 1 174 ? 5.984 18.844 2.518 1 96.12 174 ASP A CA 1
ATOM 1405 C C . ASP A 1 174 ? 6.543 17.781 1.584 1 96.12 174 ASP A C 1
ATOM 1407 O O . ASP A 1 174 ? 7.461 18.047 0.804 1 96.12 174 ASP A O 1
ATOM 1411 N N . LYS A 1 175 ? 5.996 16.641 1.627 1 95 175 LYS A N 1
ATOM 1412 C CA . LYS A 1 175 ? 6.559 15.453 0.995 1 95 175 LYS A CA 1
ATOM 1413 C C . LYS A 1 175 ? 6.641 15.617 -0.52 1 95 175 LYS A C 1
ATOM 1415 O O . LYS A 1 175 ? 7.676 15.336 -1.126 1 95 175 LYS A O 1
ATOM 1420 N N . ASP A 1 176 ? 5.57 16.078 -1.134 1 93.44 176 ASP A N 1
ATOM 1421 C CA . ASP A 1 176 ? 5.535 16.203 -2.588 1 93.44 176 ASP A CA 1
ATOM 1422 C C . ASP A 1 176 ? 6.512 17.266 -3.078 1 93.44 176 ASP A C 1
ATOM 1424 O O . ASP A 1 176 ? 7.234 17.047 -4.055 1 93.44 176 ASP A O 1
ATOM 1428 N N . ALA A 1 177 ? 6.547 18.312 -2.383 1 92.94 177 ALA A N 1
ATOM 1429 C CA . ALA A 1 177 ? 7.465 19.375 -2.762 1 92.94 177 ALA A CA 1
ATOM 1430 C C . ALA A 1 177 ? 8.914 18.938 -2.592 1 92.94 177 ALA A C 1
ATOM 1432 O O . ALA A 1 177 ? 9.773 19.281 -3.414 1 92.94 177 ALA A O 1
ATOM 1433 N N . GLU A 1 178 ? 9.195 18.219 -1.524 1 91.44 178 GLU A N 1
ATOM 1434 C CA . GLU A 1 178 ? 10.555 17.75 -1.27 1 91.44 178 GLU A CA 1
ATOM 1435 C C . GLU A 1 178 ? 11 16.766 -2.336 1 91.44 178 GLU A C 1
ATOM 1437 O O . GLU A 1 178 ? 12.141 16.828 -2.814 1 91.44 178 GLU A O 1
ATOM 1442 N N . LYS A 1 179 ? 10.133 15.922 -2.738 1 88 179 LYS A N 1
ATOM 1443 C CA . LYS A 1 179 ? 10.438 14.945 -3.777 1 88 179 LYS A CA 1
ATOM 1444 C C . LYS A 1 179 ? 10.727 15.633 -5.109 1 88 179 LYS A C 1
ATOM 1446 O O . LYS A 1 179 ? 11.617 15.203 -5.855 1 88 179 LYS A O 1
ATOM 1451 N N . GLU A 1 180 ? 9.984 16.734 -5.328 1 88.75 180 GLU A N 1
ATOM 1452 C CA . GLU A 1 180 ? 10.141 17.453 -6.582 1 88.75 180 GLU A CA 1
ATOM 1453 C C . GLU A 1 180 ? 11.234 18.516 -6.473 1 88.75 180 GLU A C 1
ATOM 1455 O O . GLU A 1 180 ? 11.547 19.203 -7.453 1 88.75 180 GLU A O 1
ATOM 1460 N N . GLU A 1 181 ? 11.773 18.656 -5.336 1 83.44 181 GLU A N 1
ATOM 1461 C CA . GLU A 1 181 ? 12.828 19.625 -5.066 1 83.44 181 GLU A CA 1
ATOM 1462 C C . GLU A 1 181 ? 12.375 21.031 -5.398 1 83.44 181 GLU A C 1
ATOM 1464 O O . GLU A 1 181 ? 13.102 21.797 -6.055 1 83.44 181 GLU A O 1
ATOM 1469 N N . VAL A 1 182 ? 11.094 21.344 -4.988 1 85.75 182 VAL A N 1
ATOM 1470 C CA . VAL A 1 182 ? 10.555 22.672 -5.195 1 85.75 182 VAL A CA 1
ATOM 1471 C C . VAL A 1 182 ? 10.164 23.297 -3.852 1 85.75 182 VAL A C 1
ATOM 1473 O O . VAL A 1 182 ? 10.086 22.594 -2.842 1 85.75 182 VAL A O 1
ATOM 1476 N N . ASN A 1 183 ? 10.016 24.625 -3.941 1 86.06 183 ASN A N 1
ATOM 1477 C CA . ASN A 1 183 ? 9.578 25.312 -2.732 1 86.06 183 ASN A CA 1
ATOM 1478 C C . ASN A 1 183 ? 8.062 25.281 -2.582 1 86.06 183 ASN A C 1
ATOM 1480 O O . ASN A 1 183 ? 7.332 25.594 -3.521 1 86.06 183 ASN A O 1
ATOM 1484 N N . SER A 1 184 ? 7.641 24.844 -1.476 1 89.75 184 SER A N 1
ATOM 1485 C CA . SER A 1 184 ? 6.242 24.703 -1.095 1 89.75 184 SER A CA 1
ATOM 1486 C C . SER A 1 184 ? 5.648 26.047 -0.669 1 89.75 184 SER A C 1
ATOM 1488 O O . SER A 1 184 ? 6.301 26.812 0.039 1 89.75 184 SER A O 1
ATOM 1490 N N . LYS A 1 185 ? 4.434 26.406 -1.166 1 93.31 185 LYS A N 1
ATOM 1491 C CA . LYS A 1 185 ? 3.764 27.625 -0.708 1 93.31 185 LYS A CA 1
ATOM 1492 C C . LYS A 1 185 ? 3.4 27.531 0.771 1 93.31 185 LYS A C 1
ATOM 1494 O O . LYS A 1 185 ? 3.271 28.547 1.452 1 93.31 185 LYS A O 1
ATOM 1499 N N . PHE A 1 186 ? 3.244 26.281 1.208 1 97.38 186 PHE A N 1
ATOM 1500 C CA . PHE A 1 186 ? 3.061 26.062 2.639 1 97.38 186 PHE A CA 1
ATOM 1501 C C . PHE A 1 186 ? 4.25 26.609 3.426 1 97.38 186 PHE A C 1
ATOM 1503 O O . PHE A 1 186 ? 4.078 27.234 4.465 1 97.38 186 PHE A O 1
ATOM 1510 N N . VAL A 1 187 ? 5.414 26.484 2.918 1 97.12 187 VAL A N 1
ATOM 1511 C CA . VAL A 1 187 ? 6.633 26.891 3.613 1 97.12 187 VAL A CA 1
ATOM 1512 C C . VAL A 1 187 ? 6.91 28.375 3.357 1 97.12 187 VAL A C 1
ATOM 1514 O O . VAL A 1 187 ? 7.043 29.156 4.301 1 97.12 187 VAL A O 1
ATOM 1517 N N . THR A 1 188 ? 6.898 28.812 2.096 1 96.62 188 THR A N 1
ATOM 1518 C CA . THR A 1 188 ? 7.395 30.125 1.706 1 96.62 188 THR A CA 1
ATOM 1519 C C . THR A 1 188 ? 6.355 31.203 1.994 1 96.62 188 THR A C 1
ATOM 1521 O O . THR A 1 188 ? 6.707 32.344 2.355 1 96.62 188 THR A O 1
ATOM 1524 N N . GLU A 1 189 ? 5.109 30.875 1.843 1 96.56 189 GLU A N 1
ATOM 1525 C CA . GLU A 1 189 ? 4.062 31.891 2.016 1 96.56 189 GLU A CA 1
ATOM 1526 C C . GLU A 1 189 ? 3.381 31.734 3.375 1 96.56 189 GLU A C 1
ATOM 1528 O O . GLU A 1 189 ? 3.443 32.656 4.203 1 96.56 189 GLU A O 1
ATOM 1533 N N . PHE A 1 190 ? 2.855 30.609 3.652 1 98.25 190 PHE A N 1
ATOM 1534 C CA . PHE A 1 190 ? 2.117 30.422 4.895 1 98.25 190 PHE A CA 1
ATOM 1535 C C . PHE A 1 190 ? 3.043 30.531 6.098 1 98.25 190 PHE A C 1
ATOM 1537 O O . PHE A 1 190 ? 2.865 31.422 6.941 1 98.25 190 PHE A O 1
ATOM 1544 N N . LEU A 1 191 ? 4.059 29.672 6.105 1 98.56 191 LEU A N 1
ATOM 1545 C CA . LEU A 1 191 ? 4.973 29.719 7.242 1 98.56 191 LEU A CA 1
ATOM 1546 C C . LEU A 1 191 ? 5.922 30.906 7.129 1 98.56 191 LEU A C 1
ATOM 1548 O O . LEU A 1 191 ? 6.512 31.328 8.125 1 98.56 191 LEU A O 1
ATOM 1552 N N . ASN A 1 192 ? 6.055 31.438 5.879 1 98.31 192 ASN A N 1
ATOM 1553 C CA . ASN A 1 192 ? 7.062 32.438 5.617 1 98.31 192 ASN A CA 1
ATOM 1554 C C . ASN A 1 192 ? 8.406 32.094 6.23 1 98.31 192 ASN A C 1
ATOM 1556 O O . ASN A 1 192 ? 8.938 32.812 7.062 1 98.31 192 ASN A O 1
ATOM 1560 N N . ALA A 1 193 ? 8.93 30.969 5.738 1 98.19 193 ALA A N 1
ATOM 1561 C CA . ALA A 1 193 ? 10.148 30.375 6.281 1 98.19 193 ALA A CA 1
ATOM 1562 C C . ALA A 1 193 ? 11.086 29.938 5.164 1 98.19 193 ALA A C 1
ATOM 1564 O O . ALA A 1 193 ? 10.68 29.828 4.008 1 98.19 193 ALA A O 1
ATOM 1565 N N . THR A 1 194 ? 12.289 29.781 5.52 1 97.31 194 THR A N 1
ATOM 1566 C CA . THR A 1 194 ? 13.328 29.281 4.621 1 97.31 194 THR A CA 1
ATOM 1567 C C . THR A 1 194 ? 13.953 28.016 5.176 1 97.31 194 THR A C 1
ATOM 1569 O O . THR A 1 194 ? 14.375 27.969 6.332 1 97.31 194 THR A O 1
ATOM 1572 N N . LYS A 1 195 ? 13.945 26.969 4.422 1 95.62 195 LYS A N 1
ATOM 1573 C CA . LYS A 1 195 ? 14.555 25.703 4.824 1 95.62 195 LYS A CA 1
ATOM 1574 C C . LYS A 1 195 ? 16.062 25.844 5.027 1 95.62 195 LYS A C 1
ATOM 1576 O O . LYS A 1 195 ? 16.734 26.516 4.238 1 95.62 195 LYS A O 1
ATOM 1581 N N . VAL A 1 196 ? 16.516 25.219 6.031 1 96 196 VAL A N 1
ATOM 1582 C CA . VAL A 1 196 ? 17.938 25.25 6.359 1 96 196 VAL A CA 1
ATOM 1583 C C . VAL A 1 196 ? 18.656 24.078 5.684 1 96 196 VAL A C 1
ATOM 1585 O O . VAL A 1 196 ? 18.125 22.969 5.625 1 96 196 VAL A O 1
ATOM 1588 N N . LYS A 1 197 ? 19.859 24.344 5.164 1 94 197 LYS A N 1
ATOM 1589 C CA . LYS A 1 197 ? 20.703 23.266 4.66 1 94 197 LYS A CA 1
ATOM 1590 C C . LYS A 1 197 ? 21.5 22.625 5.793 1 94 197 LYS A C 1
ATOM 1592 O O . LYS A 1 197 ? 22.703 22.828 5.898 1 94 197 LYS A O 1
ATOM 1597 N N . ASP A 1 198 ? 20.797 21.844 6.562 1 94.56 198 ASP A N 1
ATOM 1598 C CA . ASP A 1 198 ? 21.438 21.234 7.719 1 94.56 198 ASP A CA 1
ATOM 1599 C C . ASP A 1 198 ? 22.281 20.031 7.309 1 94.56 198 ASP A C 1
ATOM 1601 O O . ASP A 1 198 ? 22.438 19.75 6.117 1 94.56 198 ASP A O 1
ATOM 1605 N N . ASP A 1 199 ? 22.891 19.359 8.281 1 95.19 199 ASP A N 1
ATOM 1606 C CA . ASP A 1 199 ? 23.812 18.266 8.016 1 95.19 199 ASP A CA 1
ATOM 1607 C C . ASP A 1 199 ? 23.109 17.125 7.277 1 95.19 199 ASP A C 1
ATOM 1609 O O . ASP A 1 199 ? 23.688 16.5 6.383 1 95.19 199 ASP A O 1
ATOM 1613 N N . LYS A 1 200 ? 21.906 16.922 7.672 1 94.56 200 LYS A N 1
ATOM 1614 C CA . LYS A 1 200 ? 21.141 15.859 7.012 1 94.56 200 LYS A CA 1
ATOM 1615 C C . LYS A 1 200 ? 20.953 16.172 5.531 1 94.56 200 LYS A C 1
ATOM 1617 O O . LYS A 1 200 ? 21.219 15.32 4.676 1 94.56 200 LYS A O 1
ATOM 1622 N N . TYR A 1 201 ? 20.484 17.328 5.289 1 93.5 201 TYR A N 1
ATOM 1623 C CA . TYR A 1 201 ? 20.266 17.766 3.912 1 93.5 201 TYR A CA 1
ATOM 1624 C C . TYR A 1 201 ? 21.562 17.672 3.105 1 93.5 201 TYR A C 1
ATOM 1626 O O . TYR A 1 201 ? 21.562 17.141 1.995 1 93.5 201 TYR A O 1
ATOM 1634 N N . ARG A 1 202 ? 22.641 18.188 3.602 1 95.5 202 ARG A N 1
ATOM 1635 C CA . ARG A 1 202 ? 23.906 18.234 2.895 1 95.5 202 ARG A CA 1
ATOM 1636 C C . ARG A 1 202 ? 24.438 16.828 2.615 1 95.5 202 ARG A C 1
ATOM 1638 O O . ARG A 1 202 ? 24.969 16.578 1.538 1 95.5 202 ARG A O 1
ATOM 1645 N N . THR A 1 203 ? 24.297 16.016 3.627 1 96.62 203 THR A N 1
ATOM 1646 C CA . THR A 1 203 ? 24.734 14.633 3.453 1 96.62 203 THR A CA 1
ATOM 1647 C C . THR A 1 203 ? 23.953 13.961 2.32 1 96.62 203 THR A C 1
ATOM 1649 O O . THR A 1 203 ? 24.547 13.383 1.413 1 96.62 203 THR A O 1
ATOM 1652 N N . LYS A 1 204 ? 22.688 14.125 2.355 1 92.88 204 LYS A N 1
ATOM 1653 C CA . LYS A 1 204 ? 21.812 13.562 1.325 1 92.88 204 LYS A CA 1
ATOM 1654 C C . LYS A 1 204 ? 22.141 14.148 -0.047 1 92.88 204 LYS A C 1
ATOM 1656 O O . LYS A 1 204 ? 22.234 13.414 -1.032 1 92.88 204 LYS A O 1
ATOM 1661 N N . MET A 1 205 ? 22.266 15.375 -0.084 1 93 205 MET A N 1
ATOM 1662 C CA . MET A 1 205 ? 22.516 16.078 -1.337 1 93 205 MET A CA 1
ATOM 1663 C C . MET A 1 205 ? 23.844 15.641 -1.958 1 93 205 MET A C 1
ATOM 1665 O O . MET A 1 205 ? 23.922 15.461 -3.174 1 93 205 MET A O 1
ATOM 1669 N N . PHE A 1 206 ? 24.828 15.508 -1.146 1 96 206 PHE A N 1
ATOM 1670 C CA . PHE A 1 206 ? 26.141 15.117 -1.662 1 96 206 PHE A CA 1
ATOM 1671 C C . PHE A 1 206 ? 26.094 13.695 -2.217 1 96 206 PHE A C 1
ATOM 1673 O O . PHE A 1 206 ? 26.625 13.43 -3.297 1 96 206 PHE A O 1
ATOM 1680 N N . LYS A 1 207 ? 25.531 12.836 -1.453 1 94.38 207 LYS A N 1
ATOM 1681 C CA . LYS A 1 207 ? 25.375 11.469 -1.926 1 94.38 207 LYS A CA 1
ATOM 1682 C C . LYS A 1 207 ? 24.672 11.43 -3.275 1 94.38 207 LYS A C 1
ATOM 1684 O O . LYS A 1 207 ? 25.125 10.773 -4.207 1 94.38 207 LYS A O 1
ATOM 1689 N N . THR A 1 208 ? 23.578 12.117 -3.434 1 91.12 208 THR A N 1
ATOM 1690 C CA . THR A 1 208 ? 22.812 12.18 -4.672 1 91.12 208 THR A CA 1
ATOM 1691 C C . THR A 1 208 ? 23.641 12.797 -5.793 1 91.12 208 THR A C 1
ATOM 1693 O O . THR A 1 208 ? 23.609 12.328 -6.93 1 91.12 208 THR A O 1
ATOM 1696 N N . PHE A 1 209 ? 24.359 13.805 -5.383 1 93.19 209 PHE A N 1
ATOM 1697 C CA . PHE A 1 209 ? 25.219 14.508 -6.324 1 93.19 209 PHE A CA 1
ATOM 1698 C C . PHE A 1 209 ? 26.266 13.562 -6.906 1 93.19 209 PHE A C 1
ATOM 1700 O O . PHE A 1 209 ? 26.438 13.508 -8.125 1 93.19 209 PHE A O 1
ATOM 1707 N N . VAL A 1 210 ? 26.922 12.828 -6.031 1 93.31 210 VAL A N 1
ATOM 1708 C CA . VAL A 1 210 ? 27.984 11.93 -6.465 1 93.31 210 VAL A CA 1
ATOM 1709 C C . VAL A 1 210 ? 27.406 10.789 -7.293 1 93.31 210 VAL A C 1
ATOM 1711 O O . VAL A 1 210 ? 27.969 10.398 -8.312 1 93.31 210 VAL A O 1
ATOM 1714 N N . ASP A 1 211 ? 26.266 10.281 -6.906 1 88.62 211 ASP A N 1
ATOM 1715 C CA . ASP A 1 211 ? 25.609 9.227 -7.676 1 88.62 211 ASP A CA 1
ATOM 1716 C C . ASP A 1 211 ? 25.297 9.703 -9.094 1 88.62 211 ASP A C 1
ATOM 1718 O O . ASP A 1 211 ? 25.516 8.977 -10.062 1 88.62 211 ASP A O 1
ATOM 1722 N N . ALA A 1 212 ? 24.766 10.836 -9.195 1 87.81 212 ALA A N 1
ATOM 1723 C CA . ALA A 1 212 ? 24.438 11.406 -10.5 1 87.81 212 ALA A CA 1
ATOM 1724 C C . ALA A 1 212 ? 25.703 11.625 -11.328 1 87.81 212 ALA A C 1
ATOM 1726 O O . ALA A 1 212 ? 25.703 11.406 -12.539 1 87.81 212 ALA A O 1
ATOM 1727 N N . TYR A 1 213 ? 26.719 12.086 -10.648 1 88.81 213 TYR A N 1
ATOM 1728 C CA . TYR A 1 213 ? 28 12.312 -11.312 1 88.81 213 TYR A CA 1
ATOM 1729 C C . TYR A 1 213 ? 28.547 11.016 -11.898 1 88.81 213 TYR A C 1
ATOM 1731 O O . TYR A 1 213 ? 28.984 10.992 -13.047 1 88.81 213 TYR A O 1
ATOM 1739 N N . ILE A 1 214 ? 28.5 9.969 -11.086 1 85.88 214 ILE A N 1
ATOM 1740 C CA . ILE A 1 214 ? 28.969 8.656 -11.508 1 85.88 214 ILE A CA 1
ATOM 1741 C C . ILE A 1 214 ? 28.156 8.18 -12.719 1 85.88 214 ILE A C 1
ATOM 1743 O O . ILE A 1 214 ? 28.734 7.707 -13.703 1 85.88 214 ILE A O 1
ATOM 1747 N N . ALA A 1 215 ? 26.922 8.312 -12.719 1 80.5 215 ALA A N 1
ATOM 1748 C CA . ALA A 1 215 ? 26.016 7.836 -13.766 1 80.5 215 ALA A CA 1
ATOM 1749 C C . ALA A 1 215 ? 26.297 8.555 -15.086 1 80.5 215 ALA A C 1
ATOM 1751 O O . ALA A 1 215 ? 26.172 7.957 -16.156 1 80.5 215 ALA A O 1
ATOM 1752 N N . ASN A 1 216 ? 26.719 9.781 -15.07 1 81.12 216 ASN A N 1
ATOM 1753 C CA . ASN A 1 216 ? 26.875 10.602 -16.266 1 81.12 216 ASN A CA 1
ATOM 1754 C C . ASN A 1 216 ? 28.281 10.445 -16.859 1 81.12 216 ASN A C 1
ATOM 1756 O O . ASN A 1 216 ? 28.453 10.578 -18.078 1 81.12 216 ASN A O 1
ATOM 1760 N N . LEU A 1 217 ? 29.219 10.297 -16.094 1 72.75 217 LEU A N 1
ATOM 1761 C CA . LEU A 1 217 ? 30.578 10.438 -16.578 1 72.75 217 LEU A CA 1
ATOM 1762 C C . LEU A 1 217 ? 31.219 9.07 -16.812 1 72.75 217 LEU A C 1
ATOM 1764 O O . LEU A 1 217 ? 32.062 8.914 -17.688 1 72.75 217 LEU A O 1
ATOM 1768 N N . TYR A 1 218 ? 30.922 8.227 -15.891 1 63 218 TYR A N 1
ATOM 1769 C CA . TYR A 1 218 ? 31.719 7.008 -15.961 1 63 218 TYR A CA 1
ATOM 1770 C C . TYR A 1 218 ? 31.031 5.965 -16.844 1 63 218 TYR A C 1
ATOM 1772 O O . TYR A 1 218 ? 29.906 5.57 -16.578 1 63 218 TYR A O 1
ATOM 1780 N N . SER A 1 219 ? 31.641 6.023 -18.094 1 61.06 219 SER A N 1
ATOM 1781 C CA . SER A 1 219 ? 31.297 4.914 -18.969 1 61.06 219 SER A CA 1
ATOM 1782 C C . SER A 1 219 ? 31.812 3.59 -18.422 1 61.06 219 SER A C 1
ATOM 1784 O O . SER A 1 219 ? 31.266 2.529 -18.719 1 61.06 219 SER A O 1
ATOM 1786 N N . ASP A 1 220 ? 32.844 3.777 -17.625 1 68.5 220 ASP A N 1
ATOM 1787 C CA . ASP A 1 220 ? 33.5 2.6 -17.047 1 68.5 220 ASP A CA 1
ATOM 1788 C C . ASP A 1 220 ? 32.906 2.275 -15.672 1 68.5 220 ASP A C 1
ATOM 1790 O O . ASP A 1 220 ? 33.031 3.051 -14.727 1 68.5 220 ASP A O 1
ATOM 1794 N N . MET A 1 221 ? 32.219 1.242 -15.477 1 75.06 221 MET A N 1
ATOM 1795 C CA . MET A 1 221 ? 31.547 0.767 -14.281 1 75.06 221 MET A CA 1
ATOM 1796 C C . MET A 1 221 ? 32.531 0.6 -13.117 1 75.06 221 MET A C 1
ATOM 1798 O O . MET A 1 221 ? 32.188 0.885 -11.969 1 75.06 221 MET A O 1
ATOM 1802 N N . LYS A 1 222 ? 33.719 0.292 -13.453 1 75.12 222 LYS A N 1
ATOM 1803 C CA . LYS A 1 222 ? 34.719 0.073 -12.398 1 75.12 222 LYS A CA 1
ATOM 1804 C C . LYS A 1 222 ? 35.062 1.379 -11.688 1 75.12 222 LYS A C 1
ATOM 1806 O O . LYS A 1 222 ? 35.125 1.424 -10.461 1 75.12 222 LYS A O 1
ATOM 1811 N N . GLN A 1 223 ? 35.312 2.367 -12.5 1 80.19 223 GLN A N 1
ATOM 1812 C CA . GLN A 1 223 ? 35.625 3.662 -11.922 1 80.19 223 GLN A CA 1
ATOM 1813 C C . GLN A 1 223 ? 34.5 4.184 -11.047 1 80.19 223 GLN A C 1
ATOM 1815 O O . GLN A 1 223 ? 34.75 4.734 -9.969 1 80.19 223 GLN A O 1
ATOM 1820 N N . GLY A 1 224 ? 33.312 4 -11.516 1 83.56 224 GLY A N 1
ATOM 1821 C CA . GLY A 1 224 ? 32.156 4.402 -10.727 1 83.56 224 GLY A CA 1
ATOM 1822 C C . GLY A 1 224 ? 32.062 3.688 -9.391 1 83.56 224 GLY A C 1
ATOM 1823 O O . GLY A 1 224 ? 31.766 4.309 -8.367 1 83.56 224 GLY A O 1
ATOM 1824 N N . GLU A 1 225 ? 32.375 2.416 -9.391 1 82 225 GLU A N 1
ATOM 1825 C CA . GLU A 1 225 ? 32.344 1.617 -8.164 1 82 225 GLU A CA 1
ATOM 1826 C C . GLU A 1 225 ? 33.406 2.098 -7.172 1 82 225 GLU A C 1
ATOM 1828 O O . GLU A 1 225 ? 33.156 2.111 -5.961 1 82 225 GLU A O 1
ATOM 1833 N N . ASP A 1 226 ? 34.531 2.416 -7.73 1 86 226 ASP A N 1
ATOM 1834 C CA . ASP A 1 226 ? 35.594 2.918 -6.867 1 86 226 ASP A CA 1
ATOM 1835 C C . ASP A 1 226 ? 35.188 4.219 -6.18 1 86 226 ASP A C 1
ATOM 1837 O O . ASP A 1 226 ? 35.406 4.387 -4.98 1 86 226 ASP A O 1
ATOM 1841 N N . VAL A 1 227 ? 34.625 5.117 -6.992 1 91.06 227 VAL A N 1
ATOM 1842 C CA . VAL A 1 227 ? 34.156 6.387 -6.449 1 91.06 227 VAL A CA 1
ATOM 1843 C C . VAL A 1 227 ? 33.125 6.137 -5.375 1 91.06 227 VAL A C 1
ATOM 1845 O O . VAL A 1 227 ? 33.156 6.738 -4.301 1 91.06 227 VAL A O 1
ATOM 1848 N N . ARG A 1 228 ? 32.219 5.227 -5.605 1 88.5 228 ARG A N 1
ATOM 1849 C CA . ARG A 1 228 ? 31.141 4.895 -4.664 1 88.5 228 ARG A CA 1
ATOM 1850 C C . ARG A 1 228 ? 31.719 4.336 -3.367 1 88.5 228 ARG A C 1
ATOM 1852 O O . ARG A 1 228 ? 31.25 4.672 -2.277 1 88.5 228 ARG A O 1
ATOM 1859 N N . SER A 1 229 ? 32.656 3.486 -3.516 1 88.19 229 SER A N 1
ATOM 1860 C CA . SER A 1 229 ? 33.281 2.885 -2.346 1 88.19 229 SER A CA 1
ATOM 1861 C C . SER A 1 229 ? 33.938 3.941 -1.466 1 88.19 229 SER A C 1
ATOM 1863 O O . SER A 1 229 ? 33.812 3.895 -0.239 1 88.19 229 SER A O 1
ATOM 1865 N N . ILE A 1 230 ? 34.594 4.836 -2.109 1 93.75 230 ILE A N 1
ATOM 1866 C CA . ILE A 1 230 ? 35.281 5.898 -1.369 1 93.75 230 ILE A CA 1
ATOM 1867 C C . ILE A 1 230 ? 34.219 6.789 -0.693 1 93.75 230 ILE A C 1
ATOM 1869 O O . ILE A 1 230 ? 34.406 7.172 0.469 1 93.75 230 ILE A O 1
ATOM 1873 N N . LEU A 1 231 ? 33.188 7.121 -1.441 1 94.94 231 LEU A N 1
ATOM 1874 C CA . LEU A 1 231 ? 32.094 7.922 -0.88 1 94.94 231 LEU A CA 1
ATOM 1875 C C . LEU A 1 231 ? 31.516 7.258 0.367 1 94.94 231 LEU A C 1
ATOM 1877 O O . LEU A 1 231 ? 31.406 7.891 1.417 1 94.94 231 LEU A O 1
ATOM 1881 N N . LEU A 1 232 ? 31.219 6.008 0.285 1 92.38 232 LEU A N 1
ATOM 1882 C CA . LEU A 1 232 ? 30.625 5.262 1.388 1 92.38 232 LEU A CA 1
ATOM 1883 C C . LEU A 1 232 ? 31.562 5.227 2.59 1 92.38 232 LEU A C 1
ATOM 1885 O O . LEU A 1 232 ? 31.125 5.434 3.727 1 92.38 232 LEU A O 1
ATOM 1889 N N . TYR A 1 233 ? 32.781 4.957 2.273 1 93.5 233 TYR A N 1
ATOM 1890 C CA . TYR A 1 233 ? 33.781 4.938 3.33 1 93.5 233 TYR A CA 1
ATOM 1891 C C . TYR A 1 233 ? 33.844 6.277 4.055 1 93.5 233 TYR A C 1
ATOM 1893 O O . TYR A 1 233 ? 33.812 6.324 5.285 1 93.5 233 TYR A O 1
ATOM 1901 N N . MET A 1 234 ? 33.906 7.32 3.318 1 96.62 234 MET A N 1
ATOM 1902 C CA . MET A 1 234 ? 34 8.641 3.928 1 96.62 234 MET A CA 1
ATOM 1903 C C . MET A 1 234 ? 32.781 8.984 4.734 1 96.62 234 MET A C 1
ATOM 1905 O O . MET A 1 234 ? 32.875 9.492 5.855 1 96.62 234 MET A O 1
ATOM 1909 N N . LEU A 1 235 ? 31.594 8.68 4.242 1 96.88 235 LEU A N 1
ATOM 1910 C CA . LEU A 1 235 ? 30.344 8.977 4.93 1 96.88 235 LEU A CA 1
ATOM 1911 C C . LEU A 1 235 ? 30.219 8.164 6.211 1 96.88 235 LEU A C 1
ATOM 1913 O O . LEU A 1 235 ? 29.656 8.641 7.203 1 96.88 235 LEU A O 1
ATOM 1917 N N . ARG A 1 236 ? 30.781 7.023 6.246 1 94.44 236 ARG A N 1
ATOM 1918 C CA . ARG A 1 236 ? 30.672 6.141 7.406 1 94.44 236 ARG A CA 1
ATOM 1919 C C . ARG A 1 236 ? 31.734 6.469 8.453 1 94.44 236 ARG A C 1
ATOM 1921 O O . ARG A 1 236 ? 31.438 6.473 9.648 1 94.44 236 ARG A O 1
ATOM 1928 N N . GLU A 1 237 ? 32.938 6.773 7.996 1 94.81 237 GLU A N 1
ATOM 1929 C CA . GLU A 1 237 ? 34.062 6.801 8.914 1 94.81 237 GLU A CA 1
ATOM 1930 C C . GLU A 1 237 ? 34.375 8.227 9.344 1 94.81 237 GLU A C 1
ATOM 1932 O O . GLU A 1 237 ? 34.906 8.453 10.43 1 94.81 237 GLU A O 1
ATOM 1937 N N . LYS A 1 238 ? 34.125 9.172 8.523 1 96.56 238 LYS A N 1
ATOM 1938 C CA . LYS A 1 238 ? 34.5 10.547 8.844 1 96.56 238 LYS A CA 1
ATOM 1939 C C . LYS A 1 238 ? 33.344 11.289 9.523 1 96.56 238 LYS A C 1
ATOM 1941 O O . LYS A 1 238 ? 32.188 10.859 9.453 1 96.56 238 LYS A O 1
ATOM 1946 N N . GLN A 1 239 ? 33.688 12.305 10.211 1 96.88 239 GLN A N 1
ATOM 1947 C CA . GLN A 1 239 ? 32.688 13.188 10.812 1 96.88 239 GLN A CA 1
ATOM 1948 C C . GLN A 1 239 ? 32.344 14.352 9.883 1 96.88 239 GLN A C 1
ATOM 1950 O O . GLN A 1 239 ? 31.203 14.828 9.875 1 96.88 239 GLN A O 1
ATOM 1955 N N . ASN A 1 240 ? 33.375 14.742 9.164 1 97.31 240 ASN A N 1
ATOM 1956 C CA . ASN A 1 240 ? 33.25 15.82 8.188 1 97.31 240 ASN A CA 1
ATOM 1957 C C . ASN A 1 240 ? 33.656 15.375 6.793 1 97.31 240 ASN A C 1
ATOM 1959 O O . ASN A 1 240 ? 34.625 14.602 6.641 1 97.31 240 ASN A O 1
ATOM 1963 N N . LEU A 1 241 ? 32.938 15.844 5.816 1 97.44 241 LEU A N 1
ATOM 1964 C CA . LEU A 1 241 ? 33.281 15.57 4.43 1 97.44 241 LEU A CA 1
ATOM 1965 C C . LEU A 1 241 ? 33.812 16.812 3.742 1 97.44 241 LEU A C 1
ATOM 1967 O O . LEU A 1 241 ? 33.094 17.797 3.578 1 97.44 241 LEU A O 1
ATOM 1971 N N . ASP A 1 242 ? 35.062 16.719 3.385 1 96.56 242 ASP A N 1
ATOM 1972 C CA . ASP A 1 242 ? 35.719 17.781 2.629 1 96.56 242 ASP A CA 1
ATOM 1973 C C . ASP A 1 242 ? 35.719 17.484 1.131 1 96.56 242 ASP A C 1
ATOM 1975 O O . ASP A 1 242 ? 36.188 16.453 0.688 1 96.56 242 ASP A O 1
ATOM 1979 N N . ILE A 1 243 ? 35.188 18.422 0.388 1 95.88 243 ILE A N 1
ATOM 1980 C CA . ILE A 1 243 ? 34.938 18.203 -1.037 1 95.88 243 ILE A CA 1
ATOM 1981 C C . ILE A 1 243 ? 36.281 18.031 -1.752 1 95.88 243 ILE A C 1
ATOM 1983 O O . ILE A 1 243 ? 36.406 17.188 -2.641 1 95.88 243 ILE A O 1
ATOM 1987 N N . ASN A 1 244 ? 37.281 18.797 -1.37 1 95.12 244 ASN A N 1
ATOM 1988 C CA . ASN A 1 244 ? 38.594 18.688 -1.987 1 95.12 244 ASN A CA 1
ATOM 1989 C C . ASN A 1 244 ? 39.25 17.344 -1.674 1 95.12 244 ASN A C 1
ATOM 1991 O O . ASN A 1 244 ? 39.844 16.703 -2.555 1 95.12 244 ASN A O 1
ATOM 1995 N N . GLU A 1 245 ? 39.125 17 -0.457 1 96.19 245 GLU A N 1
ATOM 1996 C CA . GLU A 1 245 ? 39.688 15.703 -0.074 1 96.19 245 GLU A CA 1
ATOM 1997 C C . GLU A 1 245 ? 39 14.578 -0.851 1 96.19 245 GLU A C 1
ATOM 1999 O O . GLU A 1 245 ? 39.688 13.656 -1.329 1 96.19 245 GLU A O 1
ATOM 2004 N N . PHE A 1 246 ? 37.656 14.664 -0.926 1 97.38 246 PHE A N 1
ATOM 2005 C CA . PHE A 1 246 ? 36.906 13.641 -1.67 1 97.38 246 PHE A CA 1
ATOM 2006 C C . PHE A 1 246 ? 37.375 13.617 -3.129 1 97.38 246 PHE A C 1
ATOM 2008 O O . PHE A 1 246 ? 37.625 12.547 -3.68 1 97.38 246 PHE A O 1
ATOM 2015 N N . ALA A 1 247 ? 37.469 14.781 -3.746 1 96 247 ALA A N 1
ATOM 2016 C CA . ALA A 1 247 ? 37.875 14.875 -5.145 1 96 247 ALA A CA 1
ATOM 2017 C C . ALA A 1 247 ? 39.25 14.273 -5.348 1 96 247 ALA A C 1
ATOM 2019 O O . ALA A 1 247 ? 39.5 13.547 -6.312 1 96 247 ALA A O 1
ATOM 2020 N N . ASP A 1 248 ? 40.156 14.508 -4.426 1 95.75 248 ASP A N 1
ATOM 2021 C CA . ASP A 1 248 ? 41.531 14.031 -4.52 1 95.75 248 ASP A CA 1
ATOM 2022 C C . ASP A 1 248 ? 41.594 12.508 -4.414 1 95.75 248 ASP A C 1
ATOM 2024 O O . ASP A 1 248 ? 42.406 11.859 -5.094 1 95.75 248 ASP A O 1
ATOM 2028 N N . LYS A 1 249 ? 40.719 11.961 -3.611 1 95.19 249 LYS A N 1
ATOM 2029 C CA . LYS A 1 249 ? 40.781 10.523 -3.328 1 95.19 249 LYS A CA 1
ATOM 2030 C C . LYS A 1 249 ? 39.969 9.734 -4.336 1 95.19 249 LYS A C 1
ATOM 2032 O O . LYS A 1 249 ? 40.344 8.625 -4.719 1 95.19 249 LYS A O 1
ATOM 2037 N N . ALA A 1 250 ? 38.844 10.32 -4.723 1 94.31 250 ALA A N 1
ATOM 2038 C CA . ALA A 1 250 ? 37.844 9.508 -5.422 1 94.31 250 ALA A CA 1
ATOM 2039 C C . ALA A 1 250 ? 37.844 9.812 -6.918 1 94.31 250 ALA A C 1
ATOM 2041 O O . ALA A 1 250 ? 37.531 8.93 -7.734 1 94.31 250 ALA A O 1
ATOM 2042 N N . ILE A 1 251 ? 38.188 11.039 -7.289 1 93.75 251 ILE A N 1
ATOM 2043 C CA . ILE A 1 251 ? 38 11.484 -8.664 1 93.75 251 ILE A CA 1
ATOM 2044 C C . ILE A 1 251 ? 39.312 11.453 -9.422 1 93.75 251 ILE A C 1
ATOM 2046 O O . ILE A 1 251 ? 40.375 11.828 -8.875 1 93.75 251 ILE A O 1
ATOM 2050 N N . LYS A 1 252 ? 39.281 11.039 -10.656 1 90.12 252 LYS A N 1
ATOM 2051 C CA . LYS A 1 252 ? 40.469 11.039 -11.508 1 90.12 252 LYS A CA 1
ATOM 2052 C C . LYS A 1 252 ? 41.062 12.438 -11.641 1 90.12 252 LYS A C 1
ATOM 2054 O O . LYS A 1 252 ? 40.312 13.422 -11.711 1 90.12 252 LYS A O 1
ATOM 2059 N N . ASP A 1 253 ? 42.344 12.461 -11.93 1 92 253 ASP A N 1
ATOM 2060 C CA . ASP A 1 253 ? 43.062 13.727 -11.906 1 92 253 ASP A CA 1
ATOM 2061 C C . ASP A 1 253 ? 42.531 14.688 -12.969 1 92 253 ASP A C 1
ATOM 2063 O O . ASP A 1 253 ? 42.375 15.875 -12.711 1 92 253 ASP A O 1
ATOM 2067 N N . ASP A 1 254 ? 42.25 14.164 -14.094 1 91.56 254 ASP A N 1
ATOM 2068 C CA . ASP A 1 254 ? 41.844 15.008 -15.211 1 91.56 254 ASP A CA 1
ATOM 2069 C C . ASP A 1 254 ? 40.406 15.508 -15.031 1 91.56 254 ASP A C 1
ATOM 2071 O O . ASP A 1 254 ? 40 16.453 -15.703 1 91.56 254 ASP A O 1
ATOM 2075 N N . LEU A 1 255 ? 39.688 14.906 -14.047 1 91.88 255 LEU A N 1
ATOM 2076 C CA . LEU A 1 255 ? 38.281 15.266 -13.875 1 91.88 255 LEU A CA 1
ATOM 2077 C C . LEU A 1 255 ? 38.094 16.016 -12.562 1 91.88 255 LEU A C 1
ATOM 2079 O O . LEU A 1 255 ? 36.969 16.5 -12.289 1 91.88 255 LEU A O 1
ATOM 2083 N N . LYS A 1 256 ? 39.062 16.172 -11.766 1 93.88 256 LYS A N 1
ATOM 2084 C CA . LYS A 1 256 ? 38.969 16.719 -10.422 1 93.88 256 LYS A CA 1
ATOM 2085 C C . LYS A 1 256 ? 38.406 18.141 -10.453 1 93.88 256 LYS A C 1
ATOM 2087 O O . LYS A 1 256 ? 37.469 18.469 -9.727 1 93.88 256 LYS A O 1
ATOM 2092 N N . ASP A 1 257 ? 39 18.922 -11.336 1 94 257 ASP A N 1
ATOM 2093 C CA . ASP A 1 257 ? 38.594 20.328 -11.383 1 94 257 ASP A CA 1
ATOM 2094 C C . ASP A 1 257 ? 37.156 20.484 -11.852 1 94 257 ASP A C 1
ATOM 2096 O O . ASP A 1 257 ? 36.406 21.281 -11.305 1 94 257 ASP A O 1
ATOM 2100 N N . SER A 1 258 ? 36.906 19.703 -12.789 1 92.31 258 SER A N 1
ATOM 2101 C CA . SER A 1 258 ? 35.531 19.719 -13.289 1 92.31 258 SER A CA 1
ATOM 2102 C C . SER A 1 258 ? 34.531 19.297 -12.211 1 92.31 258 SER A C 1
ATOM 2104 O O . SER A 1 258 ? 33.469 19.891 -12.078 1 92.31 258 SER A O 1
ATOM 2106 N N . PHE A 1 259 ? 34.875 18.297 -11.477 1 94.75 259 PHE A N 1
ATOM 2107 C CA . PHE A 1 259 ? 34.031 17.812 -10.383 1 94.75 259 PHE A CA 1
ATOM 2108 C C . PHE A 1 259 ? 33.812 18.906 -9.344 1 94.75 259 PHE A C 1
ATOM 2110 O O . PHE A 1 259 ? 32.688 19.172 -8.93 1 94.75 259 PHE A O 1
ATOM 2117 N N . LYS A 1 260 ? 34.844 19.562 -8.961 1 95.06 260 LYS A N 1
ATOM 2118 C CA . LYS A 1 260 ? 34.781 20.609 -7.953 1 95.06 260 LYS A CA 1
ATOM 2119 C C . LYS A 1 260 ? 33.938 21.781 -8.438 1 95.06 260 LYS A C 1
ATOM 2121 O O . LYS A 1 260 ? 33.125 22.344 -7.68 1 95.06 260 LYS A O 1
ATOM 2126 N N . ASP A 1 261 ? 34.062 22.125 -9.719 1 94.56 261 ASP A N 1
ATOM 2127 C CA . ASP A 1 261 ? 33.281 23.203 -10.305 1 94.56 261 ASP A CA 1
ATOM 2128 C C . ASP A 1 261 ? 31.797 22.875 -10.289 1 94.56 261 ASP A C 1
ATOM 2130 O O . ASP A 1 261 ? 30.984 23.734 -9.969 1 94.56 261 ASP A O 1
ATOM 2134 N N . HIS A 1 262 ? 31.578 21.656 -10.664 1 93.81 262 HIS A N 1
ATOM 2135 C CA . HIS A 1 262 ? 30.188 21.234 -10.688 1 93.81 262 HIS A CA 1
ATOM 2136 C C . HIS A 1 262 ? 29.578 21.266 -9.289 1 93.81 262 HIS A C 1
ATOM 2138 O O . HIS A 1 262 ? 28.422 21.672 -9.125 1 93.81 262 HIS A O 1
ATOM 2144 N N . ALA A 1 263 ? 30.266 20.766 -8.273 1 94.75 263 ALA A N 1
ATOM 2145 C CA . ALA A 1 263 ? 29.828 20.797 -6.883 1 94.75 263 ALA A CA 1
ATOM 2146 C C . ALA A 1 263 ? 29.547 22.234 -6.43 1 94.75 263 ALA A C 1
ATOM 2148 O O . ALA A 1 263 ? 28.531 22.516 -5.793 1 94.75 263 ALA A O 1
ATOM 2149 N N . GLU A 1 264 ? 30.453 23.141 -6.809 1 93.75 264 GLU A N 1
ATOM 2150 C CA . GLU A 1 264 ? 30.312 24.547 -6.461 1 93.75 264 GLU A CA 1
ATOM 2151 C C . GLU A 1 264 ? 29.062 25.156 -7.109 1 93.75 264 GLU A C 1
ATOM 2153 O O . GLU A 1 264 ? 28.359 25.938 -6.488 1 93.75 264 GLU A O 1
ATOM 2158 N N . GLU A 1 265 ? 28.844 24.797 -8.344 1 93.94 265 GLU A N 1
ATOM 2159 C CA . GLU A 1 265 ? 27.672 25.281 -9.07 1 93.94 265 GLU A CA 1
ATOM 2160 C C . GLU A 1 265 ? 26.375 24.859 -8.367 1 93.94 265 GLU A C 1
ATOM 2162 O O . GLU A 1 265 ? 25.391 25.609 -8.367 1 93.94 265 GLU A O 1
ATOM 2167 N N . LYS A 1 266 ? 26.438 23.719 -7.797 1 91.62 266 LYS A N 1
ATOM 2168 C CA . LYS A 1 266 ? 25.25 23.203 -7.117 1 91.62 266 LYS A CA 1
ATOM 2169 C C . LYS A 1 266 ? 25.203 23.688 -5.668 1 91.62 266 LYS A C 1
ATOM 2171 O O . LYS A 1 266 ? 24.297 23.312 -4.922 1 91.62 266 LYS A O 1
ATOM 2176 N N . GLY A 1 267 ? 26.234 24.469 -5.262 1 90.94 267 GLY A N 1
ATOM 2177 C CA . GLY A 1 267 ? 26.266 25.016 -3.918 1 90.94 267 GLY A CA 1
ATOM 2178 C C . GLY A 1 267 ? 26.672 24.016 -2.863 1 90.94 267 GLY A C 1
ATOM 2179 O O . GLY A 1 267 ? 26.297 24.141 -1.694 1 90.94 267 GLY A O 1
ATOM 2180 N N . ILE A 1 268 ? 27.359 22.969 -3.27 1 93.88 268 ILE A N 1
ATOM 2181 C CA . ILE A 1 268 ? 27.812 21.922 -2.346 1 93.88 268 ILE A CA 1
ATOM 2182 C C . ILE A 1 268 ? 29.156 22.312 -1.73 1 93.88 268 ILE A C 1
ATOM 2184 O O . ILE A 1 268 ? 30.125 22.578 -2.451 1 93.88 268 ILE A O 1
ATOM 2188 N N . GLU A 1 269 ? 29.125 22.453 -0.407 1 92.31 269 GLU A N 1
ATOM 2189 C CA . GLU A 1 269 ? 30.328 22.75 0.365 1 92.31 269 GLU A CA 1
ATOM 2190 C C . GLU A 1 269 ? 30.609 21.656 1.384 1 92.31 269 GLU A C 1
ATOM 2192 O O . GLU A 1 269 ? 29.828 20.719 1.537 1 92.31 269 GLU A O 1
ATOM 2197 N N . SER A 1 270 ? 31.828 21.797 1.942 1 95 270 SER A N 1
ATOM 2198 C CA . SER A 1 270 ? 32.156 20.859 3.004 1 95 270 SER A CA 1
ATOM 2199 C C . SER A 1 270 ? 31.156 20.938 4.148 1 95 270 SER A C 1
ATOM 2201 O O . SER A 1 270 ? 30.609 22 4.438 1 95 270 SER A O 1
ATOM 2203 N N . PHE A 1 271 ? 30.859 19.812 4.715 1 96.94 271 PHE A N 1
ATOM 2204 C CA . PHE A 1 271 ? 29.781 19.766 5.695 1 96.94 271 PHE A CA 1
ATOM 2205 C C . PHE A 1 271 ? 30.047 18.672 6.727 1 96.94 271 PHE A C 1
ATOM 2207 O O . PHE A 1 271 ? 30.906 17.812 6.52 1 96.94 271 PHE A O 1
ATOM 2214 N N . ASN A 1 272 ? 29.344 18.797 7.836 1 97.44 272 ASN A N 1
ATOM 2215 C CA . ASN A 1 272 ? 29.328 17.703 8.797 1 97.44 272 ASN A CA 1
ATOM 2216 C C . ASN A 1 272 ? 28.391 16.578 8.359 1 97.44 272 ASN A C 1
ATOM 2218 O O . ASN A 1 272 ? 27.281 16.859 7.891 1 97.44 272 ASN A O 1
ATOM 2222 N N . ILE A 1 273 ? 28.812 15.375 8.5 1 97.94 273 ILE A N 1
ATOM 2223 C CA . ILE A 1 273 ? 28.047 14.234 8.016 1 97.94 273 ILE A CA 1
ATOM 2224 C C . ILE A 1 273 ? 26.969 13.867 9.031 1 97.94 273 ILE A C 1
ATOM 2226 O O . ILE A 1 273 ? 27.25 13.766 10.234 1 97.94 273 ILE A O 1
ATOM 2230 N N . ASP A 1 274 ? 25.75 13.727 8.578 1 96.94 274 ASP A N 1
ATOM 2231 C CA . ASP A 1 274 ? 24.688 13.211 9.414 1 96.94 274 ASP A CA 1
ATOM 2232 C C . ASP A 1 274 ? 24.766 11.688 9.539 1 96.94 274 ASP A C 1
ATOM 2234 O O . ASP A 1 274 ? 24.25 10.961 8.688 1 96.94 274 ASP A O 1
ATOM 2238 N N . LYS A 1 275 ? 25.297 11.258 10.648 1 95.94 275 LYS A N 1
ATOM 2239 C CA . LYS A 1 275 ? 25.562 9.836 10.852 1 95.94 275 LYS A CA 1
ATOM 2240 C C . LYS A 1 275 ? 24.281 9.039 10.953 1 95.94 275 LYS A C 1
ATOM 2242 O O . LYS A 1 275 ? 24.219 7.883 10.523 1 95.94 275 LYS A O 1
ATOM 2247 N N . LYS A 1 276 ? 23.312 9.641 11.578 1 93.56 276 LYS A N 1
ATOM 2248 C CA . LYS A 1 276 ? 22.031 8.953 11.719 1 93.56 276 LYS A CA 1
ATOM 2249 C C . LYS A 1 276 ? 21.422 8.648 10.352 1 93.56 276 LYS A C 1
ATOM 2251 O O . LYS A 1 276 ? 20.953 7.535 10.117 1 93.56 276 LYS A O 1
ATOM 2256 N N . TRP A 1 277 ? 21.453 9.617 9.508 1 93.88 277 TRP A N 1
ATOM 2257 C CA . TRP A 1 277 ? 20.938 9.414 8.156 1 93.88 277 TRP A CA 1
ATOM 2258 C C . TRP A 1 277 ? 21.734 8.344 7.422 1 93.88 277 TRP A C 1
ATOM 2260 O O . TRP A 1 277 ? 21.172 7.496 6.734 1 93.88 277 TRP A O 1
ATOM 2270 N N . VAL A 1 278 ? 23.078 8.367 7.543 1 95.31 278 VAL A N 1
ATOM 2271 C CA . VAL A 1 278 ? 23.969 7.418 6.875 1 95.31 278 VAL A CA 1
ATOM 2272 C C . VAL A 1 278 ? 23.625 5.996 7.312 1 95.31 278 VAL A C 1
ATOM 2274 O O . VAL A 1 278 ? 23.438 5.109 6.477 1 95.31 278 VAL A O 1
ATOM 2277 N N . GLU A 1 279 ? 23.484 5.848 8.617 1 93.38 279 GLU A N 1
ATOM 2278 C CA . GLU A 1 279 ? 23.203 4.527 9.172 1 93.38 279 GLU A CA 1
ATOM 2279 C C . GLU A 1 279 ? 21.859 3.998 8.68 1 93.38 279 GLU A C 1
ATOM 2281 O O . GLU A 1 279 ? 21.719 2.801 8.414 1 93.38 279 GLU A O 1
ATOM 2286 N N . LYS A 1 280 ? 21 4.871 8.539 1 90.25 280 LYS A N 1
ATOM 2287 C CA . LYS A 1 280 ? 19.641 4.473 8.18 1 90.25 280 LYS A CA 1
ATOM 2288 C C . LYS A 1 280 ? 19.531 4.211 6.68 1 90.25 280 LYS A C 1
ATOM 2290 O O . LYS A 1 280 ? 18.828 3.281 6.258 1 90.25 280 LYS A O 1
ATOM 2295 N N . ASN A 1 281 ? 20.25 4.973 5.859 1 90.69 281 ASN A N 1
ATOM 2296 C CA . ASN A 1 281 ? 19.922 5 4.434 1 90.69 281 ASN A CA 1
ATOM 2297 C C . ASN A 1 281 ? 21 4.301 3.607 1 90.69 281 ASN A C 1
ATO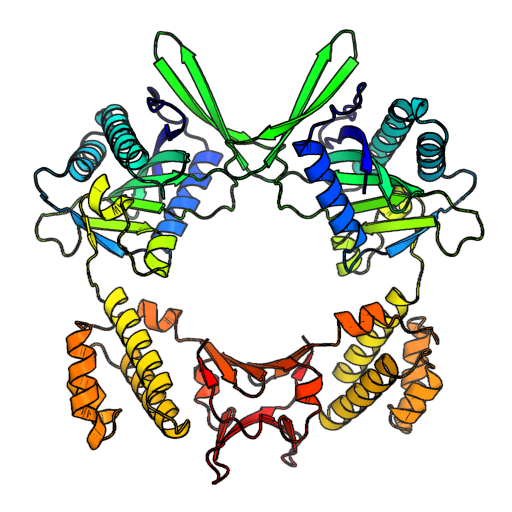M 2299 O O . ASN A 1 281 ? 20.812 4.051 2.416 1 90.69 281 ASN A O 1
ATOM 2303 N N . LEU A 1 282 ? 22.125 3.961 4.141 1 91.75 282 LEU A N 1
ATOM 2304 C CA . LEU A 1 282 ? 23.188 3.355 3.361 1 91.75 282 LEU A CA 1
ATOM 2305 C C . LEU A 1 282 ? 23.453 1.922 3.811 1 91.75 282 LEU A C 1
ATOM 2307 O O . LEU A 1 282 ? 24.547 1.398 3.631 1 91.75 282 LEU A O 1
ATOM 2311 N N . LYS A 1 283 ? 22.469 1.328 4.418 1 92.38 283 LYS A N 1
ATOM 2312 C CA . LYS A 1 283 ? 22.578 -0.051 4.887 1 92.38 283 LYS A CA 1
ATOM 2313 C C . LYS A 1 283 ? 22.344 -1.037 3.748 1 92.38 283 LYS A C 1
ATOM 2315 O O . LYS A 1 283 ? 22.906 -2.133 3.74 1 92.38 283 LYS A O 1
ATOM 2320 N N . ASN A 1 284 ? 21.531 -0.668 2.838 1 94.38 284 ASN A N 1
ATOM 2321 C CA . ASN A 1 284 ? 21.156 -1.543 1.733 1 94.38 284 ASN A CA 1
ATOM 2322 C C . ASN A 1 284 ? 21.562 -0.954 0.387 1 94.38 284 ASN A C 1
ATOM 2324 O O . ASN A 1 284 ? 21.75 0.26 0.263 1 94.38 284 ASN A O 1
ATOM 2328 N N . ARG A 1 285 ? 21.812 -1.843 -0.512 1 92.5 285 ARG A N 1
ATOM 2329 C CA . ARG A 1 285 ? 22.156 -1.447 -1.875 1 92.5 285 ARG A CA 1
ATOM 2330 C C . ARG A 1 285 ? 21.266 -2.162 -2.889 1 92.5 285 ARG A C 1
ATOM 2332 O O . ARG A 1 285 ? 20.938 -3.334 -2.711 1 92.5 285 ARG A O 1
ATOM 2339 N N . HIS A 1 286 ? 20.828 -1.463 -3.83 1 94.75 286 HIS A N 1
ATOM 2340 C CA . HIS A 1 286 ? 19.953 -1.958 -4.891 1 94.75 286 HIS A CA 1
ATOM 2341 C C . HIS A 1 286 ? 20.422 -1.472 -6.258 1 94.75 286 HIS A C 1
ATOM 2343 O O . HIS A 1 286 ? 20.438 -0.267 -6.523 1 94.75 286 HIS A O 1
ATOM 2349 N N . ILE A 1 287 ? 20.797 -2.371 -7.145 1 92.75 287 ILE A N 1
ATOM 2350 C CA . ILE A 1 287 ? 21.281 -1.962 -8.461 1 92.75 287 ILE A CA 1
ATOM 2351 C C . ILE A 1 287 ? 20.391 -2.574 -9.547 1 92.75 287 ILE A C 1
ATOM 2353 O O . ILE A 1 287 ? 19.875 -3.678 -9.375 1 92.75 287 ILE A O 1
ATOM 2357 N N . LYS A 1 288 ? 20.219 -1.871 -10.609 1 94.31 288 LYS A N 1
ATOM 2358 C CA . LYS A 1 288 ? 19.516 -2.328 -11.797 1 94.31 288 LYS A CA 1
ATOM 2359 C C . LYS A 1 288 ? 20.422 -2.273 -13.023 1 94.31 288 LYS A C 1
ATOM 2361 O O . LYS A 1 288 ? 20.922 -1.207 -13.391 1 94.31 288 LYS A O 1
ATOM 2366 N N . THR A 1 289 ? 20.609 -3.389 -13.633 1 94.5 289 THR A N 1
ATOM 2367 C CA . THR A 1 289 ? 21.516 -3.482 -14.766 1 94.5 289 THR A CA 1
ATOM 2368 C C . THR A 1 289 ? 20.797 -3.162 -16.078 1 94.5 289 THR A C 1
ATOM 2370 O O . THR A 1 289 ? 19.578 -3.268 -16.156 1 94.5 289 THR A O 1
ATOM 2373 N N . ASP A 1 290 ? 21.562 -2.756 -17.031 1 91.62 290 ASP A N 1
ATOM 2374 C CA . ASP A 1 290 ? 21 -2.498 -18.359 1 91.62 290 ASP A CA 1
ATOM 2375 C C . ASP A 1 290 ? 20.531 -3.793 -19.016 1 91.62 290 ASP A C 1
ATOM 2377 O O . ASP A 1 290 ? 19.734 -3.766 -19.953 1 91.62 290 ASP A O 1
ATOM 2381 N N . THR A 1 291 ? 21.047 -4.949 -18.469 1 94.94 291 THR A N 1
ATOM 2382 C CA . THR A 1 291 ? 20.672 -6.238 -19.031 1 94.94 291 THR A CA 1
ATOM 2383 C C . THR A 1 291 ? 19.359 -6.727 -18.438 1 94.94 291 THR A C 1
ATOM 2385 O O . THR A 1 291 ? 18.891 -7.82 -18.766 1 94.94 291 THR A O 1
ATOM 2388 N N . GLY A 1 292 ? 18.766 -5.988 -17.516 1 95.38 292 GLY A N 1
ATOM 2389 C CA . GLY A 1 292 ? 17.406 -6.258 -17.094 1 95.38 292 GLY A CA 1
ATOM 2390 C C . GLY A 1 292 ? 17.328 -6.863 -15.695 1 95.38 292 GLY A C 1
ATOM 2391 O O . GLY A 1 292 ? 16.234 -7.191 -15.219 1 95.38 292 GLY A O 1
ATOM 2392 N N . PHE A 1 293 ? 18.453 -6.98 -15.016 1 97.62 293 PHE A N 1
ATOM 2393 C CA . PHE A 1 293 ? 18.469 -7.613 -13.703 1 97.62 293 PHE A CA 1
ATOM 2394 C C . PHE A 1 293 ? 18.531 -6.562 -12.594 1 97.62 293 PHE A C 1
ATOM 2396 O O . PHE A 1 293 ? 19.078 -5.48 -12.797 1 97.62 293 PHE A O 1
ATOM 2403 N N . GLU A 1 294 ? 17.938 -6.898 -11.516 1 97.69 294 GLU A N 1
ATOM 2404 C CA . GLU A 1 294 ? 18.078 -6.145 -10.273 1 97.69 294 GLU A CA 1
ATOM 2405 C C . GLU A 1 294 ? 18.75 -6.984 -9.195 1 97.69 294 GLU A C 1
ATOM 2407 O O . GLU A 1 294 ? 18.453 -8.172 -9.039 1 97.69 294 GLU A O 1
ATOM 2412 N N . VAL A 1 295 ? 19.672 -6.379 -8.547 1 97.25 295 VAL A N 1
ATOM 2413 C CA . VAL A 1 295 ? 20.359 -7.039 -7.445 1 97.25 295 VAL A CA 1
ATOM 2414 C C . VAL A 1 295 ? 20.25 -6.195 -6.176 1 97.25 295 VAL A C 1
ATOM 2416 O O . VAL A 1 295 ? 20.578 -5.008 -6.18 1 97.25 295 VAL A O 1
ATOM 2419 N N . LYS A 1 296 ? 19.797 -6.824 -5.188 1 97.62 296 LYS A N 1
ATOM 2420 C CA . LYS A 1 296 ? 19.609 -6.152 -3.904 1 97.62 296 LYS A CA 1
ATOM 2421 C C . LYS A 1 296 ? 20.328 -6.895 -2.785 1 97.62 296 LYS A C 1
ATOM 2423 O O . LYS A 1 296 ? 20.438 -8.125 -2.811 1 97.62 296 LYS A O 1
ATOM 2428 N N . GLY A 1 297 ? 20.812 -6.188 -1.812 1 96.75 297 GLY A N 1
ATOM 2429 C CA . GLY A 1 297 ? 21.469 -6.758 -0.644 1 96.75 297 GLY A CA 1
ATOM 2430 C C . GLY A 1 297 ? 21.953 -5.711 0.337 1 96.75 297 GLY A C 1
ATOM 2431 O O . GLY A 1 297 ? 21.812 -4.512 0.093 1 96.75 297 GLY A O 1
ATOM 2432 N N . LYS A 1 298 ? 22.562 -6.211 1.41 1 95.12 298 LYS A N 1
ATOM 2433 C CA . LYS A 1 298 ? 23.188 -5.312 2.379 1 95.12 298 LYS A CA 1
ATOM 2434 C C . LYS A 1 298 ? 24.484 -4.738 1.838 1 95.12 298 LYS A C 1
ATOM 2436 O O . LYS A 1 298 ? 25.219 -5.426 1.13 1 95.12 298 LYS A O 1
ATOM 2441 N N . MET A 1 299 ? 24.703 -3.521 2.207 1 91.62 299 MET A N 1
ATOM 2442 C CA . MET A 1 299 ? 25.938 -2.865 1.77 1 91.62 299 MET A CA 1
ATOM 2443 C C . MET A 1 299 ? 27.156 -3.67 2.188 1 91.62 299 MET A C 1
ATOM 2445 O O . MET A 1 299 ? 28.094 -3.846 1.399 1 91.62 299 MET A O 1
ATOM 2449 N N . ASP A 1 300 ? 27.109 -4.16 3.365 1 90.56 300 ASP A N 1
ATOM 2450 C CA . ASP A 1 300 ? 28.219 -4.957 3.873 1 90.56 300 ASP A CA 1
ATOM 2451 C C . ASP A 1 300 ? 28.453 -6.191 3.006 1 90.56 300 ASP A C 1
ATOM 2453 O O . ASP A 1 300 ? 29.594 -6.613 2.809 1 90.56 300 ASP A O 1
ATOM 2457 N N . ASP A 1 301 ? 27.406 -6.789 2.477 1 94.44 301 ASP A N 1
ATOM 2458 C CA . ASP A 1 301 ? 27.516 -7.957 1.608 1 94.44 301 ASP A CA 1
ATOM 2459 C C . ASP A 1 301 ? 28.141 -7.578 0.263 1 94.44 301 ASP A C 1
ATOM 2461 O O . ASP A 1 301 ? 28.938 -8.328 -0.291 1 94.44 301 ASP A O 1
ATOM 2465 N N . PHE A 1 302 ? 27.844 -6.391 -0.189 1 92 302 PHE A N 1
ATOM 2466 C CA . PHE A 1 302 ? 28.406 -5.898 -1.439 1 92 302 PHE A CA 1
ATOM 2467 C C . PHE A 1 302 ? 29.906 -5.641 -1.293 1 92 302 PHE A C 1
ATOM 2469 O O . PHE A 1 302 ? 30.641 -5.664 -2.277 1 92 302 PHE A O 1
ATOM 2476 N N . GLU A 1 303 ? 30.344 -5.418 -0.1 1 88.06 303 GLU A N 1
ATOM 2477 C CA . GLU A 1 303 ? 31.75 -5.09 0.156 1 88.06 303 GLU A CA 1
ATOM 2478 C C . GLU A 1 303 ? 32.531 -6.336 0.526 1 88.06 303 GLU A C 1
ATOM 2480 O O . GLU A 1 303 ? 33.781 -6.281 0.657 1 88.06 303 GLU A O 1
ATOM 2485 N N . ASP A 1 304 ? 31.875 -7.406 0.712 1 92.5 304 ASP A N 1
ATOM 2486 C CA . ASP A 1 304 ? 32.531 -8.672 1.043 1 92.5 304 ASP A CA 1
ATOM 2487 C C . ASP A 1 304 ? 33 -9.398 -0.218 1 92.5 304 ASP A C 1
ATOM 2489 O O . ASP A 1 304 ? 32.156 -9.922 -0.974 1 92.5 304 ASP A O 1
ATOM 2493 N N . PHE A 1 305 ? 34.312 -9.5 -0.432 1 92.31 305 PHE A N 1
ATOM 2494 C CA . PHE A 1 305 ? 34.875 -10.086 -1.636 1 92.31 305 PHE A CA 1
ATOM 2495 C C . PHE A 1 305 ? 34.531 -11.57 -1.728 1 92.31 305 PHE A C 1
ATOM 2497 O O . PHE A 1 305 ? 34.656 -12.172 -2.797 1 92.31 305 PHE A O 1
ATOM 2504 N N . MET A 1 306 ? 34.094 -12.141 -0.669 1 95.19 306 MET A N 1
ATOM 2505 C CA . MET A 1 306 ? 33.719 -13.547 -0.676 1 95.19 306 MET A CA 1
ATOM 2506 C C . MET A 1 306 ? 32.25 -13.719 -1.143 1 95.19 306 MET A C 1
ATOM 2508 O O . MET A 1 306 ? 31.828 -14.836 -1.446 1 95.19 306 MET A O 1
ATOM 2512 N N . LYS A 1 307 ? 31.562 -12.602 -1.193 1 96.31 307 LYS A N 1
ATOM 2513 C CA . LYS A 1 307 ? 30.141 -12.719 -1.521 1 96.31 307 LYS A CA 1
ATOM 2514 C C . LYS A 1 307 ? 29.828 -12.031 -2.848 1 96.31 307 LYS A C 1
ATOM 2516 O O . LYS A 1 307 ? 28.844 -12.375 -3.516 1 96.31 307 LYS A O 1
ATOM 2521 N N . TYR A 1 308 ? 30.594 -11.039 -3.117 1 95.38 308 TYR A N 1
ATOM 2522 C CA . TYR A 1 308 ? 30.266 -10.203 -4.27 1 95.38 308 TYR A CA 1
ATOM 2523 C C . TYR A 1 308 ? 31.531 -9.812 -5.027 1 95.38 308 TYR A C 1
ATOM 2525 O O . TYR A 1 308 ? 32.594 -9.586 -4.426 1 95.38 308 TYR A O 1
ATOM 2533 N N . GLY A 1 309 ? 31.422 -9.766 -6.398 1 92.62 309 GLY A N 1
ATOM 2534 C CA . GLY A 1 309 ? 32.531 -9.312 -7.211 1 92.62 309 GLY A CA 1
ATOM 2535 C C . GLY A 1 309 ? 32.125 -8.828 -8.586 1 92.62 309 GLY A C 1
ATOM 2536 O O . GLY A 1 309 ? 31 -9.102 -9.031 1 92.62 309 GLY A O 1
ATOM 2537 N N . ILE A 1 310 ? 32.938 -8.055 -9.164 1 90.56 310 ILE A N 1
ATOM 2538 C CA . ILE A 1 310 ? 32.781 -7.594 -10.539 1 90.56 310 ILE A CA 1
ATOM 2539 C C . ILE A 1 310 ? 33.938 -8.055 -11.391 1 90.56 310 ILE A C 1
ATOM 2541 O O . ILE A 1 310 ? 35.094 -7.891 -10.992 1 90.56 310 ILE A O 1
ATOM 2545 N N . ARG A 1 311 ? 33.594 -8.727 -12.477 1 91.75 311 ARG A N 1
ATOM 2546 C CA . ARG A 1 311 ? 34.625 -9.172 -13.406 1 91.75 311 ARG A CA 1
ATOM 2547 C C . ARG A 1 311 ? 34.594 -8.359 -14.703 1 91.75 311 ARG A C 1
ATOM 2549 O O . ARG A 1 311 ? 33.531 -8.266 -15.344 1 91.75 311 ARG A O 1
ATOM 2556 N N . HIS A 1 312 ? 35.688 -7.836 -15.141 1 89.19 312 HIS A N 1
ATOM 2557 C CA . HIS A 1 312 ? 35.781 -7.066 -16.375 1 89.19 312 HIS A CA 1
ATOM 2558 C C . HIS A 1 312 ? 36.031 -7.977 -17.578 1 89.19 312 HIS A C 1
ATOM 2560 O O . HIS A 1 312 ? 36.906 -8.82 -17.547 1 89.19 312 HIS A O 1
ATOM 2566 N N . ASN A 1 313 ? 35.281 -7.867 -18.609 1 90.25 313 ASN A N 1
ATOM 2567 C CA . ASN A 1 313 ? 35.375 -8.734 -19.781 1 90.25 313 ASN A CA 1
ATOM 2568 C C . ASN A 1 313 ? 36.312 -8.164 -20.828 1 90.25 313 ASN A C 1
ATOM 2570 O O . ASN A 1 313 ? 36.562 -8.805 -21.859 1 90.25 313 ASN A O 1
ATOM 2574 N N . GLY A 1 314 ? 36.938 -7.109 -20.75 1 83.69 314 GLY A N 1
ATOM 2575 C CA . GLY A 1 314 ? 37.906 -6.52 -21.672 1 83.69 314 GLY A CA 1
ATOM 2576 C C . GLY A 1 314 ? 37.25 -5.742 -22.797 1 83.69 314 GLY A C 1
ATOM 2577 O O . GLY A 1 314 ? 37.906 -4.957 -23.484 1 83.69 314 GLY A O 1
ATOM 2578 N N . ASN A 1 315 ? 35.969 -6.016 -23.062 1 87.12 315 ASN A N 1
ATOM 2579 C CA . ASN A 1 315 ? 35.281 -5.34 -24.141 1 87.12 315 ASN A CA 1
ATOM 2580 C C . ASN A 1 315 ? 34.438 -4.176 -23.625 1 87.12 315 ASN A C 1
ATOM 2582 O O . ASN A 1 315 ? 33.531 -3.711 -24.312 1 87.12 315 ASN A O 1
ATOM 2586 N N . GLY A 1 316 ? 34.625 -3.746 -22.375 1 81.62 316 GLY A N 1
ATOM 2587 C CA . GLY A 1 316 ? 33.875 -2.631 -21.812 1 81.62 316 GLY A CA 1
ATOM 2588 C C . GLY A 1 316 ? 32.719 -3.07 -20.922 1 81.62 316 GLY A C 1
ATOM 2589 O O . GLY A 1 316 ? 32.188 -2.266 -20.156 1 81.62 316 GLY A O 1
ATOM 2590 N N . THR A 1 317 ? 32.375 -4.336 -21.047 1 89.5 317 THR A N 1
ATOM 2591 C CA . THR A 1 317 ? 31.312 -4.848 -20.188 1 89.5 317 THR A CA 1
ATOM 2592 C C . THR A 1 317 ? 31.891 -5.531 -18.953 1 89.5 317 THR A C 1
ATOM 2594 O O . THR A 1 317 ? 33.094 -5.766 -18.875 1 89.5 317 THR A O 1
ATOM 2597 N N . VAL A 1 318 ? 30.969 -5.684 -18.047 1 91.88 318 VAL A N 1
ATOM 2598 C CA . VAL A 1 318 ? 31.406 -6.383 -16.844 1 91.88 318 VAL A CA 1
ATOM 2599 C C . VAL A 1 318 ? 30.422 -7.496 -16.5 1 91.88 318 VAL A C 1
ATOM 2601 O O . VAL A 1 318 ? 29.281 -7.496 -16.984 1 91.88 318 VAL A O 1
ATOM 2604 N N . ASP A 1 319 ? 30.922 -8.438 -15.711 1 95.25 319 ASP A N 1
ATOM 2605 C CA . ASP A 1 319 ? 30.078 -9.461 -15.102 1 95.25 319 ASP A CA 1
ATOM 2606 C C . ASP A 1 319 ? 29.938 -9.227 -13.594 1 95.25 319 ASP A C 1
ATOM 2608 O O . ASP A 1 319 ? 30.938 -9.016 -12.906 1 95.25 319 ASP A O 1
ATOM 2612 N N . ILE A 1 320 ? 28.688 -9.188 -13.156 1 95.38 320 ILE A N 1
ATOM 2613 C CA . ILE A 1 320 ? 28.422 -9.148 -11.719 1 95.38 320 ILE A CA 1
ATOM 2614 C C . ILE A 1 320 ? 28.344 -10.57 -11.172 1 95.38 320 ILE A C 1
ATOM 2616 O O . ILE A 1 320 ? 27.609 -11.406 -11.695 1 95.38 320 ILE A O 1
ATOM 2620 N N . VAL A 1 321 ? 29.172 -10.82 -10.141 1 96.81 321 VAL A N 1
ATOM 2621 C CA . VAL A 1 321 ? 29.25 -12.18 -9.641 1 96.81 321 VAL A CA 1
ATOM 2622 C C . VAL A 1 321 ? 28.828 -12.219 -8.172 1 96.81 321 VAL A C 1
ATOM 2624 O O . VAL A 1 321 ? 29.453 -11.586 -7.32 1 96.81 321 VAL A O 1
ATOM 2627 N N . ILE A 1 322 ? 27.719 -12.883 -7.828 1 97.62 322 ILE A N 1
ATOM 2628 C CA . ILE A 1 322 ? 27.344 -13.242 -6.465 1 97.62 322 ILE A CA 1
ATOM 2629 C C . ILE A 1 322 ? 27.984 -14.578 -6.09 1 97.62 322 ILE A C 1
ATOM 2631 O O . ILE A 1 322 ? 27.641 -15.617 -6.66 1 97.62 322 ILE A O 1
ATOM 2635 N N . LYS A 1 323 ? 28.844 -14.508 -5.121 1 96.69 323 LYS A N 1
ATOM 2636 C CA . LYS A 1 323 ? 29.797 -15.602 -4.938 1 96.69 323 LYS A CA 1
ATOM 2637 C C . LYS A 1 323 ? 29.359 -16.531 -3.812 1 96.69 323 LYS A C 1
ATOM 2639 O O . LYS A 1 323 ? 28.656 -16.109 -2.895 1 96.69 323 LYS A O 1
ATOM 2644 N N . ASN A 1 324 ? 29.766 -17.719 -3.955 1 95 324 ASN A N 1
ATOM 2645 C CA . ASN A 1 324 ? 29.75 -18.734 -2.908 1 95 324 ASN A CA 1
ATOM 2646 C C . ASN A 1 324 ? 28.328 -18.969 -2.375 1 95 324 ASN A C 1
ATOM 2648 O O . ASN A 1 324 ? 28.125 -19.016 -1.161 1 95 324 ASN A O 1
ATOM 2652 N N . VAL A 1 325 ? 27.391 -19.016 -3.252 1 93.56 325 VAL A N 1
ATOM 2653 C CA . VAL A 1 325 ? 26 -19.25 -2.896 1 93.56 325 VAL A CA 1
ATOM 2654 C C . VAL A 1 325 ? 25.766 -20.75 -2.668 1 93.56 325 VAL A C 1
ATOM 2656 O O . VAL A 1 325 ? 26.094 -21.578 -3.531 1 93.56 325 VAL A O 1
ATOM 2659 N N . ASN A 1 326 ? 25.297 -21.109 -1.479 1 88.06 326 ASN A N 1
ATOM 2660 C CA . ASN A 1 326 ? 24.984 -22.516 -1.175 1 88.06 326 ASN A CA 1
ATOM 2661 C C . ASN A 1 326 ? 23.594 -22.891 -1.65 1 88.06 326 ASN A C 1
ATOM 2663 O O . ASN A 1 326 ? 23.375 -24.016 -2.115 1 88.06 326 ASN A O 1
ATOM 2667 N N . PHE A 1 327 ? 22.719 -21.984 -1.468 1 85.31 327 PHE A N 1
ATOM 2668 C CA . PHE A 1 327 ? 21.359 -22.188 -1.916 1 85.31 327 PHE A CA 1
ATOM 2669 C C . PHE A 1 327 ? 20.641 -20.859 -2.117 1 85.31 327 PHE A C 1
ATOM 2671 O O . PHE A 1 327 ? 21.125 -19.828 -1.664 1 85.31 327 PHE A O 1
ATOM 2678 N N . TYR A 1 328 ? 19.578 -20.875 -2.93 1 86.88 328 TYR A N 1
ATOM 2679 C CA . TYR A 1 328 ? 18.719 -19.719 -3.043 1 86.88 328 TYR A CA 1
ATOM 2680 C C . TYR A 1 328 ? 17.25 -20.125 -3.07 1 86.88 328 TYR A C 1
ATOM 2682 O O . TYR A 1 328 ? 16.922 -21.266 -3.414 1 86.88 328 TYR A O 1
ATOM 2690 N N . ASP A 1 329 ? 16.406 -19.234 -2.637 1 83.19 329 ASP A N 1
ATOM 2691 C CA . ASP A 1 329 ? 14.961 -19.422 -2.66 1 83.19 329 ASP A CA 1
ATOM 2692 C C . ASP A 1 329 ? 14.312 -18.594 -3.766 1 83.19 329 ASP A C 1
ATOM 2694 O O . ASP A 1 329 ? 14.766 -17.5 -4.066 1 83.19 329 ASP A O 1
ATOM 2698 N N . GLU A 1 330 ? 13.352 -19.312 -4.379 1 80.56 330 GLU A N 1
ATOM 2699 C CA . GLU A 1 330 ? 12.516 -18.547 -5.293 1 80.56 330 GLU A CA 1
ATOM 2700 C C . GLU A 1 330 ? 11.477 -17.719 -4.531 1 80.56 330 GLU A C 1
ATOM 2702 O O . GLU A 1 330 ? 10.859 -18.219 -3.582 1 80.56 330 GLU A O 1
ATOM 2707 N N . LYS A 1 331 ? 11.453 -16.406 -4.941 1 75.31 331 LYS A N 1
ATOM 2708 C CA . LYS A 1 331 ? 10.453 -15.555 -4.316 1 75.31 331 LYS A CA 1
ATOM 2709 C C . LYS A 1 331 ? 9.289 -15.281 -5.27 1 75.31 331 LYS A C 1
ATOM 2711 O O . LYS A 1 331 ? 9.477 -15.234 -6.484 1 75.31 331 LYS A O 1
ATOM 2716 N N . MET B 1 1 ? -19.719 -3.988 -18.922 1 94.62 1 MET B N 1
ATOM 2717 C CA . MET B 1 1 ? -20.438 -4.406 -17.703 1 94.62 1 MET B CA 1
ATOM 2718 C C . MET B 1 1 ? -21.5 -3.387 -17.328 1 94.62 1 MET B C 1
ATOM 2720 O O . MET B 1 1 ? -21.266 -2.18 -17.375 1 94.62 1 MET B O 1
ATOM 2724 N N . ILE B 1 2 ? -22.766 -3.842 -17.031 1 95.5 2 ILE B N 1
ATOM 2725 C CA . ILE B 1 2 ? -23.875 -2.971 -16.672 1 95.5 2 ILE B CA 1
ATOM 2726 C C . ILE B 1 2 ? -24.469 -3.428 -15.344 1 95.5 2 ILE B C 1
ATOM 2728 O O . ILE B 1 2 ? -24.859 -4.59 -15.195 1 95.5 2 ILE B O 1
ATOM 2732 N N . ILE B 1 3 ? -24.547 -2.49 -14.391 1 97.44 3 ILE B N 1
ATOM 2733 C CA . ILE B 1 3 ? -25.188 -2.775 -13.117 1 97.44 3 ILE B CA 1
ATOM 2734 C C . ILE B 1 3 ? -26.688 -2.518 -13.227 1 97.44 3 ILE B C 1
ATOM 2736 O O . ILE B 1 3 ? -27.125 -1.39 -13.484 1 97.44 3 ILE B O 1
ATOM 2740 N N . HIS B 1 4 ? -27.484 -3.518 -13.039 1 97.19 4 HIS B N 1
ATOM 2741 C CA . HIS B 1 4 ? -28.922 -3.369 -13.148 1 97.19 4 HIS B CA 1
ATOM 2742 C C . HIS B 1 4 ? -29.547 -2.961 -11.812 1 97.19 4 HIS B C 1
ATOM 2744 O O . HIS B 1 4 ? -30.406 -2.078 -11.766 1 97.19 4 HIS B O 1
ATOM 2750 N N . LYS B 1 5 ? -29.141 -3.682 -10.781 1 98 5 LYS B N 1
ATOM 2751 C CA . LYS B 1 5 ? -29.625 -3.447 -9.422 1 98 5 LYS B CA 1
ATOM 2752 C C . LYS B 1 5 ? -28.516 -3.699 -8.398 1 98 5 LYS B C 1
ATOM 2754 O O . LYS B 1 5 ? -27.609 -4.496 -8.641 1 98 5 LYS B O 1
ATOM 2759 N N . PHE B 1 6 ? -28.578 -2.971 -7.328 1 98.56 6 PHE B N 1
ATOM 2760 C CA . PHE B 1 6 ? -27.734 -3.307 -6.18 1 98.56 6 PHE B CA 1
ATOM 2761 C C . PHE B 1 6 ? -28.453 -2.99 -4.875 1 98.56 6 PHE B C 1
ATOM 2763 O O . PHE B 1 6 ? -29.422 -2.229 -4.863 1 98.56 6 PHE B O 1
ATOM 2770 N N . ILE B 1 7 ? -28.031 -3.654 -3.818 1 98.69 7 ILE B N 1
ATOM 2771 C CA . ILE B 1 7 ? -28.594 -3.451 -2.484 1 98.69 7 ILE B CA 1
ATOM 2772 C C . ILE B 1 7 ? -27.5 -3.676 -1.437 1 98.69 7 ILE B C 1
ATOM 2774 O O . ILE B 1 7 ? -26.562 -4.438 -1.664 1 98.69 7 ILE B O 1
ATOM 2778 N N . ILE B 1 8 ? -27.609 -2.957 -0.323 1 98.56 8 ILE B N 1
ATOM 2779 C CA . ILE B 1 8 ? -26.703 -3.094 0.804 1 98.56 8 ILE B CA 1
ATOM 2780 C C . ILE B 1 8 ? -27.469 -3.547 2.043 1 98.56 8 ILE B C 1
ATOM 2782 O O . ILE B 1 8 ? -28.516 -2.984 2.371 1 98.56 8 ILE B O 1
ATOM 2786 N N . HIS B 1 9 ? -27.031 -4.582 2.645 1 98.88 9 HIS B N 1
ATOM 2787 C CA . HIS B 1 9 ? -27.484 -5.016 3.959 1 98.88 9 HIS B CA 1
ATOM 2788 C C . HIS B 1 9 ? -26.391 -4.848 5.008 1 98.88 9 HIS B C 1
ATOM 2790 O O . HIS B 1 9 ? -25.203 -5.07 4.719 1 98.88 9 HIS B O 1
ATOM 2796 N N . VAL B 1 10 ? -26.719 -4.457 6.188 1 98.56 10 VAL B N 1
ATOM 2797 C CA . VAL B 1 10 ? -25.734 -4.258 7.254 1 98.56 10 VAL B CA 1
ATOM 2798 C C . VAL B 1 10 ? -25.688 -5.496 8.141 1 98.56 10 VAL B C 1
ATOM 2800 O O . VAL B 1 10 ? -26.672 -5.852 8.789 1 98.56 10 VAL B O 1
ATOM 2803 N N . LEU B 1 11 ? -24.562 -6.141 8.133 1 98.44 11 LEU B N 1
ATOM 2804 C CA . LEU B 1 11 ? -24.344 -7.32 8.961 1 98.44 11 LEU B CA 1
ATOM 2805 C C . LEU B 1 11 ? -23.375 -7.008 10.094 1 98.44 11 LEU B C 1
ATOM 2807 O O . LEU B 1 11 ? -22.172 -7.223 9.969 1 98.44 11 LEU B O 1
ATOM 2811 N N . ASP B 1 12 ? -23.891 -6.562 11.172 1 96.31 12 ASP B N 1
ATOM 2812 C CA . ASP B 1 12 ? -23.125 -6.25 12.367 1 96.31 12 ASP B CA 1
ATOM 2813 C C . ASP B 1 12 ? -23.141 -7.41 13.359 1 96.31 12 ASP B C 1
ATOM 2815 O O . ASP B 1 12 ? -24.172 -7.664 14 1 96.31 12 ASP B O 1
ATOM 2819 N N . LYS B 1 13 ? -22.109 -8.078 13.547 1 93.44 13 LYS B N 1
ATOM 2820 C CA . LYS B 1 1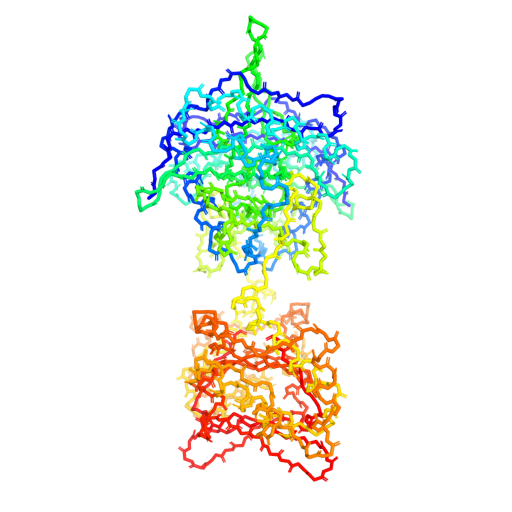3 ? -22.016 -9.281 14.375 1 93.44 13 LYS B CA 1
ATOM 2821 C C . LYS B 1 13 ? -22.312 -8.961 15.836 1 93.44 13 LYS B C 1
ATOM 2823 O O . LYS B 1 13 ? -22.594 -9.867 16.625 1 93.44 13 LYS B O 1
ATOM 2828 N N . ASN B 1 14 ? -22.125 -7.695 16.25 1 92.62 14 ASN B N 1
ATOM 2829 C CA . ASN B 1 14 ? -22.375 -7.293 17.625 1 92.62 14 ASN B CA 1
ATOM 2830 C C . ASN B 1 14 ? -23.875 -7.176 17.906 1 92.62 14 ASN B C 1
ATOM 2832 O O . ASN B 1 14 ? -24.281 -7.055 19.062 1 92.62 14 ASN B O 1
ATOM 2836 N N . SER B 1 15 ? -24.656 -7.223 16.859 1 95.06 15 SER B N 1
ATOM 2837 C CA . SER B 1 15 ? -26.094 -7.188 17 1 95.06 15 SER B CA 1
ATOM 2838 C C . SER B 1 15 ? -26.688 -8.586 16.953 1 95.06 15 SER B C 1
ATOM 2840 O O . SER B 1 15 ? -26.062 -9.523 16.469 1 95.06 15 SER B O 1
ATOM 2842 N N . ASP B 1 16 ? -27.859 -8.773 17.438 1 95.44 16 ASP B N 1
ATOM 2843 C CA . ASP B 1 16 ? -28.531 -10.062 17.469 1 95.44 16 ASP B CA 1
ATOM 2844 C C . ASP B 1 16 ? -29.125 -10.398 16.094 1 95.44 16 ASP B C 1
ATOM 2846 O O . ASP B 1 16 ? -29.281 -11.57 15.742 1 95.44 16 ASP B O 1
ATOM 2850 N N . THR B 1 17 ? -29.5 -9.32 15.414 1 96.81 17 THR B N 1
ATOM 2851 C CA . THR B 1 17 ? -30.109 -9.492 14.102 1 96.81 17 THR B CA 1
ATOM 2852 C C . THR B 1 17 ? -29.469 -8.555 13.078 1 96.81 17 THR B C 1
ATOM 2854 O O . THR B 1 17 ? -28.984 -7.48 13.43 1 96.81 17 THR B O 1
ATOM 2857 N N . PRO B 1 18 ? -29.359 -9.008 11.805 1 97.94 18 PRO B N 1
ATOM 2858 C CA . PRO B 1 18 ? -28.875 -8.086 10.773 1 97.94 18 PRO B CA 1
ATOM 2859 C C . PRO B 1 18 ? -29.906 -7.004 10.422 1 97.94 18 PRO B C 1
ATOM 2861 O O . PRO B 1 18 ? -31.078 -7.129 10.766 1 97.94 18 PRO B O 1
ATOM 2864 N N . ILE B 1 19 ? -29.453 -5.977 9.906 1 98.38 19 ILE B N 1
ATOM 2865 C CA . ILE B 1 19 ? -30.359 -4.977 9.352 1 98.38 19 ILE B CA 1
ATOM 2866 C C . ILE B 1 19 ? -30.516 -5.211 7.848 1 98.38 19 ILE B C 1
ATOM 2868 O O . ILE B 1 19 ? -29.609 -4.898 7.066 1 98.38 19 ILE B O 1
ATOM 2872 N N . LEU B 1 20 ? -31.656 -5.738 7.512 1 98.69 20 LEU B N 1
ATOM 2873 C CA . LEU B 1 20 ? -31.953 -6.082 6.125 1 98.69 20 LEU B CA 1
ATOM 2874 C C . LEU B 1 20 ? -32.688 -4.938 5.418 1 98.69 20 LEU B C 1
ATOM 2876 O O . LEU B 1 20 ? -33.656 -4.395 5.938 1 98.69 20 LEU B O 1
ATOM 2880 N N . ASN B 1 21 ? -32.156 -4.531 4.312 1 98.69 21 ASN B N 1
ATOM 2881 C CA . ASN B 1 21 ? -32.688 -3.393 3.562 1 98.69 21 ASN B CA 1
ATOM 2882 C C . ASN B 1 21 ? -34 -3.727 2.889 1 98.69 21 ASN B C 1
ATOM 2884 O O . ASN B 1 21 ? -34.188 -4.82 2.35 1 98.69 21 ASN B O 1
ATOM 2888 N N . ASP B 1 22 ? -34.875 -2.83 2.941 1 98.31 22 ASP B N 1
ATOM 2889 C CA . ASP B 1 22 ? -36.188 -2.998 2.322 1 98.31 22 ASP B CA 1
ATOM 2890 C C . ASP B 1 22 ? -36.281 -2.266 0.985 1 98.31 22 ASP B C 1
ATOM 2892 O O . ASP B 1 22 ? -37.281 -2.322 0.296 1 98.31 22 ASP B O 1
ATOM 2896 N N . PHE B 1 23 ? -35.156 -1.608 0.599 1 97.44 23 PHE B N 1
ATOM 2897 C CA . PHE B 1 23 ? -35.125 -0.84 -0.64 1 97.44 23 PHE B CA 1
ATOM 2898 C C . PHE B 1 23 ? -33.875 -1.155 -1.442 1 97.44 23 PH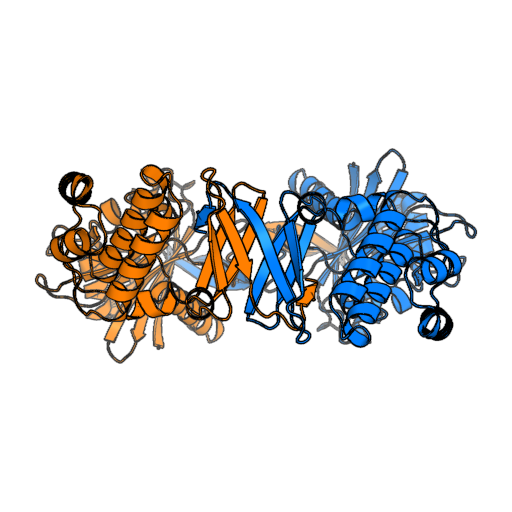E B C 1
ATOM 2900 O O . PHE B 1 23 ? -32.781 -1.32 -0.874 1 97.44 23 PHE B O 1
ATOM 2907 N N . GLU B 1 24 ? -34.031 -1.161 -2.746 1 97.38 24 GLU B N 1
ATOM 2908 C CA . GLU B 1 24 ? -32.875 -1.268 -3.631 1 97.38 24 GLU B CA 1
ATOM 2909 C C . GLU B 1 24 ? -31.984 -0.027 -3.537 1 97.38 24 GLU B C 1
ATOM 2911 O O . GLU B 1 24 ? -32.469 1.054 -3.182 1 97.38 24 GLU B O 1
ATOM 2916 N N . GLY B 1 25 ? -30.703 -0.243 -3.814 1 96.88 25 GLY B N 1
ATOM 2917 C CA . GLY B 1 25 ? -29.812 0.898 -3.852 1 96.88 25 GLY B CA 1
ATOM 2918 C C . GLY B 1 25 ? -30.156 1.901 -4.934 1 96.88 25 GLY B C 1
ATOM 2919 O O . GLY B 1 25 ? -30.625 1.522 -6.012 1 96.88 25 GLY B O 1
ATOM 2920 N N . ARG B 1 26 ? -29.953 3.119 -4.66 1 92.75 26 ARG B N 1
ATOM 2921 C CA . ARG B 1 26 ? -30.172 4.168 -5.648 1 92.75 26 ARG B CA 1
ATOM 2922 C C . ARG B 1 26 ? -29.047 4.191 -6.684 1 92.75 26 ARG B C 1
ATOM 2924 O O . ARG B 1 26 ? -27.875 4.371 -6.34 1 92.75 26 ARG B O 1
ATOM 2931 N N . VAL B 1 27 ? -29.453 4.008 -7.867 1 85.62 27 VAL B N 1
ATOM 2932 C CA . VAL B 1 27 ? -28.469 3.955 -8.953 1 85.62 27 VAL B CA 1
ATOM 2933 C C . VAL B 1 27 ? -27.922 5.352 -9.219 1 85.62 27 VAL B C 1
ATOM 2935 O O . VAL B 1 27 ? -28.672 6.324 -9.289 1 85.62 27 VAL B O 1
ATOM 2938 N N . SER B 1 28 ? -26.672 5.57 -9.156 1 92.25 28 SER B N 1
ATOM 2939 C CA . SER B 1 28 ? -25.938 6.773 -9.523 1 92.25 28 SER B CA 1
ATOM 2940 C C . SER B 1 28 ? -24.656 6.43 -10.281 1 92.25 28 SER B C 1
ATOM 2942 O O . SER B 1 28 ? -24.219 5.281 -10.273 1 92.25 28 SER B O 1
ATOM 2944 N N . GLN B 1 29 ? -24.203 7.43 -10.914 1 93.12 29 GLN B N 1
ATOM 2945 C CA . GLN B 1 29 ? -22.953 7.219 -11.641 1 93.12 29 GLN B CA 1
ATOM 2946 C C . GLN B 1 29 ? -21.844 6.754 -10.711 1 93.12 29 GLN B C 1
ATOM 2948 O O . GLN B 1 29 ? -21.078 5.844 -11.039 1 93.12 29 GLN B O 1
ATOM 2953 N N . ASP B 1 30 ? -21.75 7.297 -9.531 1 92.56 30 ASP B N 1
ATOM 2954 C CA . ASP B 1 30 ? -20.719 6.965 -8.555 1 92.56 30 ASP B CA 1
ATOM 2955 C C . ASP B 1 30 ? -20.844 5.516 -8.086 1 92.56 30 ASP B C 1
ATOM 2957 O O . ASP B 1 30 ? -19.859 4.785 -8.023 1 92.56 30 ASP B O 1
ATOM 2961 N N . MET B 1 31 ? -22.062 5.137 -7.836 1 94.88 31 MET B N 1
ATOM 2962 C CA . MET B 1 31 ? -22.297 3.779 -7.355 1 94.88 31 MET B CA 1
ATOM 2963 C C . MET B 1 31 ? -22.047 2.762 -8.461 1 94.88 31 MET B C 1
ATOM 2965 O O . MET B 1 31 ? -21.484 1.694 -8.219 1 94.88 31 MET B O 1
ATOM 2969 N N . ASP B 1 32 ? -22.453 3.156 -9.672 1 96.19 32 ASP B N 1
ATOM 2970 C CA . ASP B 1 32 ? -22.219 2.279 -10.82 1 96.19 32 ASP B CA 1
ATOM 2971 C C . ASP B 1 32 ? -20.734 2.016 -11.016 1 96.19 32 ASP B C 1
ATOM 2973 O O . ASP B 1 32 ? -20.297 0.862 -11.125 1 96.19 32 ASP B O 1
ATOM 2977 N N . LEU B 1 33 ? -20.016 3.061 -10.969 1 95.62 33 LEU B N 1
ATOM 2978 C CA . LEU B 1 33 ? -18.578 2.951 -11.164 1 95.62 33 LEU B CA 1
ATOM 2979 C C . LEU B 1 33 ? -17.922 2.164 -10.031 1 95.62 33 LEU B C 1
ATOM 2981 O O . LEU B 1 33 ? -17.016 1.362 -10.266 1 95.62 33 LEU B O 1
ATOM 2985 N N . PHE B 1 34 ? -18.391 2.387 -8.867 1 96.38 34 PHE B N 1
ATOM 2986 C CA . PHE B 1 34 ? -17.859 1.702 -7.688 1 96.38 34 PHE B CA 1
ATOM 2987 C C . PHE B 1 34 ? -18.016 0.192 -7.828 1 96.38 34 PHE B C 1
ATOM 2989 O O . PHE B 1 34 ? -17.047 -0.55 -7.727 1 96.38 34 PHE B O 1
ATOM 2996 N N . PHE B 1 35 ? -19.188 -0.246 -8.148 1 97.88 35 PHE B N 1
ATOM 2997 C CA . PHE B 1 35 ? -19.453 -1.678 -8.172 1 97.88 35 PHE B CA 1
ATOM 2998 C C . PHE B 1 35 ? -18.859 -2.32 -9.422 1 97.88 35 PHE B C 1
ATOM 3000 O O . PHE B 1 35 ? -18.422 -3.473 -9.383 1 97.88 35 PHE B O 1
ATOM 3007 N N . GLN B 1 36 ? -18.859 -1.569 -10.516 1 97.75 36 GLN B N 1
ATOM 3008 C CA . GLN B 1 36 ? -18.188 -2.092 -11.695 1 97.75 36 GLN B CA 1
ATOM 3009 C C . GLN B 1 36 ? -16.719 -2.383 -11.406 1 97.75 36 GLN B C 1
ATOM 3011 O O . GLN B 1 36 ? -16.203 -3.447 -11.766 1 97.75 36 GLN B O 1
ATOM 3016 N N . LYS B 1 37 ? -16.109 -1.466 -10.742 1 97.12 37 LYS B N 1
ATOM 3017 C CA . LYS B 1 37 ? -14.703 -1.623 -10.398 1 97.12 37 LYS B CA 1
ATOM 3018 C C . LYS B 1 37 ? -14.5 -2.789 -9.438 1 97.12 37 LYS B C 1
ATOM 3020 O O . LYS B 1 37 ? -13.602 -3.611 -9.633 1 97.12 37 LYS B O 1
ATOM 3025 N N . LYS B 1 38 ? -15.328 -2.891 -8.406 1 98.19 38 LYS B N 1
ATOM 3026 C CA . LYS B 1 38 ? -15.203 -3.947 -7.402 1 98.19 38 LYS B CA 1
ATOM 3027 C C . LYS B 1 38 ? -15.406 -5.324 -8.031 1 98.19 38 LYS B C 1
ATOM 3029 O O . LYS B 1 38 ? -14.617 -6.238 -7.801 1 98.19 38 LYS B O 1
ATOM 3034 N N . ILE B 1 39 ? -16.438 -5.422 -8.844 1 98.44 39 ILE B N 1
ATOM 3035 C CA . ILE B 1 39 ? -16.75 -6.703 -9.461 1 98.44 39 ILE B CA 1
ATOM 3036 C C . ILE B 1 39 ? -15.648 -7.098 -10.445 1 98.44 39 ILE B C 1
ATOM 3038 O O . ILE B 1 39 ? -15.227 -8.258 -10.484 1 98.44 39 ILE B O 1
ATOM 3042 N N . SER B 1 40 ? -15.188 -6.16 -11.188 1 97.88 40 SER B N 1
ATOM 3043 C CA . SER B 1 40 ? -14.109 -6.414 -12.133 1 97.88 40 SER B CA 1
ATOM 3044 C C . SER B 1 40 ? -12.844 -6.895 -11.422 1 97.88 40 SER B C 1
ATOM 3046 O O . SER B 1 40 ? -12.211 -7.863 -11.859 1 97.88 40 SER B O 1
ATOM 3048 N N . LYS B 1 41 ? -12.5 -6.289 -10.352 1 97.44 41 LYS B N 1
ATOM 3049 C CA . LYS B 1 41 ? -11.305 -6.664 -9.602 1 97.44 41 LYS B CA 1
ATOM 3050 C C . LYS B 1 41 ? -11.453 -8.062 -9 1 97.44 41 LYS B C 1
ATOM 3052 O O . LYS B 1 41 ? -10.508 -8.844 -9.008 1 97.44 41 LYS B O 1
ATOM 3057 N N . VAL B 1 42 ? -12.625 -8.312 -8.508 1 97.94 42 VAL B N 1
ATOM 3058 C CA . VAL B 1 42 ? -12.875 -9.633 -7.938 1 97.94 42 VAL B CA 1
ATOM 3059 C C . VAL B 1 42 ? -12.758 -10.695 -9.023 1 97.94 42 VAL B C 1
ATOM 3061 O O . VAL B 1 42 ? -12.109 -11.727 -8.828 1 97.94 42 VAL B O 1
ATOM 3064 N N . SER B 1 43 ? -13.312 -10.43 -10.172 1 96.5 43 SER B N 1
ATOM 3065 C CA . SER B 1 43 ? -13.367 -11.398 -11.266 1 96.5 43 SER B CA 1
ATOM 3066 C C . SER B 1 43 ? -11.977 -11.688 -11.82 1 96.5 43 SER B C 1
ATOM 3068 O O . SER B 1 43 ? -11.742 -12.742 -12.406 1 96.5 43 SER B O 1
ATOM 3070 N N . ARG B 1 44 ? -11.07 -10.812 -11.602 1 92.94 44 ARG B N 1
ATOM 3071 C CA . ARG B 1 44 ? -9.734 -10.945 -12.188 1 92.94 44 ARG B CA 1
ATOM 3072 C C . ARG B 1 44 ? -8.695 -11.266 -11.117 1 92.94 44 ARG B C 1
ATOM 3074 O O . ARG B 1 44 ? -7.504 -11.336 -11.406 1 92.94 44 ARG B O 1
ATOM 3081 N N . ASP B 1 45 ? -9.188 -11.359 -9.922 1 95.31 45 ASP B N 1
ATOM 3082 C CA . ASP B 1 45 ? -8.266 -11.617 -8.82 1 95.31 45 ASP B CA 1
ATOM 3083 C C . ASP B 1 45 ? -7.531 -12.938 -9.016 1 95.31 45 ASP B C 1
ATOM 3085 O O . ASP B 1 45 ? -8.125 -13.93 -9.445 1 95.31 45 ASP B O 1
ATOM 3089 N N . ASN B 1 46 ? -6.273 -13.016 -8.625 1 90.31 46 ASN B N 1
ATOM 3090 C CA . ASN B 1 46 ? -5.445 -14.203 -8.805 1 90.31 46 ASN B CA 1
ATOM 3091 C C . ASN B 1 46 ? -5.922 -15.359 -7.922 1 90.31 46 ASN B C 1
ATOM 3093 O O . ASN B 1 46 ? -5.688 -16.531 -8.242 1 90.31 46 ASN B O 1
ATOM 3097 N N . ASP B 1 47 ? -6.664 -15.031 -6.852 1 93.81 47 ASP B N 1
ATOM 3098 C CA . ASP B 1 47 ? -7.055 -16.047 -5.875 1 93.81 47 ASP B CA 1
ATOM 3099 C C . ASP B 1 47 ? -8.5 -16.484 -6.09 1 93.81 47 ASP B C 1
ATOM 3101 O O . ASP B 1 47 ? -9.031 -17.281 -5.32 1 93.81 47 ASP B O 1
ATOM 3105 N N . ILE B 1 48 ? -9.133 -15.969 -7.082 1 95.88 48 ILE B N 1
ATOM 3106 C CA . ILE B 1 48 ? -10.508 -16.375 -7.379 1 95.88 48 ILE B CA 1
ATOM 3107 C C . ILE B 1 48 ? -10.539 -17.844 -7.793 1 95.88 48 ILE B C 1
ATOM 3109 O O . ILE B 1 48 ? -9.656 -18.312 -8.516 1 95.88 48 ILE B O 1
ATOM 3113 N N . ARG B 1 49 ? -11.586 -18.625 -7.359 1 96.12 49 ARG B N 1
ATOM 3114 C CA . ARG B 1 49 ? -11.727 -20.047 -7.648 1 96.12 49 ARG B CA 1
ATOM 3115 C C . ARG B 1 49 ? -13.094 -20.344 -8.258 1 96.12 49 ARG B C 1
ATOM 3117 O O . ARG B 1 49 ? -14.078 -19.672 -7.957 1 96.12 49 ARG B O 1
ATOM 3124 N N . THR B 1 50 ? -13.094 -21.328 -9.117 1 97.38 50 THR B N 1
ATOM 3125 C CA . THR B 1 50 ? -14.375 -21.891 -9.539 1 97.38 50 THR B CA 1
ATOM 3126 C C . THR B 1 50 ? -14.883 -22.906 -8.516 1 97.38 50 THR B C 1
ATOM 3128 O O . THR B 1 50 ? -14.086 -23.562 -7.836 1 97.38 50 THR B O 1
ATOM 3131 N N . ALA B 1 51 ? -16.203 -23.031 -8.414 1 98 51 ALA B N 1
ATOM 3132 C CA . ALA B 1 51 ? -16.797 -23.953 -7.438 1 98 51 ALA B CA 1
ATOM 3133 C C . ALA B 1 51 ? -18.125 -24.5 -7.934 1 98 51 ALA B C 1
ATOM 3135 O O . ALA B 1 51 ? -18.703 -23.984 -8.891 1 98 51 ALA B O 1
ATOM 3136 N N . VAL B 1 52 ? -18.516 -25.625 -7.316 1 98.5 52 VAL B N 1
ATOM 3137 C CA . VAL B 1 52 ? -19.812 -26.219 -7.582 1 98.5 52 VAL B CA 1
ATOM 3138 C C . VAL B 1 52 ? -20.656 -26.219 -6.309 1 98.5 52 VAL B C 1
ATOM 3140 O O . VAL B 1 52 ? -20.141 -26.438 -5.215 1 98.5 52 VAL B O 1
ATOM 3143 N N . PHE B 1 53 ? -21.938 -25.906 -6.438 1 98.69 53 PHE B N 1
ATOM 3144 C CA . PHE B 1 53 ? -22.828 -25.938 -5.293 1 98.69 53 PHE B CA 1
ATOM 3145 C C . PHE B 1 53 ? -23.031 -27.375 -4.793 1 98.69 53 PHE B C 1
ATOM 3147 O O . PHE B 1 53 ? -23.188 -28.297 -5.594 1 98.69 53 PHE B O 1
ATOM 3154 N N . ASN B 1 54 ? -22.922 -27.484 -3.514 1 98 54 ASN B N 1
ATOM 3155 C CA . ASN B 1 54 ? -23.375 -28.734 -2.916 1 98 54 ASN B CA 1
ATOM 3156 C C . ASN B 1 54 ? -24.891 -28.797 -2.807 1 98 54 ASN B C 1
ATOM 3158 O O . ASN B 1 54 ? -25.547 -27.781 -2.529 1 98 54 ASN B O 1
ATOM 3162 N N . ASP B 1 55 ? -25.516 -29.984 -3.016 1 96.62 55 ASP B N 1
ATOM 3163 C CA . ASP B 1 55 ? -26.969 -30.109 -3.023 1 96.62 55 ASP B CA 1
ATOM 3164 C C . ASP B 1 55 ? -27.594 -29.156 -4.035 1 96.62 55 ASP B C 1
ATOM 3166 O O . ASP B 1 55 ? -28.469 -28.359 -3.682 1 96.62 55 ASP B O 1
ATOM 3170 N N . TYR B 1 56 ? -27.156 -29.266 -5.238 1 97.56 56 TYR B N 1
ATOM 3171 C CA . TYR B 1 56 ? -27.391 -28.344 -6.344 1 97.56 56 TYR B CA 1
ATOM 3172 C C . TYR B 1 56 ? -28.859 -27.922 -6.395 1 97.56 56 TYR B C 1
ATOM 3174 O O . TYR B 1 56 ? -29.172 -26.734 -6.516 1 97.56 56 TYR B O 1
ATOM 3182 N N . SER B 1 57 ? -29.75 -28.828 -6.242 1 96.69 57 SER B N 1
ATOM 3183 C CA . SER B 1 57 ? -31.172 -28.562 -6.43 1 96.69 57 SER B CA 1
ATOM 3184 C C . SER B 1 57 ? -31.75 -27.812 -5.234 1 96.69 57 SER B C 1
ATOM 3186 O O . SER B 1 57 ? -32.719 -27.078 -5.375 1 96.69 57 SER B O 1
ATOM 3188 N N . ASN B 1 58 ? -31.094 -27.953 -4.051 1 97.19 58 ASN B N 1
ATOM 3189 C CA . ASN B 1 58 ? -31.688 -27.391 -2.844 1 97.19 58 ASN B CA 1
ATOM 3190 C C . ASN B 1 58 ? -30.797 -26.297 -2.254 1 97.19 58 ASN B C 1
ATOM 3192 O O . ASN B 1 58 ? -31.109 -25.75 -1.19 1 97.19 58 ASN B O 1
ATOM 3196 N N . ASN B 1 59 ? -29.766 -25.969 -2.924 1 98.38 59 ASN B N 1
ATOM 3197 C CA . ASN B 1 59 ? -28.875 -24.938 -2.408 1 98.38 59 ASN B CA 1
ATOM 3198 C C . ASN B 1 59 ? -29.547 -23.578 -2.332 1 98.38 59 ASN B C 1
ATOM 3200 O O . ASN B 1 59 ? -30.031 -23.062 -3.342 1 98.38 59 ASN B O 1
ATOM 3204 N N . LEU B 1 60 ? -29.562 -23.031 -1.168 1 98.44 60 LEU B N 1
ATOM 3205 C CA . LEU B 1 60 ? -30.312 -21.812 -0.901 1 98.44 60 LEU B CA 1
ATOM 3206 C C . LEU B 1 60 ? -29.766 -20.641 -1.725 1 98.44 60 LEU B C 1
ATOM 3208 O O . LEU B 1 60 ? -30.531 -19.922 -2.363 1 98.44 60 LEU B O 1
ATOM 3212 N N . ILE B 1 61 ? -28.469 -20.453 -1.718 1 98.81 61 ILE B N 1
ATOM 3213 C CA . ILE B 1 61 ? -27.828 -19.328 -2.379 1 98.81 61 ILE B CA 1
ATOM 3214 C C . ILE B 1 61 ? -28.016 -19.438 -3.891 1 98.81 61 ILE B C 1
ATOM 3216 O O . ILE B 1 61 ? -28.359 -18.453 -4.551 1 98.81 61 ILE B O 1
ATOM 3220 N N . LYS B 1 62 ? -27.828 -20.609 -4.41 1 98.75 62 LYS B N 1
ATOM 3221 C CA . LYS B 1 62 ? -28.062 -20.844 -5.832 1 98.75 62 LYS B CA 1
ATOM 3222 C C . LYS B 1 62 ? -29.484 -20.453 -6.219 1 98.75 62 LYS B C 1
ATOM 3224 O O . LYS B 1 62 ? -29.703 -19.719 -7.191 1 98.75 62 LYS B O 1
ATOM 3229 N N . LYS B 1 63 ? -30.438 -20.938 -5.477 1 98.62 63 LYS B N 1
ATOM 3230 C CA . LYS B 1 63 ? -31.844 -20.688 -5.77 1 98.62 63 LYS B CA 1
ATOM 3231 C C . LYS B 1 63 ? -32.156 -19.188 -5.734 1 98.62 63 LYS B C 1
ATOM 3233 O O . LYS B 1 63 ? -32.844 -18.672 -6.621 1 98.62 63 LYS B O 1
ATOM 3238 N N . CYS B 1 64 ? -31.688 -18.547 -4.711 1 98.81 64 CYS B N 1
ATOM 3239 C CA . CYS B 1 64 ? -31.922 -17.109 -4.586 1 98.81 64 CYS B CA 1
ATOM 3240 C C . CYS B 1 64 ? -31.359 -16.359 -5.781 1 98.81 64 CYS B C 1
ATOM 3242 O O . CYS B 1 64 ? -32.031 -15.5 -6.355 1 98.81 64 CYS B O 1
ATOM 3244 N N . CYS B 1 65 ? -30.156 -16.656 -6.168 1 98.81 65 CYS B N 1
ATOM 3245 C CA . CYS B 1 65 ? -29.5 -15.969 -7.266 1 98.81 65 CYS B CA 1
ATOM 3246 C C . CYS B 1 65 ? -30.203 -16.25 -8.586 1 98.81 65 CYS B C 1
ATOM 3248 O O . CYS B 1 65 ? -30.375 -15.352 -9.406 1 98.81 65 CYS B O 1
ATOM 3250 N N . GLU B 1 66 ? -30.562 -17.484 -8.773 1 98.38 66 GLU B N 1
ATOM 3251 C CA . GLU B 1 66 ? -31.297 -17.844 -9.984 1 98.38 66 GLU B CA 1
ATOM 3252 C C . GLU B 1 66 ? -32.625 -17.094 -10.07 1 98.38 66 GLU B C 1
ATOM 3254 O O . GLU B 1 66 ? -33 -16.625 -11.141 1 98.38 66 GLU B O 1
ATOM 3259 N N . GLN B 1 67 ? -33.281 -17.031 -8.961 1 98.38 67 GLN B N 1
ATOM 3260 C CA . GLN B 1 67 ? -34.562 -16.312 -8.914 1 98.38 67 GLN B CA 1
ATOM 3261 C C . GLN B 1 67 ? -34.344 -14.844 -9.289 1 98.38 67 GLN B C 1
ATOM 3263 O O . GLN B 1 67 ? -35.156 -14.281 -10.055 1 98.38 67 GLN B O 1
ATOM 3268 N N . ILE B 1 68 ? -33.281 -14.266 -8.781 1 98.69 68 ILE B N 1
ATOM 3269 C CA . ILE B 1 68 ? -32.969 -12.867 -9.078 1 98.69 68 ILE B CA 1
ATOM 3270 C C . ILE B 1 68 ? -32.781 -12.695 -10.586 1 98.69 68 ILE B C 1
ATOM 3272 O O . ILE B 1 68 ? -33.25 -11.734 -11.172 1 98.69 68 ILE B O 1
ATOM 3276 N N . ILE B 1 69 ? -32.094 -13.617 -11.203 1 98.38 69 ILE B N 1
ATOM 3277 C CA . ILE B 1 69 ? -31.719 -13.523 -12.609 1 98.38 69 ILE B CA 1
ATOM 3278 C C . ILE B 1 69 ? -32.969 -13.711 -13.484 1 98.38 69 ILE B C 1
ATOM 3280 O O . ILE B 1 69 ? -33.156 -12.977 -14.453 1 98.38 69 ILE B O 1
ATOM 3284 N N . TYR B 1 70 ? -33.844 -14.641 -13.078 1 97.62 70 TYR B N 1
ATOM 3285 C CA . TYR B 1 70 ? -35 -14.961 -13.883 1 97.62 70 TYR B CA 1
ATOM 3286 C C . TYR B 1 70 ? -36.094 -13.914 -13.68 1 97.62 70 TYR B C 1
ATOM 3288 O O . TYR B 1 70 ? -36.875 -13.609 -14.609 1 97.62 70 TYR B O 1
ATOM 3296 N N . ASP B 1 71 ? -36.219 -13.469 -12.453 1 97.88 71 ASP B N 1
ATOM 3297 C CA . ASP B 1 71 ? -37.281 -12.523 -12.086 1 97.88 71 ASP B CA 1
ATOM 3298 C C . ASP B 1 71 ? -36.719 -11.406 -11.203 1 97.88 71 ASP B C 1
ATOM 3300 O O . ASP B 1 71 ? -36.688 -11.531 -9.977 1 97.88 71 ASP B O 1
ATOM 3304 N N . GLU B 1 72 ? -36.438 -10.352 -11.773 1 96.81 72 GLU B N 1
ATOM 3305 C CA . GLU B 1 72 ? -35.812 -9.234 -11.094 1 96.81 72 GLU B CA 1
ATOM 3306 C C . GLU B 1 72 ? -36.688 -8.688 -9.969 1 96.81 72 GLU B C 1
ATOM 3308 O O . GLU B 1 72 ? -36.188 -7.988 -9.078 1 96.81 72 GLU B O 1
ATOM 3313 N N . SER B 1 73 ? -37.938 -8.945 -10.008 1 97.56 73 SER B N 1
ATOM 3314 C CA . SER B 1 73 ? -38.844 -8.484 -8.953 1 97.56 73 SER B CA 1
ATOM 3315 C C . SER B 1 73 ? -38.562 -9.195 -7.633 1 97.56 73 SER B C 1
ATOM 3317 O O . SER B 1 73 ? -38.969 -8.742 -6.57 1 97.56 73 SER B O 1
ATOM 3319 N N . SER B 1 74 ? -37.844 -10.297 -7.758 1 98.06 74 SER B N 1
ATOM 3320 C CA . SER B 1 74 ? -37.531 -11.062 -6.559 1 98.06 74 SER B CA 1
ATOM 3321 C C . SER B 1 74 ? -36.25 -10.555 -5.918 1 98.06 74 SER B C 1
ATOM 3323 O O . SER B 1 74 ? -35.844 -11.055 -4.867 1 98.06 74 SER B O 1
ATOM 3325 N N . PHE B 1 75 ? -35.656 -9.594 -6.496 1 98.69 75 PHE B N 1
ATOM 3326 C CA . PHE B 1 75 ? -34.312 -9.125 -6.113 1 98.69 75 PHE B CA 1
ATOM 3327 C C . PHE B 1 75 ? -34.281 -8.781 -4.625 1 98.69 75 PHE B C 1
ATOM 3329 O O . PHE B 1 75 ? -33.406 -9.25 -3.902 1 98.69 75 PHE B O 1
ATOM 3336 N N . LEU B 1 76 ? -35.219 -8.078 -4.16 1 98.5 76 LEU B N 1
ATOM 3337 C CA . LEU B 1 76 ? -35.281 -7.613 -2.779 1 98.5 76 LEU B CA 1
ATOM 3338 C C . LEU B 1 76 ? -35.375 -8.789 -1.812 1 98.5 76 LEU B C 1
ATOM 3340 O O . LEU B 1 76 ? -34.531 -8.945 -0.918 1 98.5 76 LEU B O 1
ATOM 3344 N N . ASN B 1 77 ? -36.375 -9.586 -2.053 1 98.44 77 ASN B N 1
ATOM 3345 C CA . ASN B 1 77 ? -36.625 -10.703 -1.15 1 98.44 77 ASN B CA 1
ATOM 3346 C C . ASN B 1 77 ? -35.469 -11.703 -1.157 1 98.44 77 ASN B C 1
ATOM 3348 O O . ASN B 1 77 ? -35.031 -12.164 -0.1 1 98.44 77 ASN B O 1
ATOM 3352 N N . SER B 1 78 ? -34.969 -12.016 -2.301 1 98.81 78 SER B N 1
ATOM 3353 C CA . SER B 1 78 ? -33.875 -12.953 -2.418 1 98.81 78 SER B CA 1
ATOM 3354 C C . SER B 1 78 ? -32.594 -12.398 -1.764 1 98.81 78 SER B C 1
ATOM 3356 O O . SER B 1 78 ? -31.859 -13.133 -1.107 1 98.81 78 SER B O 1
ATOM 3358 N N . SER B 1 79 ? -32.375 -11.102 -1.925 1 98.81 79 SER B N 1
ATOM 3359 C CA . SER B 1 79 ? -31.188 -10.484 -1.313 1 98.81 79 SER B CA 1
ATOM 3360 C C . SER B 1 79 ? -31.266 -10.547 0.209 1 98.81 79 SER B C 1
ATOM 3362 O O . SER B 1 79 ? -30.25 -10.766 0.875 1 98.81 79 SER B O 1
ATOM 3364 N N . LYS B 1 80 ? -32.469 -10.352 0.761 1 98.75 80 LYS B N 1
ATOM 3365 C CA . LYS B 1 80 ? -32.656 -10.438 2.207 1 98.75 80 LYS B CA 1
ATOM 3366 C C . LYS B 1 80 ? -32.344 -11.844 2.719 1 98.75 80 LYS B C 1
ATOM 3368 O O . LYS B 1 80 ? -31.734 -12.016 3.766 1 98.75 80 LYS B O 1
ATOM 3373 N N . GLU B 1 81 ? -32.844 -12.773 1.968 1 98.81 81 GLU B N 1
ATOM 3374 C CA . GLU B 1 81 ? -32.625 -14.164 2.348 1 98.81 81 GLU B CA 1
ATOM 3375 C C . GLU B 1 81 ? -31.125 -14.5 2.354 1 98.81 81 GLU B C 1
ATOM 3377 O O . GLU B 1 81 ? -30.625 -15.133 3.289 1 98.81 81 GLU B O 1
ATOM 3382 N N . ILE B 1 82 ? -30.406 -14.07 1.358 1 98.88 82 ILE B N 1
ATOM 3383 C CA . ILE B 1 82 ? -28.969 -14.281 1.241 1 98.88 82 ILE B CA 1
ATOM 3384 C C . ILE B 1 82 ? -28.25 -13.633 2.428 1 98.88 82 ILE B C 1
ATOM 3386 O O . ILE B 1 82 ? -27.438 -14.273 3.094 1 98.88 82 ILE B O 1
ATOM 3390 N N . ALA B 1 83 ? -28.594 -12.391 2.709 1 98.88 83 ALA B N 1
ATOM 3391 C CA . ALA B 1 83 ? -27.938 -11.625 3.771 1 98.88 83 ALA B CA 1
ATOM 3392 C C . ALA B 1 83 ? -28.219 -12.242 5.141 1 98.88 83 ALA B C 1
ATOM 3394 O O . ALA B 1 83 ? -27.312 -12.352 5.973 1 98.88 83 ALA B O 1
ATOM 3395 N N . ALA B 1 84 ? -29.469 -12.625 5.34 1 98.69 84 ALA B N 1
ATOM 3396 C CA . ALA B 1 84 ? -29.859 -13.242 6.605 1 98.69 84 ALA B CA 1
ATOM 3397 C C . ALA B 1 84 ? -29.078 -14.539 6.84 1 98.69 84 ALA B C 1
ATOM 3399 O O . ALA B 1 84 ? -28.609 -14.789 7.949 1 98.69 84 ALA B O 1
ATOM 3400 N N . TYR B 1 85 ? -29 -15.289 5.832 1 98.62 85 TYR B N 1
ATOM 3401 C CA . TYR B 1 85 ? -28.312 -16.562 5.957 1 98.62 85 TYR B CA 1
ATOM 3402 C C . TYR B 1 85 ? -26.828 -16.344 6.23 1 98.62 85 TYR B C 1
ATOM 3404 O O . TYR B 1 85 ? -26.234 -17.016 7.086 1 98.62 85 TYR B O 1
ATOM 3412 N N . LEU B 1 86 ? -26.156 -15.383 5.5 1 98.56 86 LEU B N 1
ATOM 3413 C CA . LEU B 1 86 ? -24.75 -15.086 5.785 1 98.56 86 LEU B CA 1
ATOM 3414 C C . LEU B 1 86 ? -24.578 -14.625 7.227 1 98.56 86 LEU B C 1
ATOM 3416 O O . LEU B 1 86 ? -23.609 -15.016 7.895 1 98.56 86 LEU B O 1
ATOM 3420 N N . PHE B 1 87 ? -25.484 -13.828 7.688 1 98.62 87 PHE B N 1
ATOM 3421 C CA . PHE B 1 87 ? -25.406 -13.336 9.055 1 98.62 87 PHE B CA 1
ATOM 3422 C C . PHE B 1 87 ? -25.422 -14.492 10.055 1 98.62 87 PHE B C 1
ATOM 3424 O O . PHE B 1 87 ? -24.641 -14.508 11.008 1 98.62 87 PHE B O 1
ATOM 3431 N N . ASP B 1 88 ? -26.281 -15.484 9.805 1 97.75 88 ASP B N 1
ATOM 3432 C CA . ASP B 1 88 ? -26.328 -16.672 10.648 1 97.75 88 ASP B CA 1
ATOM 3433 C C . ASP B 1 88 ? -24.984 -17.391 10.68 1 97.75 88 ASP B C 1
ATOM 3435 O O . ASP B 1 88 ? -24.531 -17.812 11.742 1 97.75 88 ASP B O 1
ATOM 3439 N N . VAL B 1 89 ? -24.422 -17.484 9.578 1 96.88 89 VAL B N 1
ATOM 3440 C CA . VAL B 1 89 ? -23.125 -18.156 9.461 1 96.88 89 VAL B CA 1
ATOM 3441 C C . VAL B 1 89 ? -22.062 -17.344 10.188 1 96.88 89 VAL B C 1
ATOM 3443 O O . VAL B 1 89 ? -21.203 -17.906 10.867 1 96.88 89 VAL B O 1
ATOM 3446 N N . MET B 1 90 ? -22.109 -16.016 10.062 1 96.69 90 MET B N 1
ATOM 3447 C CA . MET B 1 90 ? -21.156 -15.109 10.695 1 96.69 90 MET B CA 1
ATOM 3448 C C . MET B 1 90 ? -21.219 -15.219 12.211 1 96.69 90 MET B C 1
ATOM 3450 O O . MET B 1 90 ? -20.203 -15.117 12.898 1 96.69 90 MET B O 1
ATOM 3454 N N . LYS B 1 91 ? -22.406 -15.414 12.727 1 95.38 91 LYS B N 1
ATOM 3455 C CA . LYS B 1 91 ? -22.609 -15.5 14.172 1 95.38 91 LYS B CA 1
ATOM 3456 C C . LYS B 1 91 ? -21.922 -16.734 14.75 1 95.38 91 LYS B C 1
ATOM 3458 O O . LYS B 1 91 ? -21.484 -16.719 15.906 1 95.38 91 LYS B O 1
ATOM 3463 N N . LEU B 1 92 ? -21.75 -17.719 13.945 1 92.69 92 LEU B N 1
ATOM 3464 C CA . LEU B 1 92 ? -21.203 -18.984 14.391 1 92.69 92 LEU B CA 1
ATOM 3465 C C . LEU B 1 92 ? -19.719 -19.078 14.07 1 92.69 92 LEU B C 1
ATOM 3467 O O . LEU B 1 92 ? -19.047 -20.047 14.461 1 92.69 92 LEU B O 1
ATOM 3471 N N . ASN B 1 93 ? -19.234 -18.078 13.352 1 87.44 93 ASN B N 1
ATOM 3472 C CA . ASN B 1 93 ? -17.844 -18.156 12.898 1 87.44 93 ASN B CA 1
ATOM 3473 C C . ASN B 1 93 ? -17.078 -16.891 13.273 1 87.44 93 ASN B C 1
ATOM 3475 O O . ASN B 1 93 ? -17.484 -15.781 12.938 1 87.44 93 ASN B O 1
ATOM 3479 N N . ALA B 1 94 ? -15.938 -17.094 13.844 1 80.5 94 ALA B N 1
ATOM 3480 C CA . ALA B 1 94 ? -15.148 -15.984 14.391 1 80.5 94 ALA B CA 1
ATOM 3481 C C . ALA B 1 94 ? -14.398 -15.242 13.289 1 80.5 94 ALA B C 1
ATOM 3483 O O . ALA B 1 94 ? -14.094 -14.055 13.43 1 80.5 94 ALA B O 1
ATOM 3484 N N . THR B 1 95 ? -14.188 -15.812 12.07 1 85.94 95 THR B N 1
ATOM 3485 C CA . THR B 1 95 ? -13.289 -15.234 11.078 1 85.94 95 THR B CA 1
ATOM 3486 C C . THR B 1 95 ? -14.031 -14.234 10.203 1 85.94 95 THR B C 1
ATOM 3488 O O . THR B 1 95 ? -13.406 -13.375 9.57 1 85.94 95 THR B O 1
ATOM 3491 N N . LEU B 1 96 ? -15.305 -14.336 10.117 1 92.19 96 LEU B N 1
ATOM 3492 C CA . LEU B 1 96 ? -16.094 -13.398 9.32 1 92.19 96 LEU B CA 1
ATOM 3493 C C . LEU B 1 96 ? -16.484 -12.18 10.148 1 92.19 96 LEU B C 1
ATOM 3495 O O . LEU B 1 96 ? -17.359 -12.281 11.023 1 92.19 96 LEU B O 1
ATOM 3499 N N . GLU B 1 97 ? -15.977 -11.031 9.852 1 93.31 97 GLU B N 1
ATOM 3500 C CA . GLU B 1 97 ? -16.188 -9.805 10.609 1 93.31 97 GLU B CA 1
ATOM 3501 C C . GLU B 1 97 ? -17.406 -9.039 10.094 1 93.31 97 GLU B C 1
ATOM 3503 O O . GLU B 1 97 ? -17.891 -9.305 9 1 93.31 97 GLU B O 1
ATOM 3508 N N . SER B 1 98 ? -17.891 -8.055 10.945 1 96.88 98 SER B N 1
ATOM 3509 C CA . SER B 1 98 ? -18.984 -7.18 10.562 1 96.88 98 SER B CA 1
ATOM 3510 C C . SER B 1 98 ? -18.703 -6.492 9.227 1 96.88 98 SER B C 1
ATOM 3512 O O . SER B 1 98 ? -17.547 -6.184 8.922 1 96.88 98 SER B O 1
ATOM 3514 N N . CYS B 1 99 ? -19.766 -6.277 8.477 1 98.12 99 CYS B N 1
ATOM 3515 C CA . CYS B 1 99 ? -19.594 -5.707 7.145 1 98.12 99 CYS B CA 1
ATOM 3516 C C . CYS B 1 99 ? -20.906 -5.188 6.594 1 98.12 99 CYS B C 1
ATOM 3518 O O . CYS B 1 99 ? -21.969 -5.414 7.191 1 98.12 99 CYS B O 1
ATOM 3520 N N . ASP B 1 100 ? -20.766 -4.445 5.52 1 98.44 100 ASP B N 1
ATOM 3521 C CA . ASP B 1 100 ? -21.891 -4.297 4.594 1 98.44 100 ASP B CA 1
ATOM 3522 C C . ASP B 1 100 ? -21.859 -5.379 3.518 1 98.44 100 ASP B C 1
ATOM 3524 O O . ASP B 1 100 ? -20.812 -5.641 2.922 1 98.44 100 ASP B O 1
ATOM 3528 N N . LEU B 1 101 ? -22.953 -6.02 3.365 1 98.88 101 LEU B N 1
ATOM 3529 C CA . LEU B 1 101 ? -23.062 -6.996 2.283 1 98.88 101 LEU B CA 1
ATOM 3530 C C . LEU B 1 101 ? -23.75 -6.383 1.063 1 98.88 101 LEU B C 1
ATOM 3532 O O . LEU B 1 101 ? -24.891 -5.941 1.142 1 98.88 101 LEU B O 1
ATOM 3536 N N . ALA B 1 102 ? -23.016 -6.355 -0.016 1 98.81 102 ALA B N 1
ATOM 3537 C CA . ALA B 1 102 ? -23.562 -5.848 -1.269 1 98.81 102 ALA B CA 1
ATOM 3538 C C . ALA B 1 102 ? -23.984 -6.992 -2.188 1 98.81 102 ALA B C 1
ATOM 3540 O O . ALA B 1 102 ? -23.234 -7.945 -2.385 1 98.81 102 ALA B O 1
ATOM 3541 N N . ILE B 1 103 ? -25.141 -6.938 -2.68 1 98.88 103 ILE B N 1
ATOM 3542 C CA . ILE B 1 103 ? -25.625 -7.848 -3.709 1 98.88 103 ILE B CA 1
ATOM 3543 C C . ILE B 1 103 ? -25.953 -7.062 -4.977 1 98.88 103 ILE B C 1
ATOM 3545 O O . ILE B 1 103 ? -26.719 -6.09 -4.934 1 98.88 103 ILE B O 1
ATOM 3549 N N . CYS B 1 104 ? -25.406 -7.465 -6.094 1 98.75 104 CYS B N 1
ATOM 3550 C CA . CYS B 1 104 ? -25.578 -6.742 -7.348 1 98.75 104 CYS B CA 1
ATOM 3551 C C . CYS B 1 104 ? -26.062 -7.672 -8.453 1 98.75 104 CYS B C 1
ATOM 3553 O O . CYS B 1 104 ? -25.547 -8.781 -8.609 1 98.75 104 CYS B O 1
ATOM 3555 N N . LEU B 1 105 ? -27.094 -7.258 -9.141 1 98.69 105 LEU B N 1
ATOM 3556 C CA . LEU B 1 105 ? -27.453 -7.852 -10.43 1 98.69 105 LEU B CA 1
ATOM 3557 C C . LEU B 1 105 ? -26.797 -7.09 -11.578 1 98.69 105 LEU B C 1
ATOM 3559 O O . LEU B 1 105 ? -26.969 -5.875 -11.703 1 98.69 105 LEU B O 1
ATOM 3563 N N . TYR B 1 106 ? -26 -7.762 -12.367 1 98.19 106 TYR B N 1
ATOM 3564 C CA . TYR B 1 106 ? -25.297 -7.07 -13.445 1 98.19 106 TYR B CA 1
ATOM 3565 C C . TYR B 1 106 ? -25.203 -7.953 -14.688 1 98.19 106 TYR B C 1
ATOM 3567 O O . TYR B 1 106 ? -25.484 -9.148 -14.625 1 98.19 106 TYR B O 1
ATOM 3575 N N . SER B 1 107 ? -24.922 -7.34 -15.758 1 97.5 107 SER B N 1
ATOM 3576 C CA . SER B 1 107 ? -24.672 -8.07 -17 1 97.5 107 SER B CA 1
ATOM 3577 C C . SER B 1 107 ? -23.266 -7.836 -17.516 1 97.5 107 SER B C 1
ATOM 3579 O O . SER B 1 107 ? -22.719 -6.734 -17.375 1 97.5 107 SER B O 1
ATOM 3581 N N . GLN B 1 108 ? -22.703 -8.805 -17.953 1 95.19 108 GLN B N 1
ATOM 3582 C CA . GLN B 1 108 ? -21.406 -8.797 -18.625 1 95.19 108 GLN B CA 1
ATOM 3583 C C . GLN B 1 108 ? -21.422 -9.695 -19.859 1 95.19 108 GLN B C 1
ATOM 3585 O O . GLN B 1 108 ? -21.797 -10.867 -19.766 1 95.19 108 GLN B O 1
ATOM 3590 N N . LYS B 1 109 ? -21.062 -9.234 -21.031 1 92.25 109 LYS B N 1
ATOM 3591 C CA . LYS B 1 109 ? -21.125 -9.961 -22.297 1 92.25 109 LYS B CA 1
ATOM 3592 C C . LYS B 1 109 ? -22.484 -10.602 -22.5 1 92.25 109 LYS B C 1
ATOM 3594 O O . LYS B 1 109 ? -22.578 -11.789 -22.812 1 92.25 109 LYS B O 1
ATOM 3599 N N . ASP B 1 110 ? -23.547 -10.031 -22.125 1 90.19 110 ASP B N 1
ATOM 3600 C CA . ASP B 1 110 ? -24.938 -10.375 -22.375 1 90.19 110 ASP B CA 1
ATOM 3601 C C . ASP B 1 110 ? -25.406 -11.484 -21.453 1 90.19 110 ASP B C 1
ATOM 3603 O O . ASP B 1 110 ? -26.422 -12.148 -21.719 1 90.19 110 ASP B O 1
ATOM 3607 N N . GLU B 1 111 ? -24.672 -11.789 -20.484 1 95.75 111 GLU B N 1
ATOM 3608 C CA . GLU B 1 111 ? -25.094 -12.727 -19.438 1 95.75 111 GLU B CA 1
ATOM 3609 C C . GLU B 1 111 ? -25.344 -12.008 -18.125 1 95.75 111 GLU B C 1
ATOM 3611 O O . GLU B 1 111 ? -24.531 -11.188 -17.688 1 95.75 111 GLU B O 1
ATOM 3616 N N . LYS B 1 112 ? -26.469 -12.359 -17.547 1 97.56 112 LYS B N 1
ATOM 3617 C CA . LYS B 1 112 ? -26.797 -11.789 -16.234 1 97.56 112 LYS B CA 1
ATOM 3618 C C . LYS B 1 112 ? -26.203 -12.633 -15.109 1 97.56 112 LYS B C 1
ATOM 3620 O O . LYS B 1 112 ? -26.25 -13.859 -15.156 1 97.56 112 LYS B O 1
ATOM 3625 N N . LYS B 1 113 ? -25.625 -11.961 -14.148 1 98.5 113 LYS B N 1
ATOM 3626 C CA . LYS B 1 113 ? -25.031 -12.609 -12.992 1 98.5 113 LYS B CA 1
ATOM 3627 C C . LYS B 1 113 ? -25.328 -11.836 -11.711 1 98.5 113 LYS B C 1
ATOM 3629 O O . LYS B 1 113 ? -25.781 -10.688 -11.766 1 98.5 113 LYS B O 1
ATOM 3634 N N . VAL B 1 114 ? -25.172 -12.5 -10.617 1 98.88 114 VAL B N 1
ATOM 3635 C CA . VAL B 1 114 ? -25.297 -11.891 -9.305 1 98.88 114 VAL B CA 1
ATOM 3636 C C . VAL B 1 114 ? -23.938 -11.859 -8.617 1 98.88 114 VAL B C 1
ATOM 3638 O O . VAL B 1 114 ? -23.234 -12.867 -8.562 1 98.88 114 VAL B O 1
ATOM 3641 N N . ALA B 1 115 ? -23.516 -10.688 -8.18 1 98.88 115 ALA B N 1
ATOM 3642 C CA . ALA B 1 115 ? -22.312 -10.547 -7.359 1 98.88 115 ALA B CA 1
ATOM 3643 C C . ALA B 1 115 ? -22.672 -10.359 -5.887 1 98.88 115 ALA B C 1
ATOM 3645 O O . ALA B 1 115 ? -23.5 -9.523 -5.543 1 98.88 115 ALA B O 1
ATOM 3646 N N . ILE B 1 116 ? -22.141 -11.18 -5.035 1 98.94 116 ILE B N 1
ATOM 3647 C CA . ILE B 1 116 ? -22.219 -11.047 -3.584 1 98.94 116 ILE B CA 1
ATOM 3648 C C . ILE B 1 116 ? -20.859 -10.578 -3.039 1 98.94 116 ILE B C 1
ATOM 3650 O O . ILE B 1 116 ? -19.875 -11.32 -3.094 1 98.94 116 ILE B O 1
ATOM 3654 N N . LEU B 1 117 ? -20.812 -9.391 -2.482 1 98.81 117 LEU B N 1
ATOM 3655 C CA . LEU B 1 117 ? -19.547 -8.781 -2.092 1 98.81 117 LEU B CA 1
ATOM 3656 C C . LEU B 1 117 ? -19.578 -8.391 -0.619 1 98.81 117 LEU B C 1
ATOM 3658 O O . LEU B 1 117 ? -20.469 -7.652 -0.183 1 98.81 117 LEU B O 1
ATOM 3662 N N . LYS B 1 118 ? -18.641 -8.891 0.107 1 98.5 118 LYS B N 1
ATOM 3663 C CA . LYS B 1 118 ? -18.438 -8.453 1.486 1 98.5 118 LYS B CA 1
ATOM 3664 C C . LYS B 1 118 ? -17.625 -7.164 1.545 1 98.5 118 LYS B C 1
ATOM 3666 O O . LYS B 1 118 ? -16.422 -7.172 1.273 1 98.5 118 LYS B O 1
ATOM 3671 N N . LEU B 1 119 ? -18.219 -6.074 1.859 1 98.25 119 LEU B N 1
ATOM 3672 C CA . LEU B 1 119 ? -17.531 -4.793 1.982 1 98.25 119 LEU B CA 1
ATOM 3673 C C . LEU B 1 119 ? -17.016 -4.582 3.402 1 98.25 119 LEU B C 1
ATOM 3675 O O . LEU B 1 119 ? -17.797 -4.309 4.316 1 98.25 119 LEU B O 1
ATOM 3679 N N . ASP B 1 120 ? -15.742 -4.648 3.549 1 97.12 120 ASP B N 1
ATOM 3680 C CA . ASP B 1 120 ? -15.133 -4.523 4.867 1 97.12 120 ASP B CA 1
ATOM 3681 C C . ASP B 1 120 ? -14.969 -3.059 5.262 1 97.12 120 ASP B C 1
ATOM 3683 O O . ASP B 1 120 ? -14.648 -2.217 4.422 1 97.12 120 ASP B O 1
ATOM 3687 N N . TYR B 1 121 ? -15.125 -2.896 6.539 1 95.94 121 TYR B N 1
ATOM 3688 C CA . TYR B 1 121 ? -14.969 -1.543 7.059 1 95.94 121 TYR B CA 1
ATOM 3689 C C . TYR B 1 121 ? -13.5 -1.204 7.277 1 95.94 121 TYR B C 1
ATOM 3691 O O . TYR B 1 121 ? -12.672 -2.098 7.477 1 95.94 121 TYR B O 1
ATOM 3699 N N . ASN B 1 122 ? -13.195 0.079 7.223 1 94.25 122 ASN B N 1
ATOM 3700 C CA . ASN B 1 122 ? -11.875 0.616 7.555 1 94.25 122 ASN B CA 1
ATOM 3701 C C . ASN B 1 122 ? -11.961 1.638 8.688 1 94.25 122 ASN B C 1
ATOM 3703 O O . ASN B 1 122 ? -12.891 2.439 8.734 1 94.25 122 ASN B O 1
ATOM 3707 N N . LYS B 1 123 ? -10.93 1.587 9.516 1 92.06 123 LYS B N 1
ATOM 3708 C CA . LYS B 1 123 ? -10.836 2.602 10.562 1 92.06 123 LYS B CA 1
ATOM 3709 C C . LYS B 1 123 ? -10.578 3.982 9.961 1 92.06 123 LYS B C 1
ATOM 3711 O O . LYS B 1 123 ? -9.68 4.152 9.141 1 92.06 123 LYS B O 1
ATOM 3716 N N . SER B 1 124 ? -11.414 4.898 10.312 1 95.12 124 SER B N 1
ATOM 3717 C CA . SER B 1 124 ? -11.297 6.254 9.789 1 95.12 124 SER B CA 1
ATOM 3718 C C . SER B 1 124 ? -11.914 7.27 10.75 1 95.12 124 SER B C 1
ATOM 3720 O O . SER B 1 124 ? -12.398 6.906 11.82 1 95.12 124 SER B O 1
ATOM 3722 N N . TYR B 1 125 ? -11.734 8.492 10.43 1 94.81 125 TYR B N 1
ATOM 3723 C CA . TYR B 1 125 ? -12.258 9.609 11.203 1 94.81 125 TYR B CA 1
ATOM 3724 C C . TYR B 1 125 ? -13 10.594 10.305 1 94.81 125 TYR B C 1
ATOM 3726 O O . TYR B 1 125 ? -12.734 10.672 9.109 1 94.81 125 TYR B O 1
ATOM 3734 N N . THR B 1 126 ? -13.93 11.234 10.867 1 94.19 126 THR B N 1
ATOM 3735 C CA . THR B 1 126 ? -14.664 12.305 10.188 1 94.19 126 THR B CA 1
ATOM 3736 C C . THR B 1 126 ? -14.953 13.453 11.148 1 94.19 126 THR B C 1
ATOM 3738 O O . THR B 1 126 ? -14.883 13.281 12.367 1 94.19 126 THR B O 1
ATOM 3741 N N . HIS B 1 127 ? -15.062 14.625 10.594 1 95.81 127 HIS B N 1
ATOM 3742 C CA . HIS B 1 127 ? -15.445 15.742 11.453 1 95.81 127 HIS B CA 1
ATOM 3743 C C . HIS B 1 127 ? -16.953 15.992 11.391 1 95.81 127 HIS B C 1
ATOM 3745 O O . HIS B 1 127 ? -17.594 15.68 10.391 1 95.81 127 HIS B O 1
ATOM 3751 N N . SER B 1 128 ? -17.547 16.453 12.453 1 95.31 128 SER B N 1
ATOM 3752 C CA . SER B 1 128 ? -18.906 16.953 12.508 1 95.31 128 SER B CA 1
ATOM 3753 C C . SER B 1 128 ? -18.938 18.438 12.859 1 95.31 128 SER B C 1
ATOM 3755 O O . SER B 1 128 ? -18.094 18.922 13.625 1 95.31 128 SER B O 1
ATOM 3757 N N . ILE B 1 129 ? -19.875 19.172 12.219 1 96.25 129 ILE B N 1
ATOM 3758 C CA . ILE B 1 129 ? -20.016 20.609 12.453 1 96.25 129 ILE B CA 1
ATOM 3759 C C . ILE B 1 129 ? -21.375 20.906 13.078 1 96.25 129 ILE B C 1
ATOM 3761 O O . ILE B 1 129 ? -22.406 20.578 12.508 1 96.25 129 ILE B O 1
ATOM 3765 N N . GLU B 1 130 ? -21.328 21.344 14.219 1 96.12 130 GLU B N 1
ATOM 3766 C CA . GLU B 1 130 ? -22.516 21.844 14.883 1 96.12 130 GLU B CA 1
ATOM 3767 C C . GLU B 1 130 ? -22.484 23.359 15.008 1 96.12 130 GLU B C 1
ATOM 3769 O O . GLU B 1 130 ? -21.438 23.953 15.289 1 96.12 130 GLU B O 1
ATOM 3774 N N . PHE B 1 131 ? -23.547 23.969 14.68 1 93.62 131 PHE B N 1
ATOM 3775 C CA . PHE B 1 131 ? -23.656 25.422 14.789 1 93.62 131 PHE B CA 1
ATOM 3776 C C . PHE B 1 131 ? -24.688 25.812 15.836 1 93.62 131 PHE B C 1
ATOM 3778 O O . PHE B 1 131 ? -25.875 25.5 15.695 1 93.62 131 PHE B O 1
ATOM 3785 N N . LYS B 1 132 ? -24.25 26.344 16.953 1 90.81 132 LYS B N 1
ATOM 3786 C CA . LYS B 1 132 ? -25.141 26.781 18.031 1 90.81 132 LYS B CA 1
ATOM 3787 C C . LYS B 1 132 ? -24.672 28.109 18.609 1 90.81 132 LYS B C 1
ATOM 3789 O O . LYS B 1 132 ? -23.5 28.281 18.906 1 90.81 132 LYS B O 1
ATOM 3794 N N . ASP B 1 133 ? -25.562 29.078 18.828 1 92.25 133 ASP B N 1
ATOM 3795 C CA . ASP B 1 133 ? -25.312 30.375 19.422 1 92.25 133 ASP B CA 1
ATOM 3796 C C . ASP B 1 133 ? -24.234 31.141 18.641 1 92.25 133 ASP B C 1
ATOM 3798 O O . ASP B 1 133 ? -23.297 31.672 19.234 1 92.25 133 ASP B O 1
ATOM 3802 N N . ASP B 1 134 ? -24.234 31.062 17.297 1 92.25 134 ASP B N 1
ATOM 3803 C CA . ASP B 1 134 ? -23.359 31.766 16.375 1 92.25 134 ASP B CA 1
ATOM 3804 C C . ASP B 1 134 ? -21.922 31.281 16.5 1 92.25 134 ASP B C 1
ATOM 3806 O O . ASP B 1 134 ? -20.984 32.031 16.266 1 92.25 134 ASP B O 1
ATOM 3810 N N . LYS B 1 135 ? -21.797 30.047 16.969 1 95.62 135 LYS B N 1
ATOM 3811 C CA . LYS B 1 135 ? -20.484 29.422 17.109 1 95.62 135 LYS B CA 1
ATOM 3812 C C . LYS B 1 135 ? -20.453 28.062 16.438 1 95.62 135 LYS B C 1
ATOM 3814 O O . LYS B 1 135 ? -21.422 27.312 16.484 1 95.62 135 LYS B O 1
ATOM 3819 N N . PHE B 1 136 ? -19.312 27.891 15.758 1 96.69 136 PHE B N 1
ATOM 3820 C CA . PHE B 1 136 ? -19.109 26.578 15.133 1 96.69 136 PHE B CA 1
ATOM 3821 C C . PHE B 1 136 ? -18.406 25.625 16.094 1 96.69 136 PHE B C 1
ATOM 3823 O O . PHE B 1 136 ? -17.406 25.984 16.719 1 96.69 136 PHE B O 1
ATOM 3830 N N . ASN B 1 137 ? -18.953 24.5 16.344 1 97.69 137 ASN B N 1
ATOM 3831 C CA . ASN B 1 137 ? -18.328 23.406 17.078 1 97.69 137 ASN B CA 1
ATOM 3832 C C . ASN B 1 137 ? -17.984 22.234 16.172 1 97.69 137 ASN B C 1
ATOM 3834 O O . ASN B 1 137 ? -18.875 21.469 15.789 1 97.69 137 ASN B O 1
ATOM 3838 N N . ILE B 1 138 ? -16.719 22.125 15.82 1 97.75 138 ILE B N 1
ATOM 3839 C CA . ILE B 1 138 ? -16.25 21.062 14.93 1 97.75 138 ILE B CA 1
ATOM 3840 C C . ILE B 1 138 ? -15.523 20 15.742 1 97.75 138 ILE B C 1
ATOM 3842 O O . ILE B 1 138 ? -14.531 20.281 16.422 1 97.75 138 ILE B O 1
ATOM 3846 N N . GLN B 1 139 ? -15.977 18.812 15.711 1 97.19 139 GLN B N 1
ATOM 3847 C CA . GLN B 1 139 ? -15.367 17.719 16.453 1 97.19 139 GLN B CA 1
ATOM 3848 C C . GLN B 1 139 ? -15.062 16.531 15.539 1 97.19 139 GLN B C 1
ATOM 3850 O O . GLN B 1 139 ? -15.836 16.234 14.625 1 97.19 139 GLN B O 1
ATOM 3855 N N . MET B 1 140 ? -13.945 16 15.734 1 95.69 140 MET B N 1
ATOM 3856 C CA . MET B 1 140 ? -13.531 14.789 15.031 1 95.69 140 MET B CA 1
ATOM 3857 C C . MET B 1 140 ? -13.961 13.547 15.805 1 95.69 140 MET B C 1
ATOM 3859 O O . MET B 1 140 ? -13.875 13.508 17.031 1 95.69 140 MET B O 1
ATOM 3863 N N . SER B 1 141 ? -14.469 12.57 15.125 1 94.19 141 SER B N 1
ATOM 3864 C CA . SER B 1 141 ? -14.875 11.32 15.758 1 94.19 141 SER B CA 1
ATOM 3865 C C . SER B 1 141 ? -14.547 10.117 14.867 1 94.19 141 SER B C 1
ATOM 3867 O O . SER B 1 141 ? -14.383 10.266 13.656 1 94.19 141 SER B O 1
ATOM 3869 N N . LYS B 1 142 ? -14.438 8.977 15.461 1 93.25 142 LYS B N 1
ATOM 3870 C CA . LYS B 1 142 ? -14.172 7.723 14.75 1 93.25 142 LYS B CA 1
ATOM 3871 C C . LYS B 1 142 ? -15.367 7.324 13.891 1 93.25 142 LYS B C 1
ATOM 3873 O O . LYS B 1 142 ? -16.516 7.438 14.32 1 93.25 142 LYS B O 1
ATOM 3878 N N . ASN B 1 143 ? -15.062 6.988 12.688 1 91.69 143 ASN B N 1
ATOM 3879 C CA . ASN B 1 143 ? -16.031 6.387 11.781 1 91.69 143 ASN B CA 1
ATOM 3880 C C . ASN B 1 143 ? -15.789 4.891 11.609 1 91.69 143 ASN B C 1
ATOM 3882 O O . ASN B 1 143 ? -14.836 4.484 10.945 1 91.69 143 ASN B O 1
ATOM 3886 N N . GLU B 1 144 ? -16.719 4.086 12.086 1 90.38 144 GLU B N 1
ATOM 3887 C CA . GLU B 1 144 ? -16.5 2.645 12.172 1 90.38 144 GLU B CA 1
ATOM 3888 C C . GLU B 1 144 ? -17.125 1.916 10.984 1 90.38 144 GLU B C 1
ATOM 3890 O O . GLU B 1 144 ? -16.984 0.699 10.852 1 90.38 144 GLU B O 1
ATOM 3895 N N . ILE B 1 145 ? -17.812 2.645 10.141 1 92.69 145 ILE B N 1
ATOM 3896 C CA . ILE B 1 145 ? -18.516 1.964 9.062 1 92.69 145 ILE B CA 1
ATOM 3897 C C . ILE B 1 145 ? -18.062 2.521 7.719 1 92.69 145 ILE B C 1
ATOM 3899 O O . ILE B 1 145 ? -18.812 2.52 6.746 1 92.69 145 ILE B O 1
ATOM 3903 N N . ASN B 1 146 ? -16.875 3.004 7.711 1 94.5 146 ASN B N 1
ATOM 3904 C CA . ASN B 1 146 ? -16.312 3.57 6.492 1 94.5 146 ASN B CA 1
ATOM 3905 C C . ASN B 1 146 ? -15.828 2.48 5.539 1 94.5 146 ASN B C 1
ATOM 3907 O O . ASN B 1 146 ? -15.172 1.524 5.965 1 94.5 146 ASN B O 1
ATOM 3911 N N . ILE B 1 147 ? -16.141 2.686 4.281 1 95.75 147 ILE B N 1
ATOM 3912 C CA . ILE B 1 147 ? -15.664 1.809 3.221 1 95.75 147 ILE B CA 1
ATOM 3913 C C . ILE B 1 147 ? -14.766 2.594 2.273 1 95.75 147 ILE B C 1
ATOM 3915 O O . ILE B 1 147 ? -15.242 3.428 1.5 1 95.75 147 ILE B O 1
ATOM 3919 N N . GLN B 1 148 ? -13.539 2.252 2.344 1 93.88 148 GLN B N 1
ATOM 3920 C CA . GLN B 1 148 ? -12.57 2.957 1.509 1 93.88 148 GLN B CA 1
ATOM 3921 C C . GLN B 1 148 ? -12.703 2.545 0.046 1 93.88 148 GLN B C 1
ATOM 3923 O O . GLN B 1 148 ? -12.836 1.359 -0.262 1 93.88 148 GLN B O 1
ATOM 3928 N N . GLU B 1 149 ? -12.586 3.469 -0.818 1 92.12 149 GLU B N 1
ATOM 3929 C CA . GLU B 1 149 ? -12.734 3.215 -2.248 1 92.12 149 GLU B CA 1
ATOM 3930 C C . GLU B 1 149 ? -11.672 2.234 -2.748 1 92.12 149 GLU B C 1
ATOM 3932 O O . GLU B 1 149 ? -11.977 1.341 -3.541 1 92.12 149 GLU B O 1
ATOM 3937 N N . THR B 1 150 ? -10.484 2.369 -2.289 1 91.19 150 THR B N 1
ATOM 3938 C CA . THR B 1 150 ? -9.352 1.612 -2.816 1 91.19 150 THR B CA 1
ATOM 3939 C C . THR B 1 150 ? -9.25 0.252 -2.133 1 91.19 150 THR B C 1
ATOM 3941 O O . THR B 1 150 ? -8.422 -0.58 -2.52 1 91.19 150 THR B O 1
ATOM 3944 N N . LYS B 1 151 ? -10.047 -0.021 -1.098 1 92 151 LYS B N 1
ATOM 3945 C CA . LYS B 1 151 ? -9.938 -1.281 -0.369 1 92 151 LYS B CA 1
ATOM 3946 C C . LYS B 1 151 ? -10.367 -2.459 -1.239 1 92 151 LYS B C 1
ATOM 3948 O O . LYS B 1 151 ? -11.43 -2.422 -1.862 1 92 151 LYS B O 1
ATOM 3953 N N . THR B 1 152 ? -9.555 -3.4 -1.255 1 95 152 THR B N 1
ATOM 3954 C CA . THR B 1 152 ? -9.82 -4.594 -2.053 1 95 152 THR B CA 1
ATOM 3955 C C . THR B 1 152 ? -10.875 -5.473 -1.384 1 95 152 THR B C 1
ATOM 3957 O O . THR B 1 152 ? -10.891 -5.598 -0.157 1 95 152 THR B O 1
ATOM 3960 N N . ILE B 1 153 ? -11.703 -6.051 -2.217 1 97.94 153 ILE B N 1
ATOM 3961 C CA . ILE B 1 153 ? -12.641 -7.055 -1.726 1 97.94 153 ILE B CA 1
ATOM 3962 C C . ILE B 1 153 ? -11.898 -8.359 -1.449 1 97.94 153 ILE B C 1
ATOM 3964 O O . ILE B 1 153 ? -11.258 -8.914 -2.342 1 97.94 153 ILE B O 1
ATOM 3968 N N . LYS B 1 154 ? -12.031 -8.867 -0.254 1 97.31 154 LYS B N 1
ATOM 3969 C CA . LYS B 1 154 ? -11.336 -10.094 0.11 1 97.31 154 LYS B CA 1
ATOM 3970 C C . LYS B 1 154 ? -12.25 -11.312 -0.049 1 97.31 154 LYS B C 1
ATOM 3972 O O . LYS B 1 154 ? -11.773 -12.422 -0.291 1 97.31 154 LYS B O 1
ATOM 3977 N N . ILE B 1 155 ? -13.539 -11.07 0.179 1 98.19 155 ILE B N 1
ATOM 3978 C CA . ILE B 1 155 ? -14.5 -12.164 0.142 1 98.19 155 ILE B CA 1
ATOM 3979 C C . ILE B 1 155 ? -15.672 -11.789 -0.767 1 98.19 155 ILE B C 1
ATOM 3981 O O . ILE B 1 155 ? -16.25 -10.711 -0.634 1 98.19 155 ILE B O 1
ATOM 3985 N N . GLY B 1 156 ? -15.977 -12.625 -1.67 1 98.44 156 GLY B N 1
ATOM 3986 C CA . GLY B 1 156 ? -17.094 -12.414 -2.58 1 98.44 156 GLY B CA 1
ATOM 3987 C C . GLY B 1 156 ? -17.375 -13.617 -3.457 1 98.44 156 GLY B C 1
ATOM 3988 O O . GLY B 1 156 ? -16.641 -14.609 -3.426 1 98.44 156 GLY B O 1
ATOM 3989 N N . ALA B 1 157 ? -18.5 -13.562 -4.164 1 98.81 157 ALA B N 1
ATOM 3990 C CA . ALA B 1 157 ? -18.922 -14.625 -5.07 1 98.81 157 ALA B CA 1
ATOM 3991 C C . ALA B 1 157 ? -19.625 -14.055 -6.297 1 98.81 157 ALA B C 1
ATOM 3993 O O . ALA B 1 157 ? -20.312 -13.031 -6.207 1 98.81 157 ALA B O 1
ATOM 3994 N N . ILE B 1 158 ? -19.438 -14.648 -7.402 1 98.81 158 ILE B N 1
ATOM 3995 C CA . ILE B 1 158 ? -20.094 -14.328 -8.656 1 98.81 158 ILE B CA 1
ATOM 3996 C C . ILE B 1 158 ? -20.875 -15.555 -9.156 1 98.81 158 ILE B C 1
ATOM 3998 O O . ILE B 1 158 ? -20.281 -16.609 -9.406 1 98.81 158 ILE B O 1
ATOM 4002 N N . ILE B 1 159 ? -22.109 -15.398 -9.273 1 98.81 159 ILE B N 1
ATOM 4003 C CA . ILE B 1 159 ? -22.984 -16.531 -9.57 1 98.81 159 ILE B CA 1
ATOM 4004 C C . ILE B 1 159 ? -23.828 -16.234 -10.812 1 98.81 159 ILE B C 1
ATOM 4006 O O . ILE B 1 159 ? -24.5 -15.211 -10.867 1 98.81 159 ILE B O 1
ATOM 4010 N N . GLY B 1 160 ? -23.734 -17.047 -11.836 1 97.69 160 GLY B N 1
ATOM 4011 C CA . GLY B 1 160 ? -24.594 -17.016 -13.008 1 97.69 160 GLY B CA 1
ATOM 4012 C C . GLY B 1 160 ? -25.469 -18.25 -13.125 1 97.69 160 GLY B C 1
ATOM 4013 O O . GLY B 1 160 ? -25.594 -19.031 -12.18 1 97.69 160 GLY B O 1
ATOM 4014 N N . LEU B 1 161 ? -26.125 -18.312 -14.242 1 97.12 161 LEU B N 1
ATOM 4015 C CA . LEU B 1 161 ? -26.922 -19.5 -14.5 1 97.12 161 LEU B CA 1
ATOM 4016 C C . LEU B 1 161 ? -26.016 -20.688 -14.867 1 97.12 161 LEU B C 1
ATOM 4018 O O . LEU B 1 161 ? -25.016 -20.516 -15.562 1 97.12 161 LEU B O 1
ATOM 4022 N N . SER B 1 162 ? -26.359 -21.844 -14.32 1 96.62 162 SER B N 1
ATOM 4023 C CA . SER B 1 162 ? -25.594 -23.047 -14.602 1 96.62 162 SER B CA 1
ATOM 4024 C C . SER B 1 162 ? -26.469 -24.281 -14.562 1 96.62 162 SER B C 1
ATOM 4026 O O . SER B 1 162 ? -27.562 -24.266 -13.984 1 96.62 162 SER B O 1
ATOM 4028 N N . GLY B 1 163 ? -26 -25.312 -15.258 1 96.69 163 GLY B N 1
ATOM 4029 C CA . GLY B 1 163 ? -26.594 -26.641 -15.148 1 96.69 163 GLY B CA 1
ATOM 4030 C C . GLY B 1 163 ? -25.859 -27.547 -14.188 1 96.69 163 GLY B C 1
ATOM 4031 O O . GLY B 1 163 ? -24.656 -27.359 -13.945 1 96.69 163 GLY B O 1
ATOM 4032 N N . VAL B 1 164 ? -26.547 -28.516 -13.711 1 95.56 164 VAL B N 1
ATOM 4033 C CA . VAL B 1 164 ? -26.031 -29.406 -12.688 1 95.56 164 VAL B CA 1
ATOM 4034 C C . VAL B 1 164 ? -24.734 -30.062 -13.18 1 95.56 164 VAL B C 1
ATOM 4036 O O . VAL B 1 164 ? -23.828 -30.344 -12.391 1 95.56 164 VAL B O 1
ATOM 4039 N N . ASN B 1 165 ? -24.547 -30.219 -14.492 1 95.88 165 ASN B N 1
ATOM 4040 C CA . ASN B 1 165 ? -23.422 -30.969 -15.047 1 95.88 165 ASN B CA 1
ATOM 4041 C C . ASN B 1 165 ? -22.312 -30.031 -15.539 1 95.88 165 ASN B C 1
ATOM 4043 O O . ASN B 1 165 ? -21.312 -30.5 -16.078 1 95.88 165 ASN B O 1
ATOM 4047 N N . ASP B 1 166 ? -22.531 -28.75 -15.32 1 96.56 166 ASP B N 1
ATOM 4048 C CA . ASP B 1 166 ? -21.5 -27.812 -15.742 1 96.56 166 ASP B CA 1
ATOM 4049 C C . ASP B 1 166 ? -20.219 -28.016 -14.938 1 96.56 166 ASP B C 1
ATOM 4051 O O . ASP B 1 166 ? -20.25 -28.484 -13.797 1 96.56 166 ASP B O 1
ATOM 4055 N N . GLU B 1 167 ? -19.047 -27.656 -15.484 1 95.38 167 GLU B N 1
ATOM 4056 C CA . GLU B 1 167 ? -17.75 -27.812 -14.844 1 95.38 167 GLU B CA 1
ATOM 4057 C C . GLU B 1 167 ? -17.688 -27.031 -13.539 1 95.38 167 GLU B C 1
ATOM 4059 O O . GLU B 1 167 ? -17 -27.453 -12.594 1 95.38 167 GLU B O 1
ATOM 4064 N N . TYR B 1 168 ? -18.344 -25.969 -13.547 1 97.75 168 TYR B N 1
ATOM 4065 C CA . TYR B 1 168 ? -18.484 -25.188 -12.328 1 97.75 168 TYR B CA 1
ATOM 4066 C C . TYR B 1 168 ? -19.766 -24.359 -12.352 1 97.75 168 TYR B C 1
ATOM 4068 O O . TYR B 1 168 ? -20.375 -24.188 -13.406 1 97.75 168 TYR B O 1
ATOM 4076 N N . HIS B 1 169 ? -20.156 -23.875 -11.188 1 98.44 169 HIS B N 1
ATOM 4077 C CA . HIS B 1 169 ? -21.438 -23.188 -11.055 1 98.44 169 HIS B CA 1
ATOM 4078 C C . HIS B 1 169 ? -21.25 -21.734 -10.656 1 98.44 169 HIS B C 1
ATOM 4080 O O . HIS B 1 169 ? -22.094 -20.891 -10.938 1 98.44 169 HIS B O 1
ATOM 4086 N N . LEU B 1 170 ? -20.141 -21.438 -10.016 1 98.56 170 LEU B N 1
ATOM 4087 C CA . LEU B 1 170 ? -19.891 -20.094 -9.5 1 98.56 170 LEU B CA 1
ATOM 4088 C C . LEU B 1 170 ? -18.391 -19.844 -9.359 1 98.56 170 LEU B C 1
ATOM 4090 O O . LEU B 1 170 ? -17.594 -20.766 -9.461 1 98.56 170 LEU B O 1
ATOM 4094 N N . LYS B 1 171 ? -18.062 -18.578 -9.219 1 98.12 171 LYS B N 1
ATOM 4095 C CA . LYS B 1 171 ? -16.719 -18.172 -8.82 1 98.12 171 LYS B CA 1
ATOM 4096 C C . LYS B 1 171 ? -16.734 -17.562 -7.418 1 98.12 171 LYS B C 1
ATOM 4098 O O . LYS B 1 171 ? -17.656 -16.844 -7.051 1 98.12 171 LYS B O 1
ATOM 4103 N N . VAL B 1 172 ? -15.711 -17.922 -6.676 1 98.19 172 VAL B N 1
ATOM 4104 C CA . VAL B 1 172 ? -15.703 -17.5 -5.281 1 98.19 172 VAL B CA 1
ATOM 4105 C C . VAL B 1 172 ? -14.305 -17 -4.902 1 98.19 172 VAL B C 1
ATOM 4107 O O . VAL B 1 172 ? -13.297 -17.531 -5.375 1 98.19 172 VAL B O 1
ATOM 4110 N N . LEU B 1 173 ? -14.289 -15.961 -4.113 1 97.69 173 LEU B N 1
ATOM 4111 C CA . LEU B 1 173 ? -13.047 -15.352 -3.629 1 97.69 173 LEU B CA 1
ATOM 4112 C C . LEU B 1 173 ? -13.031 -15.305 -2.105 1 97.69 173 LEU B C 1
ATOM 4114 O O . LEU B 1 173 ? -13.969 -14.797 -1.484 1 97.69 173 LEU B O 1
ATOM 4118 N N . ASP B 1 174 ? -12.094 -15.875 -1.54 1 96.25 174 ASP B N 1
ATOM 4119 C CA . ASP B 1 174 ? -11.672 -15.68 -0.156 1 96.25 174 ASP B CA 1
ATOM 4120 C C . ASP B 1 174 ? -10.148 -15.609 -0.053 1 96.25 174 ASP B C 1
ATOM 4122 O O . ASP B 1 174 ? -9.484 -16.625 0.096 1 96.25 174 ASP B O 1
ATOM 4126 N N . LYS B 1 175 ? -9.617 -14.461 -0.091 1 95.06 175 LYS B N 1
ATOM 4127 C CA . LYS B 1 175 ? -8.188 -14.234 -0.252 1 95.06 175 LYS B CA 1
ATOM 4128 C C . LYS B 1 175 ? -7.402 -14.82 0.915 1 95.06 175 LYS B C 1
ATOM 4130 O O . LYS B 1 175 ? -6.402 -15.516 0.709 1 95.06 175 LYS B O 1
ATOM 4135 N N . ASP B 1 176 ? -7.852 -14.562 2.131 1 93.44 176 ASP B N 1
ATOM 4136 C CA . ASP B 1 176 ? -7.109 -15.023 3.303 1 93.44 176 ASP B CA 1
ATOM 4137 C C . ASP B 1 176 ? -7.141 -16.547 3.412 1 93.44 176 ASP B C 1
ATOM 4139 O O . ASP B 1 176 ? -6.117 -17.172 3.689 1 93.44 176 ASP B O 1
ATOM 4143 N N . ALA B 1 177 ? -8.242 -17.062 3.139 1 92.88 177 ALA B N 1
ATOM 4144 C CA . ALA B 1 177 ? -8.367 -18.516 3.195 1 92.88 177 ALA B CA 1
ATOM 4145 C C . ALA B 1 177 ? -7.52 -19.188 2.111 1 92.88 177 ALA B C 1
ATOM 4147 O O . ALA B 1 177 ? -6.914 -20.234 2.344 1 92.88 177 ALA B O 1
ATOM 4148 N N . GLU B 1 178 ? -7.516 -18.594 0.938 1 91.31 178 GLU B N 1
ATOM 4149 C CA . GLU B 1 178 ? -6.738 -19.141 -0.167 1 91.31 178 GLU B CA 1
ATOM 4150 C C . GLU B 1 178 ? -5.242 -19.094 0.13 1 91.31 178 GLU B C 1
ATOM 4152 O O . GLU B 1 178 ? -4.516 -20.062 -0.132 1 91.31 178 GLU B O 1
ATOM 4157 N N . LYS B 1 179 ? -4.812 -18.047 0.714 1 88 179 LYS B N 1
ATOM 4158 C CA . LYS B 1 179 ? -3.408 -17.891 1.077 1 88 179 LYS B CA 1
ATOM 4159 C C . LYS B 1 179 ? -2.996 -18.922 2.127 1 88 179 LYS B C 1
ATOM 4161 O O . LYS B 1 179 ? -1.888 -19.453 2.076 1 88 179 LYS B O 1
ATOM 4166 N N . GLU B 1 180 ? -3.951 -19.188 3.027 1 88.81 180 GLU B N 1
ATOM 4167 C CA . GLU B 1 180 ? -3.668 -20.141 4.105 1 88.81 180 GLU B CA 1
ATOM 4168 C C . GLU B 1 180 ? -3.982 -21.562 3.684 1 88.81 180 GLU B C 1
ATOM 4170 O O . GLU B 1 180 ? -3.752 -22.5 4.445 1 88.81 180 GLU B O 1
ATOM 4175 N N . GLU B 1 181 ? -4.492 -21.719 2.527 1 83.06 181 GLU B N 1
ATOM 4176 C CA . GLU B 1 181 ? -4.852 -23.016 1.979 1 83.06 181 GLU B CA 1
ATOM 4177 C C . GLU B 1 181 ? -5.844 -23.75 2.887 1 83.06 181 GLU B C 1
ATOM 4179 O O . GLU B 1 181 ? -5.668 -24.922 3.188 1 83.06 181 GLU B O 1
ATOM 4184 N N . VAL B 1 182 ? -6.848 -22.953 3.385 1 85.69 182 VAL B N 1
ATOM 4185 C CA . VAL B 1 182 ? -7.895 -23.531 4.219 1 85.69 182 VAL B CA 1
ATOM 4186 C C . VAL B 1 182 ? -9.258 -23.297 3.572 1 85.69 182 VAL B C 1
ATOM 4188 O O . VAL B 1 182 ? -9.383 -22.5 2.646 1 85.69 182 VAL B O 1
ATOM 4191 N N . ASN B 1 183 ? -10.195 -24.109 4.082 1 86.12 183 ASN B N 1
ATOM 4192 C CA . ASN B 1 183 ? -11.555 -23.922 3.582 1 86.12 183 ASN B CA 1
ATOM 4193 C C . ASN B 1 183 ? -12.281 -22.812 4.328 1 86.12 183 ASN B C 1
ATOM 4195 O O . ASN B 1 183 ? -12.312 -22.797 5.559 1 86.12 183 ASN B O 1
ATOM 4199 N N . SER B 1 184 ? -12.781 -21.938 3.594 1 89.94 184 SER B N 1
ATOM 4200 C CA . SER B 1 184 ? -13.516 -20.766 4.066 1 89.94 184 SER B CA 1
ATOM 4201 C C . SER B 1 184 ? -14.945 -21.141 4.457 1 89.94 184 SER B C 1
ATOM 4203 O O . SER B 1 184 ? -15.602 -21.922 3.762 1 89.94 184 SER B O 1
ATOM 4205 N N . LYS B 1 185 ? -15.438 -20.656 5.645 1 93.5 185 LYS B N 1
ATOM 4206 C CA . LYS B 1 185 ? -16.828 -20.891 6.016 1 93.5 185 LYS B CA 1
ATOM 4207 C C . LYS B 1 185 ? -17.781 -20.156 5.062 1 93.5 185 LYS B C 1
ATOM 4209 O O . LYS B 1 185 ? -18.938 -20.562 4.902 1 93.5 185 LYS B O 1
ATOM 4214 N N . PHE B 1 186 ? -17.266 -19.109 4.469 1 97.44 186 PHE B N 1
ATOM 4215 C CA . PHE B 1 186 ? -18.016 -18.453 3.412 1 97.44 186 PHE B CA 1
ATOM 4216 C C . PHE B 1 186 ? -18.312 -19.406 2.27 1 97.44 186 PHE B C 1
ATOM 4218 O O . PHE B 1 186 ? -19.438 -19.438 1.745 1 97.44 186 PHE B O 1
ATOM 4225 N N . VAL B 1 187 ? -17.438 -20.281 1.959 1 97.12 187 VAL B N 1
ATOM 4226 C CA . VAL B 1 187 ? -17.578 -21.203 0.835 1 97.12 187 VAL B CA 1
ATOM 4227 C C . VAL B 1 187 ? -18.344 -22.453 1.284 1 97.12 187 VAL B C 1
ATOM 4229 O O . VAL B 1 187 ? -19.359 -22.797 0.701 1 97.12 187 VAL B O 1
ATOM 4232 N N . THR B 1 188 ? -17.922 -23.078 2.381 1 96.69 188 THR B N 1
ATOM 4233 C CA . THR B 1 188 ? -18.391 -24.406 2.76 1 96.69 188 THR B CA 1
ATOM 4234 C C . THR B 1 188 ? -19.75 -24.328 3.438 1 96.69 188 THR B C 1
ATOM 4236 O O . THR B 1 188 ? -20.594 -25.219 3.26 1 96.69 188 THR B O 1
ATOM 4239 N N . GLU B 1 189 ? -19.969 -23.297 4.195 1 96.56 189 GLU B N 1
ATOM 4240 C CA . GLU B 1 189 ? -21.219 -23.203 4.945 1 96.56 189 GLU B CA 1
ATOM 4241 C C . GLU B 1 189 ? -22.203 -22.266 4.254 1 96.56 189 GLU B C 1
ATOM 4243 O O . GLU B 1 189 ? -23.281 -22.688 3.832 1 96.56 189 GLU B O 1
ATOM 4248 N N . PHE B 1 190 ? -21.828 -21.062 4.023 1 98.25 190 PHE B N 1
ATOM 4249 C CA . PHE B 1 190 ? -22.734 -20.078 3.441 1 98.25 190 PHE B CA 1
ATOM 4250 C C . PHE B 1 190 ? -23.109 -20.469 2.016 1 98.25 190 PHE B C 1
ATOM 4252 O O . PHE B 1 190 ? -24.281 -20.719 1.721 1 98.25 190 PHE B O 1
ATOM 4259 N N . LEU B 1 191 ? -22.078 -20.594 1.181 1 98.56 191 LEU B N 1
ATOM 4260 C CA . LEU B 1 191 ? -22.359 -20.938 -0.207 1 98.56 191 LEU B CA 1
ATOM 4261 C C . LEU B 1 191 ? -22.703 -22.422 -0.337 1 98.56 191 LEU B C 1
ATOM 4263 O O . LEU B 1 191 ? -23.297 -22.844 -1.326 1 98.56 191 LEU B O 1
ATOM 4267 N N . ASN B 1 192 ? -22.281 -23.203 0.703 1 98.31 192 ASN B N 1
ATOM 4268 C CA . ASN B 1 192 ? -22.391 -24.656 0.605 1 98.31 192 ASN B CA 1
ATOM 4269 C C . ASN B 1 192 ? -21.891 -25.172 -0.746 1 98.31 192 ASN B C 1
ATOM 4271 O O . ASN B 1 192 ? -22.656 -25.797 -1.489 1 98.31 192 ASN B O 1
ATOM 4275 N N . ALA B 1 193 ? -20.625 -24.906 -0.971 1 98.19 193 ALA B N 1
ATOM 4276 C CA . ALA B 1 193 ? -20 -25.203 -2.256 1 98.19 193 ALA B CA 1
ATOM 4277 C C . ALA B 1 193 ? -18.641 -25.875 -2.062 1 98.19 193 ALA B C 1
ATOM 4279 O O . ALA B 1 193 ? -18.078 -25.844 -0.963 1 98.19 193 ALA B O 1
ATOM 4280 N N . THR B 1 194 ? -18.203 -26.516 -3.068 1 97.31 194 THR B N 1
ATOM 4281 C CA . THR B 1 194 ? -16.891 -27.141 -3.111 1 97.31 194 THR B CA 1
ATOM 4282 C C . THR B 1 194 ? -16.047 -26.562 -4.254 1 97.31 194 THR B C 1
ATOM 4284 O O . THR B 1 194 ? -16.516 -26.5 -5.395 1 97.31 194 THR B O 1
ATOM 4287 N N . LYS B 1 195 ? -14.906 -26.062 -3.951 1 95.75 195 LYS B N 1
ATOM 4288 C CA . LYS B 1 195 ? -14 -25.516 -4.961 1 95.75 195 LYS B CA 1
ATOM 4289 C C . LYS B 1 195 ? -13.57 -26.609 -5.945 1 95.75 195 LYS B C 1
ATOM 4291 O O . LYS B 1 195 ? -13.281 -27.734 -5.543 1 95.75 195 LYS B O 1
ATOM 4296 N N . VAL B 1 196 ? -13.492 -26.234 -7.164 1 95.94 196 VAL B N 1
ATOM 4297 C CA . VAL B 1 196 ? -13.086 -27.141 -8.227 1 95.94 196 VAL B CA 1
ATOM 4298 C C . VAL B 1 196 ? -11.578 -27.047 -8.438 1 95.94 196 VAL B C 1
ATOM 4300 O O . VAL B 1 196 ? -11 -25.969 -8.383 1 95.94 196 VAL B O 1
ATOM 4303 N N . LYS B 1 197 ? -10.945 -28.188 -8.656 1 94.06 197 LYS B N 1
ATOM 4304 C CA . LYS B 1 197 ? -9.539 -28.203 -9.055 1 94.06 197 LYS B CA 1
ATOM 4305 C C . LYS B 1 197 ? -9.398 -28.016 -10.562 1 94.06 197 LYS B C 1
ATOM 4307 O O . LYS B 1 197 ? -9.07 -28.953 -11.281 1 94.06 197 LYS B O 1
ATOM 4312 N N . ASP B 1 198 ? -9.609 -26.797 -10.977 1 94.56 198 ASP B N 1
ATOM 4313 C CA . ASP B 1 198 ? -9.57 -26.516 -12.414 1 94.56 198 ASP B CA 1
ATOM 4314 C C . ASP B 1 198 ? -8.133 -26.406 -12.914 1 94.56 198 ASP B C 1
ATOM 4316 O O . ASP B 1 198 ? -7.188 -26.641 -12.164 1 94.56 198 ASP B O 1
ATOM 4320 N N . ASP B 1 199 ? -7.957 -26.109 -14.188 1 95.19 199 ASP B N 1
ATOM 4321 C CA . ASP B 1 199 ? -6.641 -26.078 -14.812 1 95.19 199 ASP B CA 1
ATOM 4322 C C . ASP B 1 199 ? -5.738 -25.031 -14.156 1 95.19 199 ASP B C 1
ATOM 4324 O O . ASP B 1 199 ? -4.543 -25.281 -13.969 1 95.19 199 ASP B O 1
ATOM 4328 N N . LYS B 1 200 ? -6.348 -23.953 -13.828 1 94.5 200 LYS B N 1
ATOM 4329 C CA . LYS B 1 200 ? -5.574 -22.906 -13.172 1 94.5 200 LYS B CA 1
ATOM 4330 C C . LYS B 1 200 ? -5.02 -23.391 -11.828 1 94.5 200 LYS B C 1
ATOM 4332 O O . LYS B 1 200 ? -3.826 -23.25 -11.562 1 94.5 200 LYS B O 1
ATOM 4337 N N . TYR B 1 201 ? -5.879 -23.906 -11.055 1 93.5 201 TYR B N 1
ATOM 4338 C CA . TYR B 1 201 ? -5.477 -24.438 -9.758 1 93.5 201 TYR B CA 1
ATOM 4339 C C . TYR B 1 201 ? -4.391 -25.484 -9.906 1 93.5 201 TYR B C 1
ATOM 4341 O O . TYR B 1 201 ? -3.377 -25.453 -9.203 1 93.5 201 TYR B O 1
ATOM 4349 N N . ARG B 1 202 ? -4.562 -26.438 -10.766 1 95.5 202 ARG B N 1
ATOM 4350 C CA . ARG B 1 202 ? -3.629 -27.547 -10.945 1 95.5 202 ARG B CA 1
ATOM 4351 C C . ARG B 1 202 ? -2.27 -27.047 -11.422 1 95.5 202 ARG B C 1
ATOM 4353 O O . ARG B 1 202 ? -1.231 -27.547 -10.977 1 95.5 202 ARG B O 1
ATOM 4360 N N . THR B 1 203 ? -2.344 -26.125 -12.344 1 96.69 203 THR B N 1
ATOM 4361 C CA . THR B 1 203 ? -1.099 -25.547 -12.836 1 96.69 203 THR B CA 1
ATOM 4362 C C . THR B 1 203 ? -0.324 -24.875 -11.703 1 96.69 203 THR B C 1
ATOM 4364 O O . THR B 1 203 ? 0.863 -25.156 -11.516 1 96.69 203 THR B O 1
ATOM 4367 N N . LYS B 1 204 ? -1.013 -24.109 -10.953 1 93 204 LYS B N 1
ATOM 4368 C CA . LYS B 1 204 ? -0.412 -23.422 -9.812 1 93 204 LYS B CA 1
ATOM 4369 C C . LYS B 1 204 ? 0.117 -24.422 -8.789 1 93 204 LYS B C 1
ATOM 4371 O O . LYS B 1 204 ? 1.236 -24.266 -8.289 1 93 204 LYS B O 1
ATOM 4376 N N . MET B 1 205 ? -0.643 -25.328 -8.492 1 93.12 205 MET B N 1
ATOM 4377 C CA . MET B 1 205 ? -0.3 -26.328 -7.477 1 93.12 205 MET B CA 1
ATOM 4378 C C . MET B 1 205 ? 0.939 -27.109 -7.887 1 93.12 205 MET B C 1
ATOM 4380 O O . MET B 1 205 ? 1.803 -27.406 -7.055 1 93.12 205 MET B O 1
ATOM 4384 N N . PHE B 1 206 ? 0.99 -27.5 -9.125 1 96.06 206 PHE B N 1
ATOM 4385 C CA . PHE B 1 206 ? 2.129 -28.281 -9.594 1 96.06 206 PHE B CA 1
ATOM 4386 C C . PHE B 1 206 ? 3.41 -27.453 -9.531 1 96.06 206 PHE B C 1
ATOM 4388 O O . PHE B 1 206 ? 4.449 -27.953 -9.086 1 96.06 206 PHE B O 1
ATOM 4395 N N . LYS B 1 207 ? 3.316 -26.281 -10.023 1 94.5 207 LYS B N 1
ATOM 4396 C CA . LYS B 1 207 ? 4.469 -25.375 -9.945 1 94.5 207 LYS B CA 1
ATOM 4397 C C . LYS B 1 207 ? 4.965 -25.234 -8.508 1 94.5 207 LYS B C 1
ATOM 4399 O O . LYS B 1 207 ? 6.16 -25.391 -8.242 1 94.5 207 LYS B O 1
ATOM 4404 N N . THR B 1 208 ? 4.105 -25 -7.578 1 91.31 208 THR B N 1
ATOM 4405 C CA . THR B 1 208 ? 4.434 -24.859 -6.164 1 91.31 208 THR B CA 1
ATOM 4406 C C . THR B 1 208 ? 5.016 -26.172 -5.617 1 91.31 208 THR B C 1
ATOM 4408 O O . THR B 1 208 ? 5.984 -26.141 -4.852 1 91.31 208 THR B O 1
ATOM 4411 N N . PHE B 1 209 ? 4.398 -27.203 -6.062 1 93.25 209 PHE B N 1
ATOM 4412 C CA . PHE B 1 209 ? 4.832 -28.531 -5.641 1 93.25 209 PHE B CA 1
ATOM 4413 C C . PHE B 1 209 ? 6.273 -28.797 -6.059 1 93.25 209 PHE B C 1
ATOM 4415 O O . PHE B 1 209 ? 7.094 -29.219 -5.242 1 93.25 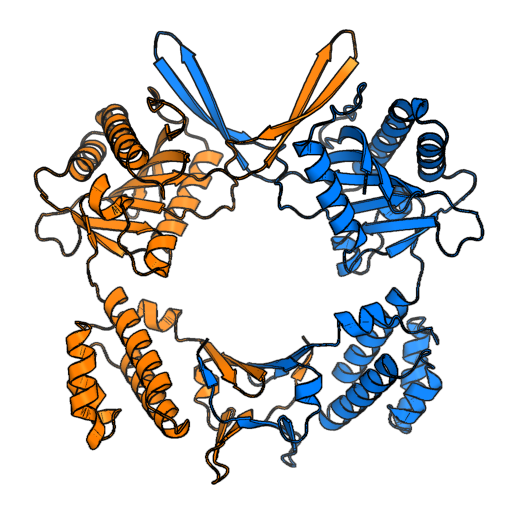209 PHE B O 1
ATOM 4422 N N . VAL B 1 210 ? 6.57 -28.516 -7.312 1 93.44 210 VAL B N 1
ATOM 4423 C CA . VAL B 1 210 ? 7.906 -28.766 -7.844 1 93.44 210 VAL B CA 1
ATOM 4424 C C . VAL B 1 210 ? 8.914 -27.828 -7.172 1 93.44 210 VAL B C 1
ATOM 4426 O O . VAL B 1 210 ? 10.016 -28.25 -6.824 1 93.44 210 VAL B O 1
ATOM 4429 N N . ASP B 1 211 ? 8.547 -26.609 -6.965 1 88.81 211 ASP B N 1
ATOM 4430 C CA . ASP B 1 211 ? 9.43 -25.672 -6.277 1 88.81 211 ASP B CA 1
ATOM 4431 C C . ASP B 1 211 ? 9.773 -26.172 -4.879 1 88.81 211 ASP B C 1
ATOM 4433 O O . ASP B 1 211 ? 10.938 -26.109 -4.465 1 88.81 211 ASP B O 1
ATOM 4437 N N . ALA B 1 212 ? 8.812 -26.594 -4.176 1 88.12 212 ALA B N 1
ATOM 4438 C CA . ALA B 1 212 ? 9.031 -27.125 -2.832 1 88.12 212 ALA B CA 1
ATOM 4439 C C . ALA B 1 212 ? 9.906 -28.375 -2.869 1 88.12 212 ALA B C 1
ATOM 4441 O O . ALA B 1 212 ? 10.758 -28.562 -1.998 1 88.12 212 ALA B O 1
ATOM 4442 N N . TYR B 1 213 ? 9.656 -29.188 -3.844 1 89.06 213 TYR B N 1
ATOM 4443 C CA . TYR B 1 213 ? 10.438 -30.406 -4.012 1 89.06 213 TYR B CA 1
ATOM 4444 C C . TYR B 1 213 ? 11.906 -30.078 -4.234 1 89.06 213 TYR B C 1
ATOM 4446 O O . TYR B 1 213 ? 12.781 -30.688 -3.605 1 89.06 213 TYR B O 1
ATOM 4454 N N . ILE B 1 214 ? 12.141 -29.125 -5.121 1 86.12 214 ILE B N 1
ATOM 4455 C CA . ILE B 1 214 ? 13.5 -28.688 -5.426 1 86.12 214 ILE B CA 1
ATOM 4456 C C . ILE B 1 214 ? 14.164 -28.156 -4.16 1 86.12 214 ILE B C 1
ATOM 4458 O O . ILE B 1 214 ? 15.305 -28.516 -3.855 1 86.12 214 ILE B O 1
ATOM 4462 N N . ALA B 1 215 ? 13.531 -27.391 -3.406 1 80.94 215 ALA B N 1
ATOM 4463 C CA . ALA B 1 215 ? 14.07 -26.75 -2.209 1 80.94 215 ALA B CA 1
ATOM 4464 C C . ALA B 1 215 ? 14.445 -27.781 -1.152 1 80.94 215 ALA B C 1
ATOM 4466 O O . ALA B 1 215 ? 15.414 -27.594 -0.417 1 80.94 215 ALA B O 1
ATOM 4467 N N . ASN B 1 216 ? 13.781 -28.891 -1.075 1 81.5 216 ASN B N 1
ATOM 4468 C CA . ASN B 1 216 ? 13.969 -29.875 -0.021 1 81.5 216 ASN B CA 1
ATOM 4469 C C . ASN B 1 216 ? 15.016 -30.922 -0.41 1 81.5 216 ASN B C 1
ATOM 4471 O O . ASN B 1 216 ? 15.68 -31.5 0.455 1 81.5 216 ASN B O 1
ATOM 4475 N N . LEU B 1 217 ? 15.07 -31.25 -1.609 1 73 217 LEU B N 1
ATOM 4476 C CA . LEU B 1 217 ? 15.844 -32.406 -1.996 1 73 217 LEU B CA 1
ATOM 4477 C C . LEU B 1 217 ? 17.203 -32.031 -2.539 1 73 217 LEU B C 1
ATOM 4479 O O . LEU B 1 217 ? 18.188 -32.75 -2.389 1 73 217 LEU B O 1
ATOM 4483 N N . TYR B 1 218 ? 17.188 -30.953 -3.271 1 63.41 218 TYR B N 1
ATOM 4484 C CA . TYR B 1 218 ? 18.438 -30.703 -3.996 1 63.41 218 TYR B CA 1
ATOM 4485 C C . TYR B 1 218 ? 19.344 -29.766 -3.211 1 63.41 218 TYR B C 1
ATOM 4487 O O . TYR B 1 218 ? 18.938 -28.672 -2.83 1 63.41 218 TYR B O 1
ATOM 4495 N N . SER B 1 219 ? 20.312 -30.578 -2.654 1 62.19 219 SER B N 1
ATOM 4496 C CA . SER B 1 219 ? 21.422 -29.812 -2.072 1 62.19 219 SER B CA 1
ATOM 4497 C C . SER B 1 219 ? 22.25 -29.125 -3.154 1 62.19 219 SER B C 1
ATOM 4499 O O . SER B 1 219 ? 22.906 -28.125 -2.896 1 62.19 219 SER B O 1
ATOM 4501 N N . ASP B 1 220 ? 22.094 -29.766 -4.312 1 69.44 220 ASP B N 1
ATOM 4502 C CA . ASP B 1 220 ? 22.844 -29.25 -5.457 1 69.44 220 ASP B CA 1
ATOM 4503 C C . ASP B 1 220 ? 22.016 -28.234 -6.25 1 69.44 220 ASP B C 1
ATOM 4505 O O . ASP B 1 220 ? 21.016 -28.594 -6.855 1 69.44 220 ASP B O 1
ATOM 4509 N N . MET B 1 221 ? 22.344 -27.047 -6.297 1 75.69 221 MET B N 1
ATOM 4510 C CA . MET B 1 221 ? 21.656 -25.922 -6.941 1 75.69 221 MET B CA 1
ATOM 4511 C C . MET B 1 221 ? 21.531 -26.172 -8.438 1 75.69 221 MET B C 1
ATOM 4513 O O . MET B 1 221 ? 20.516 -25.797 -9.039 1 75.69 221 MET B O 1
ATOM 4517 N N . LYS B 1 222 ? 22.469 -26.844 -8.969 1 75.38 222 LYS B N 1
ATOM 4518 C CA . LYS B 1 222 ? 22.438 -27.094 -10.414 1 75.38 222 LYS B CA 1
ATOM 4519 C C . LYS B 1 222 ? 21.281 -28.016 -10.789 1 75.38 222 LYS B C 1
ATOM 4521 O O . LYS B 1 222 ? 20.562 -27.766 -11.766 1 75.38 222 LYS B O 1
ATOM 4526 N N . GLN B 1 223 ? 21.188 -29.062 -10.031 1 80.62 223 GLN B N 1
ATOM 4527 C CA . GLN B 1 223 ? 20.109 -30.016 -10.305 1 80.62 223 GLN B CA 1
ATOM 4528 C C . GLN B 1 223 ? 18.734 -29.344 -10.18 1 80.62 223 GLN B C 1
ATOM 4530 O O . GLN B 1 223 ? 17.844 -29.578 -11 1 80.62 223 GLN B O 1
ATOM 4535 N N . GLY B 1 224 ? 18.609 -28.531 -9.18 1 83.75 224 GLY B N 1
ATOM 4536 C CA . GLY B 1 224 ? 17.375 -27.797 -9.016 1 83.75 224 GLY B CA 1
ATOM 4537 C C . GLY B 1 224 ? 17.062 -26.891 -10.195 1 83.75 224 GLY B C 1
ATOM 4538 O O . GLY B 1 224 ? 15.914 -26.812 -10.633 1 83.75 224 GLY B O 1
ATOM 4539 N N . GLU B 1 225 ? 18.062 -26.234 -10.719 1 82.25 225 GLU B N 1
ATOM 4540 C CA . GLU B 1 225 ? 17.891 -25.344 -11.859 1 82.25 225 GLU B CA 1
ATOM 4541 C C . GLU B 1 225 ? 17.453 -26.109 -13.102 1 82.25 225 GLU B C 1
ATOM 4543 O O . GLU B 1 225 ? 16.641 -25.625 -13.891 1 82.25 225 GLU B O 1
ATOM 4548 N N . ASP B 1 226 ? 18.062 -27.266 -13.234 1 86.12 226 ASP B N 1
ATOM 4549 C CA . ASP B 1 226 ? 17.703 -28.094 -14.375 1 86.12 226 ASP B CA 1
ATOM 4550 C C . ASP B 1 226 ? 16.219 -28.484 -14.312 1 86.12 226 ASP B C 1
ATOM 4552 O O . ASP B 1 226 ? 15.516 -28.422 -15.312 1 86.12 226 ASP B O 1
ATOM 4556 N N . VAL B 1 227 ? 15.836 -28.938 -13.125 1 91.06 227 VAL B N 1
ATOM 4557 C CA . VAL B 1 227 ? 14.438 -29.312 -12.93 1 91.06 227 VAL B CA 1
ATOM 4558 C C . VAL B 1 227 ? 13.531 -28.125 -13.211 1 91.06 227 VAL B C 1
ATOM 4560 O O . VAL B 1 227 ? 12.516 -28.266 -13.906 1 91.06 227 VAL B O 1
ATOM 4563 N N . ARG B 1 228 ? 13.883 -26.953 -12.758 1 88.75 228 ARG B N 1
ATOM 4564 C CA . ARG B 1 228 ? 13.102 -25.734 -12.969 1 88.75 228 ARG B CA 1
ATOM 4565 C C . ARG B 1 228 ? 13 -25.391 -14.445 1 88.75 228 ARG B C 1
ATOM 4567 O O . ARG B 1 228 ? 11.93 -25 -14.922 1 88.75 228 ARG B O 1
ATOM 4574 N N . SER B 1 229 ? 14.086 -25.516 -15.109 1 88.19 229 SER B N 1
ATOM 4575 C CA . SER B 1 229 ? 14.102 -25.219 -16.531 1 88.19 229 SER B CA 1
ATOM 4576 C C . SER B 1 229 ? 13.156 -26.125 -17.312 1 88.19 229 SER B C 1
ATOM 4578 O O . SER B 1 229 ? 12.43 -25.672 -18.203 1 88.19 229 SER B O 1
ATOM 4580 N N . ILE B 1 230 ? 13.195 -27.375 -16.938 1 93.81 230 ILE B N 1
ATOM 4581 C CA . ILE B 1 230 ? 12.328 -28.344 -17.609 1 93.81 230 ILE B CA 1
ATOM 4582 C C . ILE B 1 230 ? 10.867 -28.031 -17.281 1 93.81 230 ILE B C 1
ATOM 4584 O O . ILE B 1 230 ? 10.008 -28.062 -18.172 1 93.81 230 ILE B O 1
ATOM 4588 N N . LEU B 1 231 ? 10.609 -27.734 -16.016 1 95.06 231 LEU B N 1
ATOM 4589 C CA . LEU B 1 231 ? 9.258 -27.359 -15.609 1 95.06 231 LEU B CA 1
ATOM 4590 C C . LEU B 1 231 ? 8.75 -26.172 -16.422 1 95.06 231 LEU B C 1
ATOM 4592 O O . LEU B 1 231 ? 7.656 -26.234 -16.984 1 95.06 231 LEU B O 1
ATOM 4596 N N . LEU B 1 232 ? 9.523 -25.156 -16.516 1 92.5 232 LEU B N 1
ATOM 4597 C CA . LEU B 1 232 ? 9.141 -23.938 -17.219 1 92.5 232 LEU B CA 1
ATOM 4598 C C . LEU B 1 232 ? 8.891 -24.219 -18.703 1 92.5 232 LEU B C 1
ATOM 4600 O O . LEU B 1 232 ? 7.902 -23.75 -19.266 1 92.5 232 LEU B O 1
ATOM 4604 N N . TYR B 1 233 ? 9.789 -24.969 -19.234 1 93.69 233 TYR B N 1
ATOM 4605 C CA . TYR B 1 233 ? 9.641 -25.359 -20.625 1 93.69 233 TYR B CA 1
ATOM 4606 C C . TYR B 1 233 ? 8.32 -26.094 -20.859 1 93.69 233 TYR B C 1
ATOM 4608 O O . TYR B 1 233 ? 7.562 -25.75 -21.766 1 93.69 233 TYR B O 1
ATOM 4616 N N . MET B 1 234 ? 8.047 -27.031 -20.031 1 96.69 234 MET B N 1
ATOM 4617 C CA . MET B 1 234 ? 6.836 -27.828 -20.203 1 96.69 234 MET B CA 1
ATOM 4618 C C . MET B 1 234 ? 5.59 -26.984 -20.016 1 96.69 234 MET B C 1
ATOM 4620 O O . MET B 1 234 ? 4.641 -27.078 -20.797 1 96.69 234 MET B O 1
ATOM 4624 N N . LEU B 1 235 ? 5.562 -26.094 -19.047 1 96.94 235 LEU B N 1
ATOM 4625 C CA . LEU B 1 235 ? 4.414 -25.25 -18.766 1 96.94 235 LEU B CA 1
ATOM 4626 C C . LEU B 1 235 ? 4.188 -24.25 -19.906 1 96.94 235 LEU B C 1
ATOM 4628 O O . LEU B 1 235 ? 3.043 -23.906 -20.203 1 96.94 235 LEU B O 1
ATOM 4632 N N . ARG B 1 236 ? 5.203 -23.859 -20.578 1 94.56 236 ARG B N 1
ATOM 4633 C CA . ARG B 1 236 ? 5.094 -22.875 -21.625 1 94.56 236 ARG B CA 1
ATOM 4634 C C . ARG B 1 236 ? 4.734 -23.531 -22.969 1 94.56 236 ARG B C 1
ATOM 4636 O O . ARG B 1 236 ? 3.922 -23 -23.719 1 94.56 236 ARG B O 1
ATOM 4643 N N . GLU B 1 237 ? 5.297 -24.688 -23.219 1 94.88 237 GLU B N 1
ATOM 4644 C CA . GLU B 1 237 ? 5.25 -25.234 -24.562 1 94.88 237 GLU B CA 1
ATOM 4645 C C . GLU B 1 237 ? 4.164 -26.297 -24.703 1 94.88 237 GLU B C 1
ATOM 4647 O O . GLU B 1 237 ? 3.621 -26.5 -25.781 1 94.88 237 GLU B O 1
ATOM 4652 N N . LYS B 1 238 ? 3.861 -26.969 -23.656 1 96.56 238 LYS B N 1
ATOM 4653 C CA . LYS B 1 238 ? 2.891 -28.047 -23.75 1 96.56 238 LYS B CA 1
ATOM 4654 C C . LYS B 1 238 ? 1.487 -27.562 -23.391 1 96.56 238 LYS B C 1
ATOM 4656 O O . LYS B 1 238 ? 1.325 -26.5 -22.781 1 96.56 238 LYS B O 1
ATOM 4661 N N . GLN B 1 239 ? 0.526 -28.281 -23.844 1 96.88 239 GLN B N 1
ATOM 4662 C CA . GLN B 1 239 ? -0.865 -28.016 -23.5 1 96.88 239 GLN B CA 1
ATOM 4663 C C . GLN B 1 239 ? -1.283 -28.812 -22.266 1 96.88 239 GLN B C 1
ATOM 4665 O O . GLN B 1 239 ? -2.104 -28.359 -21.469 1 96.88 239 GLN B O 1
ATOM 4670 N N . ASN B 1 240 ? -0.685 -30 -22.188 1 97.38 240 ASN B N 1
ATOM 4671 C CA . ASN B 1 240 ? -0.934 -30.906 -21.062 1 97.38 240 ASN B CA 1
ATOM 4672 C C . ASN B 1 240 ? 0.361 -31.281 -20.359 1 97.38 240 ASN B C 1
ATOM 4674 O O . ASN B 1 240 ? 1.397 -31.469 -21 1 97.38 240 ASN B O 1
ATOM 4678 N N . LEU B 1 241 ? 0.277 -31.359 -19.062 1 97.5 241 LEU B N 1
ATOM 4679 C CA . LEU B 1 241 ? 1.423 -31.797 -18.266 1 97.5 241 LEU B CA 1
ATOM 4680 C C . LEU B 1 241 ? 1.19 -33.188 -17.703 1 97.5 241 LEU B C 1
ATOM 4682 O O . LEU B 1 241 ? 0.289 -33.406 -16.891 1 97.5 241 LEU B O 1
ATOM 4686 N N . ASP B 1 242 ? 2 -34.094 -18.188 1 96.62 242 ASP B N 1
ATOM 4687 C CA . ASP B 1 242 ? 1.992 -35.469 -17.703 1 96.62 242 ASP B CA 1
ATOM 4688 C C . ASP B 1 242 ? 3.047 -35.656 -16.609 1 96.62 242 ASP B C 1
ATOM 4690 O O . ASP B 1 242 ? 4.234 -35.438 -16.844 1 96.62 242 ASP B O 1
ATOM 4694 N N . ILE B 1 243 ? 2.611 -36.156 -15.484 1 96 243 ILE B N 1
ATOM 4695 C CA . ILE B 1 243 ? 3.479 -36.25 -14.312 1 96 243 ILE B CA 1
ATOM 4696 C C . ILE B 1 243 ? 4.598 -37.25 -14.586 1 96 243 ILE B C 1
ATOM 4698 O O . ILE B 1 243 ? 5.75 -37.031 -14.211 1 96 243 ILE B O 1
ATOM 4702 N N . ASN B 1 244 ? 4.289 -38.344 -15.234 1 95.19 244 ASN B N 1
ATOM 4703 C CA . ASN B 1 244 ? 5.297 -39.344 -15.555 1 95.19 244 ASN B CA 1
ATOM 4704 C C . ASN B 1 244 ? 6.332 -38.812 -16.547 1 95.19 244 ASN B C 1
ATOM 4706 O O . ASN B 1 244 ? 7.531 -39.031 -16.375 1 95.19 244 ASN B O 1
ATOM 4710 N N . GLU B 1 245 ? 5.805 -38.156 -17.5 1 96.31 245 GLU B N 1
ATOM 4711 C CA . GLU B 1 245 ? 6.719 -37.562 -18.469 1 96.31 245 GLU B CA 1
ATOM 4712 C C . GLU B 1 245 ? 7.652 -36.562 -17.781 1 96.31 245 GLU B C 1
ATOM 4714 O O . GLU B 1 245 ? 8.852 -36.531 -18.062 1 96.31 245 GLU B O 1
ATOM 4719 N N . PHE B 1 246 ? 7.043 -35.719 -16.938 1 97.44 246 PHE B N 1
ATOM 4720 C CA . PHE B 1 246 ? 7.855 -34.719 -16.219 1 97.44 246 PHE B CA 1
ATOM 4721 C C . PHE B 1 246 ? 8.906 -35.406 -15.367 1 97.44 246 PHE B C 1
ATOM 4723 O O . PHE B 1 246 ? 10.086 -35.062 -15.398 1 97.44 246 PHE B O 1
ATOM 4730 N N . ALA B 1 247 ? 8.508 -36.438 -14.625 1 96.12 247 ALA B N 1
ATOM 4731 C CA . ALA B 1 247 ? 9.43 -37.188 -13.766 1 96.12 247 ALA B CA 1
ATOM 4732 C C . ALA B 1 247 ? 10.57 -37.781 -14.578 1 96.12 247 ALA B C 1
ATOM 4734 O O . ALA B 1 247 ? 11.734 -37.75 -14.172 1 96.12 247 ALA B O 1
ATOM 4735 N N . ASP B 1 248 ? 10.266 -38.312 -15.734 1 95.81 248 ASP B N 1
ATOM 4736 C CA . ASP B 1 248 ? 11.25 -38.969 -16.594 1 95.81 248 ASP B CA 1
ATOM 4737 C C . ASP B 1 248 ? 12.266 -37.969 -17.125 1 95.81 248 ASP B C 1
ATOM 4739 O O . ASP B 1 248 ? 13.453 -38.281 -17.234 1 95.81 248 ASP B O 1
ATOM 4743 N N . LYS B 1 249 ? 11.805 -36.781 -17.391 1 95.31 249 LYS B N 1
ATOM 4744 C CA . LYS B 1 249 ? 12.656 -35.781 -18.031 1 95.31 249 LYS B CA 1
ATOM 4745 C C . LYS B 1 249 ? 13.43 -34.969 -17 1 95.31 249 LYS B C 1
ATOM 4747 O O . LYS B 1 249 ? 14.578 -34.594 -17.234 1 95.31 249 LYS B O 1
ATOM 4752 N N . ALA B 1 250 ? 12.742 -34.688 -15.898 1 94.38 250 ALA B N 1
ATOM 4753 C CA . ALA B 1 250 ? 13.273 -33.656 -15.016 1 94.38 250 ALA B CA 1
ATOM 4754 C C . ALA B 1 250 ? 13.922 -34.281 -13.781 1 94.38 250 ALA B C 1
ATOM 4756 O O . ALA B 1 250 ? 14.867 -33.719 -13.219 1 94.38 250 ALA B O 1
ATOM 4757 N N . ILE B 1 251 ? 13.445 -35.438 -13.367 1 93.88 251 ILE B N 1
ATOM 4758 C CA . ILE B 1 251 ? 13.836 -36 -12.07 1 93.88 251 ILE B CA 1
ATOM 4759 C C . ILE B 1 251 ? 14.867 -37.094 -12.266 1 93.88 251 ILE B C 1
ATOM 4761 O O . ILE B 1 251 ? 14.75 -37.906 -13.18 1 93.88 251 ILE B O 1
ATOM 4765 N N . LYS B 1 252 ? 15.867 -37.125 -11.414 1 90.38 252 LYS B N 1
ATOM 4766 C CA . LYS B 1 252 ? 16.875 -38.188 -11.453 1 90.38 252 LYS B CA 1
ATOM 4767 C C . LYS B 1 252 ? 16.25 -39.562 -11.297 1 90.38 252 LYS B C 1
ATOM 4769 O O . LYS B 1 252 ? 15.289 -39.719 -10.539 1 90.38 252 LYS B O 1
ATOM 4774 N N . ASP B 1 253 ? 16.938 -40.531 -11.82 1 92.19 253 ASP B N 1
ATOM 4775 C CA . ASP B 1 253 ? 16.375 -41.875 -11.914 1 92.19 253 ASP B CA 1
ATOM 4776 C C . ASP B 1 253 ? 16.094 -42.469 -10.523 1 92.19 253 ASP B C 1
ATOM 4778 O O . ASP B 1 253 ? 15.039 -43.062 -10.297 1 92.19 253 ASP B O 1
ATOM 4782 N N . ASP B 1 254 ? 16.984 -42.219 -9.648 1 91.69 254 ASP B N 1
ATOM 4783 C CA . ASP B 1 254 ? 16.859 -42.844 -8.32 1 91.69 254 ASP B CA 1
ATOM 4784 C C . ASP B 1 254 ? 15.789 -42.125 -7.492 1 91.69 254 ASP B C 1
ATOM 4786 O O . ASP B 1 254 ? 15.344 -42.656 -6.469 1 91.69 254 ASP B O 1
ATOM 4790 N N . LEU B 1 255 ? 15.32 -40.969 -7.992 1 92.12 255 LEU B N 1
ATOM 4791 C CA . LEU B 1 255 ? 14.367 -40.188 -7.215 1 92.12 255 LEU B CA 1
ATOM 4792 C C . LEU B 1 255 ? 13 -40.188 -7.887 1 92.12 255 LEU B C 1
ATOM 4794 O O . LEU B 1 255 ? 12.031 -39.656 -7.324 1 92.12 255 LEU B O 1
ATOM 4798 N N . LYS B 1 256 ? 12.859 -40.719 -9.023 1 94.12 256 LYS B N 1
ATOM 4799 C CA . LYS B 1 256 ? 11.656 -40.625 -9.844 1 94.12 256 LYS B CA 1
ATOM 4800 C C . LYS B 1 256 ? 10.453 -41.219 -9.117 1 94.12 256 LYS B C 1
ATOM 4802 O O . LYS B 1 256 ? 9.398 -40.594 -9.031 1 94.12 256 LYS B O 1
ATOM 4807 N N . ASP B 1 257 ? 10.664 -42.406 -8.57 1 94.06 257 ASP B N 1
ATOM 4808 C CA . ASP B 1 257 ? 9.547 -43.062 -7.918 1 94.06 257 ASP B CA 1
ATOM 4809 C C . ASP B 1 257 ? 9.086 -42.312 -6.68 1 94.06 257 ASP B C 1
ATOM 4811 O O . ASP B 1 257 ? 7.887 -42.156 -6.441 1 94.06 257 ASP B O 1
ATOM 4815 N N . SER B 1 258 ? 10.055 -41.875 -6.02 1 92.44 258 SER B N 1
ATOM 4816 C CA . SER B 1 258 ? 9.727 -41.094 -4.836 1 92.44 258 SER B CA 1
ATOM 4817 C C . SER B 1 258 ? 8.969 -39.812 -5.207 1 92.44 258 SER B C 1
ATOM 4819 O O . SER B 1 258 ? 8.016 -39.438 -4.523 1 92.44 258 SER B O 1
ATOM 4821 N N . PHE B 1 259 ? 9.383 -39.156 -6.227 1 94.88 259 PHE B N 1
ATOM 4822 C CA . PHE B 1 259 ? 8.719 -37.969 -6.715 1 94.88 259 PHE B CA 1
ATOM 4823 C C . PHE B 1 259 ? 7.27 -38.25 -7.082 1 94.88 259 PHE B C 1
ATOM 4825 O O . PHE B 1 259 ? 6.363 -37.531 -6.668 1 94.88 259 PHE B O 1
ATOM 4832 N N . LYS B 1 260 ? 7.062 -39.281 -7.801 1 95.12 260 LYS B N 1
ATOM 4833 C CA . LYS B 1 260 ? 5.723 -39.656 -8.242 1 95.12 260 LYS B CA 1
ATOM 4834 C C . LYS B 1 260 ? 4.824 -40 -7.059 1 95.12 260 LYS B C 1
ATOM 4836 O O . LYS B 1 260 ? 3.658 -39.594 -7.023 1 95.12 260 LYS B O 1
ATOM 4841 N N . ASP B 1 261 ? 5.383 -40.688 -6.066 1 94.56 261 ASP B N 1
ATOM 4842 C CA . ASP B 1 261 ? 4.633 -41.031 -4.863 1 94.56 261 ASP B CA 1
ATOM 4843 C C . ASP B 1 261 ? 4.207 -39.781 -4.102 1 94.56 261 ASP B C 1
ATOM 4845 O O . ASP B 1 261 ? 3.068 -39.688 -3.637 1 94.56 261 ASP B O 1
ATOM 4849 N N . HIS B 1 262 ? 5.16 -38.906 -4.02 1 93.75 262 HIS B N 1
ATOM 4850 C CA . HIS B 1 262 ? 4.867 -37.656 -3.314 1 93.75 262 HIS B CA 1
ATOM 4851 C C . HIS B 1 262 ? 3.771 -36.875 -4.023 1 93.75 262 HIS B C 1
ATOM 4853 O O . HIS B 1 262 ? 2.891 -36.312 -3.373 1 93.75 262 HIS B O 1
ATOM 4859 N N . ALA B 1 263 ? 3.834 -36.75 -5.348 1 94.75 263 ALA B N 1
ATOM 4860 C CA . ALA B 1 263 ? 2.811 -36.062 -6.145 1 94.75 263 ALA B CA 1
ATOM 4861 C C . ALA B 1 263 ? 1.443 -36.719 -5.938 1 94.75 263 ALA B C 1
ATOM 4863 O O . ALA B 1 263 ? 0.441 -36.031 -5.758 1 94.75 263 ALA B O 1
ATOM 4864 N N . GLU B 1 264 ? 1.425 -38.031 -5.926 1 93.81 264 GLU B N 1
ATOM 4865 C CA . GLU B 1 264 ? 0.187 -38.781 -5.723 1 93.81 264 GLU B CA 1
ATOM 4866 C C . GLU B 1 264 ? -0.397 -38.531 -4.336 1 93.81 264 GLU B C 1
ATOM 4868 O O . GLU B 1 264 ? -1.612 -38.375 -4.188 1 93.81 264 GLU B O 1
ATOM 4873 N N . GLU B 1 265 ? 0.456 -38.469 -3.346 1 93.94 265 GLU B N 1
ATOM 4874 C CA . GLU B 1 265 ? 0.026 -38.188 -1.979 1 93.94 265 GLU B CA 1
ATOM 4875 C C . GLU B 1 265 ? -0.651 -36.844 -1.886 1 93.94 265 GLU B C 1
ATOM 4877 O O . GLU B 1 265 ? -1.595 -36.656 -1.113 1 93.94 265 GLU B O 1
ATOM 4882 N N . LYS B 1 266 ? -0.166 -35.969 -2.676 1 91.62 266 LYS B N 1
ATOM 4883 C CA . LYS B 1 266 ? -0.718 -34.594 -2.652 1 91.62 266 LYS B CA 1
ATOM 4884 C C . LYS B 1 266 ? -1.902 -34.469 -3.607 1 91.62 266 LYS B C 1
ATOM 4886 O O . LYS B 1 266 ? -2.469 -33.406 -3.762 1 91.62 266 LYS B O 1
ATOM 4891 N N . GLY B 1 267 ? -2.225 -35.594 -4.293 1 91 267 GLY B N 1
ATOM 4892 C CA . GLY B 1 267 ? -3.369 -35.594 -5.191 1 91 267 GLY B CA 1
ATOM 4893 C C . GLY B 1 267 ? -3.098 -34.906 -6.516 1 91 267 GLY B C 1
ATOM 4894 O O . GLY B 1 267 ? -4.02 -34.406 -7.164 1 91 267 GLY B O 1
ATOM 4895 N N . ILE B 1 268 ? -1.836 -34.812 -6.898 1 93.94 268 ILE B N 1
ATOM 4896 C CA . ILE B 1 268 ? -1.454 -34.156 -8.156 1 93.94 268 ILE B CA 1
ATOM 4897 C C . ILE B 1 268 ? -1.493 -35.188 -9.289 1 93.94 268 ILE B C 1
ATOM 4899 O O . ILE B 1 268 ? -0.829 -36.219 -9.227 1 93.94 268 ILE B O 1
ATOM 4903 N N . GLU B 1 269 ? -2.35 -34.875 -10.258 1 92.44 269 GLU B N 1
ATOM 4904 C CA . GLU B 1 269 ? -2.479 -35.688 -11.461 1 92.44 269 GLU B CA 1
ATOM 4905 C C . GLU B 1 269 ? -2.178 -34.875 -12.711 1 92.44 269 GLU B C 1
ATOM 4907 O O . GLU B 1 269 ? -1.961 -33.688 -12.633 1 92.44 269 GLU B O 1
ATOM 4912 N N . SER B 1 270 ? -2.078 -35.656 -13.797 1 95.06 270 SER B N 1
ATOM 4913 C CA . SER B 1 270 ? -1.892 -34.969 -15.07 1 95.06 270 SER B CA 1
ATOM 4914 C C . SER B 1 270 ? -3.043 -34 -15.344 1 95.06 270 SER B C 1
ATOM 4916 O O . SER B 1 270 ? -4.184 -34.281 -14.961 1 95.06 270 SER B O 1
ATOM 4918 N N . PHE B 1 271 ? -2.734 -32.906 -15.922 1 97 271 PHE B N 1
ATOM 4919 C CA . PHE B 1 271 ? -3.732 -31.859 -16.062 1 97 271 PHE B CA 1
ATOM 4920 C C . PHE B 1 271 ? -3.457 -31.016 -17.312 1 97 271 PHE B C 1
ATOM 4922 O O . PHE B 1 271 ? -2.369 -31.094 -17.891 1 97 271 PHE B O 1
ATOM 4929 N N . ASN B 1 272 ? -4.484 -30.297 -17.734 1 97.5 272 ASN B N 1
ATOM 4930 C CA . ASN B 1 272 ? -4.293 -29.281 -18.766 1 97.5 272 ASN B CA 1
ATOM 4931 C C . ASN B 1 272 ? -3.678 -28.016 -18.188 1 97.5 272 ASN B C 1
ATOM 4933 O O . ASN B 1 272 ? -4.074 -27.562 -17.109 1 97.5 272 ASN B O 1
ATOM 4937 N N . ILE B 1 273 ? -2.74 -27.453 -18.875 1 98 273 ILE B N 1
ATOM 4938 C CA . ILE B 1 273 ? -2.006 -26.297 -18.375 1 98 273 ILE B CA 1
ATOM 4939 C C . ILE B 1 273 ? -2.809 -25.031 -18.641 1 98 273 ILE B C 1
ATOM 4941 O O . ILE B 1 273 ? -3.307 -24.812 -19.75 1 98 273 ILE B O 1
ATOM 4945 N N . ASP B 1 274 ? -2.986 -24.219 -17.625 1 96.94 274 ASP B N 1
ATOM 4946 C CA . ASP B 1 274 ? -3.58 -22.906 -17.797 1 96.94 274 ASP B CA 1
ATOM 4947 C C . ASP B 1 274 ? -2.562 -21.906 -18.359 1 96.94 274 ASP B C 1
ATOM 4949 O O . ASP B 1 274 ? -1.794 -21.312 -17.609 1 96.94 274 ASP B O 1
ATOM 4953 N N . LYS B 1 275 ? -2.654 -21.688 -19.625 1 96 275 LYS B N 1
ATOM 4954 C CA . LYS B 1 275 ? -1.668 -20.875 -20.328 1 96 275 LYS B CA 1
ATOM 4955 C C . LYS B 1 275 ? -1.746 -19.406 -19.875 1 96 275 LYS B C 1
ATOM 4957 O O . LYS B 1 275 ? -0.729 -18.719 -19.828 1 96 275 LYS B O 1
ATOM 4962 N N . LYS B 1 276 ? -2.947 -18.984 -19.641 1 93.56 276 LYS B N 1
ATOM 4963 C CA . LYS B 1 276 ? -3.115 -17.594 -19.203 1 93.56 276 LYS B CA 1
ATOM 4964 C C . LYS B 1 276 ? -2.385 -17.359 -17.891 1 93.56 276 LYS B C 1
ATOM 4966 O O . LYS B 1 276 ? -1.693 -16.344 -17.734 1 93.56 276 LYS B O 1
ATOM 4971 N N . TRP B 1 277 ? -2.559 -18.25 -16.984 1 93.94 277 TRP B N 1
ATOM 4972 C CA . TRP B 1 277 ? -1.869 -18.141 -15.711 1 93.94 277 TRP B CA 1
ATOM 4973 C C . TRP B 1 277 ? -0.356 -18.188 -15.898 1 93.94 277 TRP B C 1
ATOM 4975 O O . TRP B 1 277 ? 0.374 -17.406 -15.273 1 93.94 277 TRP B O 1
ATOM 4985 N N . VAL B 1 278 ? 0.148 -19.078 -16.75 1 95.44 278 VAL B N 1
ATOM 4986 C CA . VAL B 1 278 ? 1.574 -19.25 -17.016 1 95.44 278 VAL B CA 1
ATOM 4987 C C . VAL B 1 278 ? 2.16 -17.953 -17.547 1 95.44 278 VAL B C 1
ATOM 4989 O O . VAL B 1 278 ? 3.174 -17.469 -17.047 1 95.44 278 VAL B O 1
ATOM 4992 N N . GLU B 1 279 ? 1.46 -17.375 -18.5 1 93.5 279 GLU B N 1
ATOM 4993 C CA . GLU B 1 279 ? 1.923 -16.156 -19.141 1 93.5 279 GLU B CA 1
ATOM 4994 C C . GLU B 1 279 ? 1.986 -15.008 -18.125 1 93.5 279 GLU B C 1
ATOM 4996 O O . GLU B 1 279 ? 2.9 -14.18 -18.172 1 93.5 279 GLU B O 1
ATOM 5001 N N . LYS B 1 280 ? 1.084 -15.055 -17.281 1 90.38 280 LYS B N 1
ATOM 5002 C CA . LYS B 1 280 ? 0.968 -13.953 -16.328 1 90.38 280 LYS B CA 1
ATOM 5003 C C . LYS B 1 280 ? 1.958 -14.109 -15.18 1 90.38 280 LYS B C 1
ATOM 5005 O O . LYS B 1 280 ? 2.539 -13.125 -14.719 1 90.38 280 LYS B O 1
ATOM 5010 N N . ASN B 1 281 ? 2.225 -15.336 -14.766 1 90.88 281 ASN B N 1
ATOM 5011 C CA . ASN B 1 281 ? 2.881 -15.539 -13.477 1 90.88 281 ASN B CA 1
ATOM 5012 C C . ASN B 1 281 ? 4.312 -16.031 -13.648 1 90.88 281 ASN B C 1
ATOM 5014 O O . ASN B 1 281 ? 5.082 -16.062 -12.688 1 90.88 281 ASN B O 1
ATOM 5018 N N . LEU B 1 282 ? 4.73 -16.422 -14.797 1 92 282 LEU B N 1
ATOM 5019 C CA . LEU B 1 282 ? 6.066 -16.984 -14.977 1 92 282 LEU B CA 1
ATOM 5020 C C . LEU B 1 282 ? 6.91 -16.094 -15.875 1 92 282 LEU B C 1
ATOM 5022 O O . LEU B 1 282 ? 7.836 -16.562 -16.531 1 92 282 LEU B O 1
ATOM 5026 N N . LYS B 1 283 ? 6.566 -14.844 -15.93 1 92.5 283 LYS B N 1
ATOM 5027 C CA . LYS B 1 283 ? 7.297 -13.867 -16.734 1 92.5 283 LYS B CA 1
ATOM 5028 C C . LYS B 1 283 ? 8.531 -13.359 -15.992 1 92.5 283 LYS B C 1
ATOM 5030 O O . LYS B 1 283 ? 9.539 -13.016 -16.609 1 92.5 283 LYS B O 1
ATOM 5035 N N . ASN B 1 284 ? 8.445 -13.297 -14.727 1 94.5 284 ASN B N 1
ATOM 5036 C CA . ASN B 1 284 ? 9.516 -12.758 -13.898 1 94.5 284 ASN B CA 1
ATOM 5037 C C . ASN B 1 284 ? 10.062 -13.812 -12.938 1 94.5 284 ASN B C 1
ATOM 5039 O O . ASN B 1 284 ? 9.367 -14.773 -12.602 1 94.5 284 ASN B O 1
ATOM 5043 N N . ARG B 1 285 ? 11.297 -13.648 -12.633 1 92.56 285 ARG B N 1
ATOM 5044 C CA . ARG B 1 285 ? 11.953 -14.523 -11.664 1 92.56 285 ARG B CA 1
ATOM 5045 C C . ARG B 1 285 ? 12.648 -13.711 -10.578 1 92.56 285 ARG B C 1
ATOM 5047 O O . ARG B 1 285 ? 13.219 -12.648 -10.852 1 92.56 285 ARG B O 1
ATOM 5054 N N . HIS B 1 286 ? 12.508 -14.125 -9.398 1 94.81 286 HIS B N 1
ATOM 5055 C CA . HIS B 1 286 ? 13.078 -13.484 -8.219 1 94.81 286 HIS B CA 1
ATOM 5056 C C . HIS B 1 286 ? 13.734 -14.508 -7.301 1 94.81 286 HIS B C 1
ATOM 5058 O O . HIS B 1 286 ? 13.055 -15.391 -6.766 1 94.81 286 HIS B O 1
ATOM 5064 N N . ILE B 1 287 ? 15.031 -14.422 -7.078 1 92.88 287 ILE B N 1
ATOM 5065 C CA . ILE B 1 287 ? 15.711 -15.383 -6.223 1 92.88 287 ILE B CA 1
ATOM 5066 C C . ILE B 1 287 ? 16.375 -14.664 -5.051 1 92.88 287 ILE B C 1
ATOM 5068 O O . ILE B 1 287 ? 16.812 -13.516 -5.184 1 92.88 287 ILE B O 1
ATOM 5072 N N . LYS B 1 288 ? 16.406 -15.297 -3.938 1 94.38 288 LYS B N 1
ATOM 5073 C CA . LYS B 1 288 ? 17.109 -14.836 -2.738 1 94.38 288 LYS B CA 1
ATOM 5074 C C . LYS B 1 288 ? 18.172 -15.836 -2.297 1 94.38 288 LYS B C 1
ATOM 5076 O O . LYS B 1 288 ? 17.859 -17 -2.016 1 94.38 288 LYS B O 1
ATOM 5081 N N . THR B 1 289 ? 19.375 -15.391 -2.24 1 94.69 289 THR B N 1
ATOM 5082 C CA . THR B 1 289 ? 20.5 -16.281 -1.92 1 94.69 289 THR B CA 1
ATOM 5083 C C . THR B 1 289 ? 20.703 -16.359 -0.411 1 94.69 289 THR B C 1
ATOM 5085 O O . THR B 1 289 ? 20.297 -15.461 0.327 1 94.69 289 THR B O 1
ATOM 5088 N N . ASP B 1 290 ? 21.297 -17.422 0.009 1 91.75 290 ASP B N 1
ATOM 5089 C CA . ASP B 1 290 ? 21.641 -17.578 1.419 1 91.75 290 ASP B CA 1
ATOM 5090 C C . ASP B 1 290 ? 22.703 -16.562 1.84 1 91.75 290 ASP B C 1
ATOM 5092 O O . ASP B 1 290 ? 22.875 -16.281 3.029 1 91.75 290 ASP B O 1
ATOM 5096 N N . THR B 1 291 ? 23.391 -15.992 0.799 1 94.94 291 THR B N 1
ATOM 5097 C CA . THR B 1 291 ? 24.453 -15.031 1.096 1 94.94 291 THR B CA 1
ATOM 5098 C C . THR B 1 291 ? 23.875 -13.625 1.261 1 94.94 291 THR B C 1
ATOM 5100 O O . THR B 1 291 ? 24.609 -12.664 1.48 1 94.94 291 THR B O 1
ATOM 5103 N N . GLY B 1 292 ? 22.594 -13.461 1.096 1 95.44 292 GLY B N 1
ATOM 5104 C CA . GLY B 1 292 ? 21.938 -12.219 1.469 1 95.44 292 GLY B CA 1
ATOM 5105 C C . GLY B 1 292 ? 21.516 -11.383 0.275 1 95.44 292 GLY B C 1
ATOM 5106 O O . GLY B 1 292 ? 21 -10.273 0.437 1 95.44 292 GLY B O 1
ATOM 5107 N N . PHE B 1 293 ? 21.703 -11.906 -0.935 1 97.62 293 PHE B N 1
ATOM 5108 C CA . PHE B 1 293 ? 21.391 -11.125 -2.123 1 97.62 293 PHE B CA 1
ATOM 5109 C C . PHE B 1 293 ? 20.062 -11.555 -2.723 1 97.62 293 PHE B C 1
ATOM 5111 O O . PHE B 1 293 ? 19.656 -12.719 -2.592 1 97.62 293 PHE B O 1
ATOM 5118 N N . GLU B 1 294 ? 19.406 -10.625 -3.312 1 97.75 294 GLU B N 1
ATOM 5119 C CA . GLU B 1 294 ? 18.234 -10.883 -4.148 1 97.75 294 GLU B CA 1
ATOM 5120 C C . GLU B 1 294 ? 18.5 -10.492 -5.598 1 97.75 294 GLU B C 1
ATOM 5122 O O . GLU B 1 294 ? 19.094 -9.445 -5.871 1 97.75 294 GLU B O 1
ATOM 5127 N N . VAL B 1 295 ? 18.109 -11.352 -6.453 1 97.25 295 VAL B N 1
ATOM 5128 C CA . VAL B 1 295 ? 18.234 -11.086 -7.883 1 97.25 295 VAL B CA 1
ATOM 5129 C C . VAL B 1 295 ? 16.875 -11.219 -8.562 1 97.25 295 VAL B C 1
ATOM 5131 O O . VAL B 1 295 ? 16.203 -12.242 -8.422 1 97.25 295 VAL B O 1
ATOM 5134 N N . LYS B 1 296 ? 16.547 -10.219 -9.242 1 97.62 296 LYS B N 1
ATOM 5135 C CA . LYS B 1 296 ? 15.266 -10.188 -9.938 1 97.62 296 LYS B CA 1
ATOM 5136 C C . LYS B 1 296 ? 15.453 -9.883 -11.422 1 97.62 296 LYS B C 1
ATOM 5138 O O . LYS B 1 296 ? 16.359 -9.133 -11.797 1 97.62 296 LYS B O 1
ATOM 5143 N N . GLY B 1 297 ? 14.625 -10.414 -12.25 1 96.75 297 GLY B N 1
ATOM 5144 C CA . GLY B 1 297 ? 14.641 -10.156 -13.68 1 96.75 297 GLY B CA 1
ATOM 5145 C C . GLY B 1 297 ? 13.562 -10.922 -14.43 1 96.75 297 GLY B C 1
ATOM 5146 O O . GLY B 1 297 ? 12.805 -11.688 -13.828 1 96.75 297 GLY B O 1
ATOM 5147 N N . LYS B 1 298 ? 13.547 -10.695 -15.734 1 95.38 298 LYS B N 1
ATOM 5148 C CA . LYS B 1 298 ? 12.633 -11.461 -16.578 1 95.38 298 LYS B CA 1
ATOM 5149 C C . LYS B 1 298 ? 13.117 -12.898 -16.766 1 95.38 298 LYS B C 1
ATOM 5151 O O . LYS B 1 298 ? 14.32 -13.148 -16.828 1 95.38 298 LYS B O 1
ATOM 5156 N N . MET B 1 299 ? 12.156 -13.781 -16.859 1 91.75 299 MET B N 1
ATOM 5157 C CA . MET B 1 299 ? 12.484 -15.195 -17.047 1 91.75 299 MET B CA 1
ATOM 5158 C C . MET B 1 299 ? 13.344 -15.391 -18.281 1 91.75 299 MET B C 1
ATOM 5160 O O . MET B 1 299 ? 14.32 -16.141 -18.266 1 91.75 299 MET B O 1
ATOM 5164 N N . ASP B 1 300 ? 12.992 -14.68 -19.297 1 90.62 300 ASP B N 1
ATOM 5165 C CA . ASP B 1 300 ? 13.742 -14.781 -20.547 1 90.62 300 ASP B CA 1
ATOM 5166 C C . ASP B 1 300 ? 15.195 -14.359 -20.344 1 90.62 300 ASP B C 1
ATOM 5168 O O . ASP B 1 300 ? 16.094 -14.93 -20.969 1 90.62 300 ASP B O 1
ATOM 5172 N N . ASP B 1 301 ? 15.453 -13.391 -19.5 1 94.44 301 ASP B N 1
ATOM 5173 C CA . ASP B 1 301 ? 16.812 -12.938 -19.234 1 94.44 301 ASP B CA 1
ATOM 5174 C C . ASP B 1 301 ? 17.594 -13.984 -18.438 1 94.44 301 ASP B C 1
ATOM 5176 O O . ASP B 1 301 ? 18.781 -14.203 -18.688 1 94.44 301 ASP B O 1
ATOM 5180 N N . PHE B 1 302 ? 16.906 -14.703 -17.594 1 92 302 PHE B N 1
ATOM 5181 C CA . PHE B 1 302 ? 17.531 -15.766 -16.828 1 92 302 PHE B CA 1
ATOM 5182 C C . PHE B 1 302 ? 17.906 -16.938 -17.719 1 92 302 PHE B C 1
ATOM 5184 O O . PHE B 1 302 ? 18.828 -17.688 -17.406 1 92 302 PHE B O 1
ATOM 5191 N N . GLU B 1 303 ? 17.266 -17.047 -18.828 1 88.12 303 GLU B N 1
ATOM 5192 C CA . GLU B 1 303 ? 17.5 -18.172 -19.734 1 88.12 303 GLU B CA 1
ATOM 5193 C C . GLU B 1 303 ? 18.5 -17.797 -20.828 1 88.12 303 GLU B C 1
ATOM 5195 O O . GLU B 1 303 ? 18.922 -18.641 -21.609 1 88.12 303 GLU B O 1
ATOM 5200 N N . ASP B 1 304 ? 18.844 -16.562 -20.875 1 92.56 304 ASP B N 1
ATOM 5201 C CA . ASP B 1 304 ? 19.812 -16.094 -21.859 1 92.56 304 ASP B CA 1
ATOM 5202 C C . ASP B 1 304 ? 21.234 -16.266 -21.344 1 92.56 304 ASP B C 1
ATOM 5204 O O . ASP B 1 304 ? 21.672 -15.562 -20.438 1 92.56 304 ASP B O 1
ATOM 5208 N N . PHE B 1 305 ? 22.016 -17.172 -21.969 1 92.38 305 PHE B N 1
ATOM 5209 C CA . PHE B 1 305 ? 23.359 -17.5 -21.531 1 92.38 305 PHE B CA 1
ATOM 5210 C C . PHE B 1 305 ? 24.297 -16.312 -21.672 1 92.38 305 PHE B C 1
ATOM 5212 O O . PHE B 1 305 ? 25.375 -16.281 -21.094 1 92.38 305 PHE B O 1
ATOM 5219 N N . MET B 1 306 ? 23.875 -15.328 -22.391 1 95.19 306 MET B N 1
ATOM 5220 C CA . MET B 1 306 ? 24.688 -14.125 -22.562 1 95.19 306 MET B CA 1
ATOM 5221 C C . MET B 1 306 ? 24.453 -13.141 -21.422 1 95.19 306 MET B C 1
ATOM 5223 O O . MET B 1 306 ? 25.203 -12.18 -21.25 1 95.19 306 MET B O 1
ATOM 5227 N N . LYS B 1 307 ? 23.391 -13.414 -20.656 1 96.31 307 LYS B N 1
ATOM 5228 C CA . LYS B 1 307 ? 23.047 -12.445 -19.625 1 96.31 307 LYS B CA 1
ATOM 5229 C C . LYS B 1 307 ? 23.188 -13.047 -18.234 1 96.31 307 LYS B C 1
ATOM 5231 O O . LYS B 1 307 ? 23.391 -12.328 -17.25 1 96.31 307 LYS B O 1
ATOM 5236 N N . TYR B 1 308 ? 22.984 -14.32 -18.203 1 95.44 308 TYR B N 1
ATOM 5237 C CA . TYR B 1 308 ? 22.938 -14.969 -16.906 1 95.44 308 TYR B CA 1
ATOM 5238 C C . TYR B 1 308 ? 23.656 -16.312 -16.922 1 95.44 308 TYR B C 1
ATOM 5240 O O . TYR B 1 308 ? 23.594 -17.031 -17.938 1 95.44 308 TYR B O 1
ATOM 5248 N N . GLY B 1 309 ? 24.344 -16.641 -15.789 1 92.62 309 GLY B N 1
ATOM 5249 C CA . GLY B 1 309 ? 24.984 -17.938 -15.68 1 92.62 309 GLY B CA 1
ATOM 5250 C C . GLY B 1 309 ? 25.266 -18.344 -14.242 1 92.62 309 GLY B C 1
ATOM 5251 O O . GLY B 1 309 ? 25.234 -17.516 -13.336 1 92.62 309 GLY B O 1
ATOM 5252 N N . ILE B 1 310 ? 25.422 -19.594 -14.055 1 90.62 310 ILE B N 1
ATOM 5253 C CA . ILE B 1 310 ? 25.828 -20.172 -12.773 1 90.62 310 ILE B CA 1
ATOM 5254 C C . ILE B 1 310 ? 27.141 -20.906 -12.93 1 90.62 310 ILE B C 1
ATOM 5256 O O . ILE B 1 310 ? 27.312 -21.719 -13.852 1 90.62 310 ILE B O 1
ATOM 5260 N N . ARG B 1 311 ? 28.094 -20.516 -12.086 1 91.69 311 ARG B N 1
ATOM 5261 C CA . ARG B 1 311 ? 29.391 -21.188 -12.07 1 91.69 311 ARG B CA 1
ATOM 5262 C C . ARG B 1 311 ? 29.547 -22.047 -10.82 1 91.69 311 ARG B C 1
ATOM 5264 O O . ARG B 1 311 ? 29.391 -21.562 -9.703 1 91.69 311 ARG B O 1
ATOM 5271 N N . HIS B 1 312 ? 29.922 -23.297 -10.977 1 89.25 312 HIS B N 1
ATOM 5272 C CA . HIS B 1 312 ? 30.141 -24.203 -9.859 1 89.25 312 HIS B CA 1
ATOM 5273 C C . HIS B 1 312 ? 31.562 -24.109 -9.328 1 89.25 312 HIS B C 1
ATOM 5275 O O . HIS B 1 312 ? 32.531 -24.156 -10.102 1 89.25 312 HIS B O 1
ATOM 5281 N N . ASN B 1 313 ? 31.75 -23.953 -8.07 1 90.19 313 ASN B N 1
ATOM 5282 C CA . ASN B 1 313 ? 33.062 -23.75 -7.457 1 90.19 313 ASN B CA 1
ATOM 5283 C C . ASN B 1 313 ? 33.688 -25.078 -7.031 1 90.19 313 ASN B C 1
ATOM 5285 O O . ASN B 1 313 ? 34.812 -25.125 -6.559 1 90.19 313 ASN B O 1
ATOM 5289 N N . GLY B 1 314 ? 33.156 -26.188 -7.148 1 83.69 314 GLY B N 1
ATOM 5290 C CA . GLY B 1 314 ? 33.719 -27.5 -6.824 1 83.69 314 GLY B CA 1
ATOM 5291 C C . GLY B 1 314 ? 33.531 -27.875 -5.367 1 83.69 314 GLY B C 1
ATOM 5292 O O . GLY B 1 314 ? 33.656 -29.047 -5 1 83.69 314 GLY B O 1
ATOM 5293 N N . ASN B 1 315 ? 33.312 -26.875 -4.527 1 86.88 315 ASN B N 1
ATOM 5294 C CA . ASN B 1 315 ? 33.156 -27.141 -3.1 1 86.88 315 ASN B CA 1
ATOM 5295 C C . ASN B 1 315 ? 31.688 -27.188 -2.699 1 86.88 315 ASN B C 1
ATOM 5297 O O . ASN B 1 315 ? 31.359 -27.062 -1.519 1 86.88 315 ASN B O 1
ATOM 5301 N N . GLY B 1 316 ? 30.766 -27.266 -3.656 1 81.56 316 GLY B N 1
ATOM 5302 C CA . GLY B 1 316 ? 29.344 -27.344 -3.357 1 81.56 316 GLY B CA 1
ATOM 5303 C C . GLY B 1 316 ? 28.625 -26.016 -3.51 1 81.56 316 GLY B C 1
ATOM 5304 O O . GLY B 1 316 ? 27.391 -25.969 -3.562 1 81.56 316 GLY B O 1
ATOM 5305 N N . THR B 1 317 ? 29.422 -24.953 -3.545 1 89.5 317 THR B N 1
ATOM 5306 C CA . THR B 1 317 ? 28.812 -23.641 -3.74 1 89.5 317 THR B CA 1
ATOM 5307 C C . THR B 1 317 ? 28.844 -23.25 -5.215 1 89.5 317 THR B C 1
ATOM 5309 O O . THR B 1 317 ? 29.484 -23.906 -6.027 1 89.5 317 THR B O 1
ATOM 5312 N N . VAL B 1 318 ? 28.016 -22.25 -5.434 1 91.88 318 VAL B N 1
ATOM 5313 C CA . VAL B 1 318 ? 28 -21.766 -6.809 1 91.88 318 VAL B CA 1
ATOM 5314 C C . VAL B 1 318 ? 28.141 -20.234 -6.812 1 91.88 318 VAL B C 1
ATOM 5316 O O . VAL B 1 318 ? 27.922 -19.594 -5.793 1 91.88 318 VAL B O 1
ATOM 5319 N N . ASP B 1 319 ? 28.562 -19.75 -7.961 1 95.25 319 ASP B N 1
ATOM 5320 C CA . ASP B 1 319 ? 28.547 -18.312 -8.227 1 95.25 319 ASP B CA 1
ATOM 5321 C C . ASP B 1 319 ? 27.469 -17.953 -9.242 1 95.25 319 ASP B C 1
ATOM 5323 O O . ASP B 1 319 ? 27.359 -18.594 -10.297 1 95.25 319 ASP B O 1
ATOM 5327 N N . ILE B 1 320 ? 26.641 -17 -8.875 1 95.38 320 ILE B N 1
ATOM 5328 C CA . ILE B 1 320 ? 25.672 -16.438 -9.82 1 95.38 320 ILE B CA 1
ATOM 5329 C C . ILE B 1 320 ? 26.297 -15.289 -10.586 1 95.38 320 ILE B C 1
ATOM 5331 O O . ILE B 1 320 ? 26.859 -14.367 -9.992 1 95.38 320 ILE B O 1
ATOM 5335 N N . VAL B 1 321 ? 26.25 -15.414 -11.906 1 96.81 321 VAL B N 1
ATOM 5336 C CA . VAL B 1 321 ? 26.938 -14.422 -12.727 1 96.81 321 VAL B CA 1
ATOM 5337 C C . VAL B 1 321 ? 25.938 -13.695 -13.617 1 96.81 321 VAL B C 1
ATOM 5339 O O . VAL B 1 321 ? 25.281 -14.312 -14.453 1 96.81 321 VAL B O 1
ATOM 5342 N N . ILE B 1 322 ? 25.719 -12.398 -13.438 1 97.56 322 ILE B N 1
ATOM 5343 C CA . ILE B 1 322 ? 25.031 -11.516 -14.367 1 97.56 322 ILE B CA 1
ATOM 5344 C C . ILE B 1 322 ? 26.016 -10.969 -15.391 1 97.56 322 ILE B C 1
ATOM 5346 O O . ILE B 1 322 ? 26.922 -10.195 -15.047 1 97.56 322 ILE B O 1
ATOM 5350 N N . LYS B 1 323 ? 25.797 -11.344 -16.609 1 96.62 323 LYS B N 1
ATOM 5351 C CA . LYS B 1 323 ? 26.859 -11.234 -17.609 1 96.62 323 LYS B CA 1
ATOM 5352 C C . LYS B 1 323 ? 26.672 -9.992 -18.469 1 96.62 323 LYS B C 1
ATOM 5354 O O . LYS B 1 323 ? 25.547 -9.523 -18.656 1 96.62 323 LYS B O 1
ATOM 5359 N N . ASN B 1 324 ? 27.766 -9.523 -18.922 1 95 324 ASN B N 1
ATOM 5360 C CA . ASN B 1 324 ? 27.859 -8.539 -20 1 95 324 ASN B CA 1
ATOM 5361 C C . ASN B 1 324 ? 27.094 -7.266 -19.672 1 95 324 ASN B C 1
ATOM 5363 O O . ASN B 1 324 ? 26.344 -6.746 -20.5 1 95 324 ASN B O 1
ATOM 5367 N N . VAL B 1 325 ? 27.203 -6.805 -18.469 1 93.5 325 VAL B N 1
ATOM 5368 C CA . VAL B 1 325 ? 26.562 -5.582 -18.016 1 93.5 325 VAL B CA 1
ATOM 5369 C C . VAL B 1 325 ? 27.359 -4.363 -18.469 1 93.5 325 VAL B C 1
ATOM 5371 O O . VAL B 1 325 ? 28.562 -4.273 -18.219 1 93.5 325 VAL B O 1
ATOM 5374 N N . ASN B 1 326 ? 26.734 -3.461 -19.219 1 88 326 ASN B N 1
ATOM 5375 C CA . ASN B 1 326 ? 27.391 -2.234 -19.656 1 88 326 ASN B CA 1
ATOM 5376 C C . ASN B 1 326 ? 27.312 -1.146 -18.594 1 88 326 ASN B C 1
ATOM 5378 O O . ASN B 1 326 ? 28.266 -0.38 -18.422 1 88 326 ASN B O 1
ATOM 5382 N N . PHE B 1 327 ? 26.188 -1.107 -17.984 1 85.31 327 PHE B N 1
ATOM 5383 C CA . PHE B 1 327 ? 26 -0.145 -16.906 1 85.31 327 PHE B CA 1
ATOM 5384 C C . PHE B 1 327 ? 24.875 -0.596 -15.977 1 85.31 327 PHE B C 1
ATOM 5386 O O . PHE B 1 327 ? 24.109 -1.494 -16.312 1 85.31 327 PHE B O 1
ATOM 5393 N N . TYR B 1 328 ? 24.891 -0.079 -14.742 1 87.06 328 TYR B N 1
ATOM 5394 C CA . TYR B 1 328 ? 23.766 -0.288 -13.836 1 87.06 328 TYR B CA 1
ATOM 5395 C C . TYR B 1 328 ? 23.422 0.994 -13.086 1 87.06 328 TYR B C 1
ATOM 5397 O O . TYR B 1 328 ? 24.266 1.886 -12.953 1 87.06 328 TYR B O 1
ATOM 5405 N N . ASP B 1 329 ? 22.203 1.104 -12.688 1 83.06 329 ASP B N 1
ATOM 5406 C CA . ASP B 1 329 ? 21.703 2.229 -11.891 1 83.06 329 ASP B CA 1
ATOM 5407 C C . ASP B 1 329 ? 21.484 1.818 -10.438 1 83.06 329 ASP B C 1
ATOM 5409 O O . ASP B 1 329 ? 21.109 0.682 -10.164 1 83.06 329 ASP B O 1
ATOM 5413 N N . GLU B 1 330 ? 21.906 2.781 -9.617 1 80.5 330 GLU B N 1
ATOM 5414 C CA . GLU B 1 330 ? 21.547 2.6 -8.219 1 80.5 330 GLU B CA 1
ATOM 5415 C C . GLU B 1 330 ? 20.078 2.986 -7.977 1 80.5 330 GLU B C 1
ATOM 5417 O O . GLU B 1 330 ? 19.609 4.008 -8.484 1 80.5 330 GLU B O 1
ATOM 5422 N N . LYS B 1 331 ? 19.406 2.02 -7.273 1 75.69 331 LYS B N 1
ATOM 5423 C CA . LYS B 1 331 ? 18.016 2.314 -6.941 1 75.69 331 LYS B CA 1
ATOM 5424 C C . LYS B 1 331 ? 17.875 2.686 -5.469 1 75.69 331 LYS B C 1
ATOM 5426 O O . LYS B 1 331 ? 18.625 2.195 -4.621 1 75.69 331 LYS B O 1
#

Radius of gyration: 31.18 Å; Cα contacts (8 Å, |Δi|>4): 1244; chains: 2; bounding box: 86×83×53 Å

Foldseek 3Di:
DFWDWKDKWWQALVDPATRADQDIDDDDPVVGVLVVVQVVCQVPPLLKFFWAADPNVPFLLQVLFVCCQVPVVCVRVSVRVLSRLVSVLCNVDDPDHTFMWMWTWGDDPRFTKIKTFGFAWDWDKDWDWDADPNDTDIDIDIDGHDGDSPDHTQWMKIAGDDDNPDQGGIMIGHNVCSVVVHDDCCACPSRVIDTHCAQSNLQVVVLVLLLVVLVPPDLFPVLSVQLVVLSLCCLAPDQKDALLVSLVRRPDPVCSVVSVVVCVVVVRGIHTHDNVNSVVPQQKDWDADPVGDIDIDGPVQCVDPQAWDWADPVPSDIDTDGHDDPDDDDD/DFWDWKDKWWQALVDPATRADQDIDDDDPVVRVLVVVQVVCQVPPLLKFFWAADVNVPFLLQVLFVCCQVPVVCVRVSVRVLSRLVSVLCNVDPPDHTFMWMWTWGDDPRFTKIKTFGFAWDWDKDWDWDADPNDTDIDIDIDGHDGDSPDHTQWMKIAGDDDNPDQGGIMIGHNVCSVVVHDDCCACPSRVIDTHCAQSNLQVVVLVLLLVVLVPPDLFVVLSVQLVVLSLCCLAPDQKDALLVSLVRRNDPVCSVVSVVVCVVVVRGIHTHDNVNSVVPQQKDWDADPVGDIDIDGPVQCVDPQAWDWADPVPSDIDTDGHDDPDDDDD

Nearest PDB structures (foldseek):
  9be2-assembly1_A-2  TM=5.307E-01  e=1.295E-10  Escherichia coli
  8rzb-assembly1_A  TM=2.226E-01  e=1.161E+00  Homo sapiens
  8a99-assembly1_C  TM=2.305E-01  e=2.249E+00  Severe acute respiratory syndrome coronavirus 2
  4mh1-assembly1_B-2  TM=2.770E-01  e=7.984E+00  Ketogulonicigenium vulgare Y25
  9be2-assembly1_A-2  TM=5.321E-01  e=2.392E-10  Escherichia coli

Organism: Clostridioides difficile (strain 630) (NCBI:txid272563)

InterPro domains:
  IPR007358 Nucleoid-associated protein NdpA [PF04245] (7-327)

pLDDT: mean 94.22, std 5.3, range [61.06, 98.94]

Sequence (662 aa):
MIIHKFIIHVLDKNSDTPILNDFEGRVSQDMDLFFQKKISKVSRDNDIRTAVFNDYSNNLIKKCCEQIIYDESSFLNSSKEIAAYLFDVMKLNATLESCDLAICLYSQKDEKKVAILKLDYNKSYTHSIEFKDDKFNIQMSKNEINIQETKTIKIGAIIGLSGVNDEYHLKVLDKDAEKEEVNSKFVTEFLNATKVKDDKYRTKMFKTFVDAYIANLYSDMKQGEDVRSILLYMLREKQNLDINEFADKAIKDDLKDSFKDHAEEKGIESFNIDKKWVEKNLKNRHIKTDTGFEVKGKMDDFEDFMKYGIRHNGNGTVDIVIKNVNFYDEKMIIHKFIIHVLDKNSDTPILNDFEGRVSQDMDLFFQKKISKVSRDNDIRTAVFNDYSNNLIKKCCEQIIYDESSFLNSSKEIAAYLFDVMKLNATLESCDLAICLYSQKDEKKVAILKLDYNKSYTHSIEFKDDKFNIQMSKNEINIQETKTIKIGAIIGLSGVNDEYHLKVLDKDAEKEEVNSKFVTEFLNATKVKDDKYRTKMFKTFVDAYIANLYSDMKQGEDVRSILLYMLREKQNLDINEFADKAIKDDLKDSFKDHAEEKGIESFNIDKKWVEKNLKNRHIKTDTGFEVKGKMDDFEDFMKYGIRHNGNGTVDIVIKNVNFYDEK